Protein 2JLN (pdb70)

Solvent-accessible surface area: 19523 Å² total

Structure (mmCIF, N/CA/C/O backbone):
data_2JLN
#
_entry.id   2JLN
#
_cell.length_a   79.700
_cell.length_b   109.140
_cell.length_c   113.820
_cell.angle_alpha   90.00
_cell.angle_beta   90.00
_cell.angle_gamma   90.00
#
_symmetry.space_group_name_H-M   'P 21 21 21'
#
loop_
_entity.id
_entity.type
_entity.pdbx_description
1 polymer MHP1
2 non-polymer 'SODIUM ION'
3 non-polymer 'MERCURY (II) ION'
#
loop_
_atom_site.group_PDB
_atom_site.id
_atom_site.type_symbol
_atom_site.label_atom_id
_atom_site.label_alt_id
_atom_site.label_comp_id
_atom_site.label_asym_id
_atom_site.label_entity_id
_atom_site.label_seq_id
_atom_site.pdbx_PDB_ins_code
_atom_site.Cartn_x
_atom_site.Cartn_y
_atom_site.Cartn_z
_atom_site.occupancy
_atom_site.B_iso_or_equiv
_atom_site.auth_seq_id
_atom_site.auth_comp_id
_atom_site.auth_asym_id
_atom_site.auth_atom_id
_atom_site.pdbx_PDB_model_num
ATOM 1 N N . GLU A 1 8 ? 25.092 42.977 -13.797 1.00 87.61 8 GLU A N 1
ATOM 2 C CA . GLU A 1 8 ? 24.847 41.784 -12.980 1.00 92.33 8 GLU A CA 1
ATOM 3 C C . GLU A 1 8 ? 24.247 40.574 -13.759 1.00 93.88 8 GLU A C 1
ATOM 4 O O . GLU A 1 8 ? 24.965 39.743 -14.331 1.00 88.94 8 GLU A O 1
ATOM 10 N N . ALA A 1 9 ? 22.924 40.484 -13.786 1.00 92.94 9 ALA A N 1
ATOM 11 C CA . ALA A 1 9 ? 22.270 39.281 -14.276 1.00 82.75 9 ALA A CA 1
ATOM 12 C C . ALA A 1 9 ? 21.545 39.450 -15.612 1.00 79.46 9 ALA A C 1
ATOM 13 O O . ALA A 1 9 ? 20.708 40.348 -15.776 1.00 77.65 9 ALA A O 1
ATOM 15 N N . ARG A 1 10 ? 21.867 38.555 -16.544 1.00 72.86 10 ARG A N 1
ATOM 16 C CA . ARG A 1 10 ? 21.182 38.429 -17.827 1.00 70.33 10 ARG A CA 1
ATOM 17 C C . ARG A 1 10 ? 19.687 38.098 -17.654 1.00 69.03 10 ARG A C 1
ATOM 18 O O . ARG A 1 10 ? 19.330 37.323 -16.764 1.00 67.91 10 ARG A O 1
ATOM 26 N N . SER A 1 11 ? 18.815 38.671 -18.491 1.00 62.54 11 SER A N 1
ATOM 27 C CA . SER A 1 11 ? 17.384 38.341 -18.426 1.00 59.80 11 SER A CA 1
ATOM 28 C C . SER A 1 11 ? 17.020 37.188 -19.365 1.00 61.68 11 SER A C 1
ATOM 29 O O . SER A 1 11 ? 17.466 37.169 -20.524 1.00 62.21 11 SER A O 1
ATOM 32 N N . LEU A 1 12 ? 16.205 36.245 -18.868 1.00 56.09 12 LEU A N 1
ATOM 33 C CA . LEU A 1 12 ? 15.811 35.057 -19.641 1.00 52.13 12 LEU A CA 1
ATOM 34 C C . LEU A 1 12 ? 14.354 35.098 -20.120 1.00 50.93 12 LEU A C 1
ATOM 35 O O . LEU A 1 12 ? 13.869 34.130 -20.717 1.00 46.98 12 LEU A O 1
ATOM 40 N N . LEU A 1 13 ? 13.667 36.214 -19.856 1.00 52.31 13 LEU A N 1
ATOM 41 C CA . LEU A 1 13 ? 12.251 36.374 -20.215 1.00 46.41 13 LEU A CA 1
ATOM 42 C C . LEU A 1 13 ? 12.107 36.831 -21.653 1.00 46.02 13 LEU A C 1
ATOM 43 O O . LEU A 1 13 ? 12.903 37.640 -22.126 1.00 51.23 13 LEU A O 1
ATOM 48 N N . ASN A 1 14 ? 11.118 36.272 -22.342 1.00 41.73 14 ASN A N 1
ATOM 49 C CA . ASN A 1 14 ? 10.672 36.737 -23.648 1.00 41.85 14 ASN A CA 1
ATOM 50 C C . ASN A 1 14 ? 9.170 36.432 -23.752 1.00 43.20 14 ASN A C 1
ATOM 51 O O . ASN A 1 14 ? 8.654 35.665 -22.939 1.00 42.59 14 ASN A O 1
ATOM 56 N N . PRO A 1 15 ? 8.451 37.056 -24.710 1.00 44.31 15 PRO A N 1
ATOM 57 C CA . PRO A 1 15 ? 6.981 36.993 -24.655 1.00 43.10 15 PRO A CA 1
ATOM 58 C C . PRO A 1 15 ? 6.396 35.574 -24.691 1.00 44.35 15 PRO A C 1
ATOM 59 O O . PRO A 1 15 ? 5.351 35.359 -24.086 1.00 45.49 15 PRO A O 1
ATOM 63 N N . SER A 1 16 ? 7.055 34.626 -25.349 1.00 43.49 16 SER A N 1
ATOM 64 C CA . SER A 1 16 ? 6.554 33.247 -25.395 1.00 43.98 16 SER A CA 1
ATOM 65 C C . SER A 1 16 ? 6.715 32.478 -24.087 1.00 45.69 16 SER A C 1
ATOM 66 O O . SER A 1 16 ? 5.824 31.729 -23.705 1.00 48.89 16 SER A O 1
ATOM 69 N N . ASN A 1 17 ? 7.853 32.653 -23.416 1.00 45.75 17 ASN A N 1
ATOM 70 C CA . ASN A 1 17 ? 8.165 31.948 -22.166 1.00 43.58 17 ASN A CA 1
ATOM 71 C C . ASN A 1 17 ? 7.778 32.695 -20.867 1.00 44.56 17 ASN A C 1
ATOM 72 O O . ASN A 1 17 ? 8.236 32.354 -19.776 1.00 44.82 17 ASN A O 1
ATOM 77 N N . ALA A 1 18 ? 6.938 33.714 -20.989 1.00 44.80 18 ALA A N 1
ATOM 78 C CA . ALA A 1 18 ? 6.504 34.499 -19.835 1.00 46.21 18 ALA A CA 1
ATOM 79 C C . ALA A 1 18 ? 5.331 33.827 -19.160 1.00 42.41 18 ALA A C 1
ATOM 80 O O . ALA A 1 18 ? 4.550 33.186 -19.830 1.00 44.42 18 ALA A O 1
ATOM 82 N N . PRO A 1 19 ? 5.189 33.993 -17.834 1.00 42.79 19 PRO A N 1
ATOM 83 C CA . PRO A 1 19 ? 4.005 33.464 -17.148 1.00 43.37 19 PRO A CA 1
ATOM 84 C C . PRO A 1 19 ? 2.725 33.896 -17.872 1.00 47.81 19 PRO A C 1
ATOM 85 O O . PRO A 1 19 ? 2.710 34.902 -18.576 1.00 53.23 19 PRO A O 1
ATOM 89 N N . THR A 1 20 ? 1.658 33.135 -17.709 1.00 46.18 20 THR A N 1
ATOM 90 C CA . THR A 1 20 ? 0.468 33.334 -18.501 1.00 48.20 20 THR A CA 1
ATOM 91 C C . THR A 1 20 ? -0.542 34.007 -17.620 1.00 52.14 20 THR A C 1
ATOM 92 O O . THR A 1 20 ? -0.970 33.427 -16.610 1.00 51.12 20 THR A O 1
ATOM 96 N N . ARG A 1 21 ? -0.918 35.227 -18.018 1.00 54.70 21 ARG A N 1
ATOM 97 C CA . ARG A 1 21 ? -1.781 36.110 -17.232 1.00 51.03 21 ARG A CA 1
ATOM 98 C C . ARG A 1 21 ? -3.192 35.605 -17.019 1.00 51.47 21 ARG A C 1
ATOM 99 O O . ARG A 1 21 ? -3.757 34.967 -17.921 1.00 46.90 21 ARG A O 1
ATOM 107 N N . TYR A 1 22 ? -3.734 35.917 -15.820 1.00 52.95 22 TYR A N 1
ATOM 108 C CA . TYR A 1 22 ? -5.107 35.567 -15.391 1.00 49.80 22 TYR A CA 1
ATOM 109 C C . TYR A 1 22 ? -6.113 35.894 -16.490 1.00 48.84 22 TYR A C 1
ATOM 110 O O . TYR A 1 22 ? -6.959 35.083 -16.872 1.00 49.10 22 TYR A O 1
ATOM 119 N N . ALA A 1 23 ? -6.002 37.101 -17.009 1.00 48.67 23 ALA A N 1
ATOM 120 C CA . ALA A 1 23 ? -6.873 37.507 -18.078 1.00 48.03 23 ALA A CA 1
ATOM 121 C C . ALA A 1 23 ? -6.603 36.720 -19.348 1.00 49.85 23 ALA A C 1
ATOM 122 O O . ALA A 1 23 ? -7.494 36.619 -20.173 1.00 59.25 23 ALA A O 1
ATOM 124 N N . GLU A 1 24 ? -5.406 36.167 -19.528 1.00 47.90 24 GLU A N 1
ATOM 125 C CA . GLU A 1 24 ? -5.132 35.393 -20.746 1.00 52.21 24 GLU A CA 1
ATOM 126 C C . GLU A 1 24 ? -5.613 33.897 -20.699 1.00 52.49 24 GLU A C 1
ATOM 127 O O . GLU A 1 24 ? -5.464 33.145 -21.670 1.00 50.84 24 GLU A O 1
ATOM 133 N N . ARG A 1 25 ? -6.192 33.453 -19.588 1.00 48.42 25 ARG A N 1
ATOM 134 C CA . ARG A 1 25 ? -6.477 32.019 -19.450 1.00 50.82 25 ARG A CA 1
ATOM 135 C C . ARG A 1 25 ? -7.769 31.575 -20.166 1.00 53.06 25 ARG A C 1
ATOM 136 O O . ARG A 1 25 ? -8.736 32.308 -20.185 1.00 55.39 25 ARG A O 1
ATOM 144 N N . SER A 1 26 ? -7.806 30.373 -20.734 1.00 55.66 26 SER A N 1
ATOM 145 C CA . SER A 1 26 ? -8.925 30.016 -21.621 1.00 56.27 26 SER A CA 1
ATOM 146 C C . SER A 1 26 ? -9.516 28.599 -21.507 1.00 58.16 26 SER A C 1
ATOM 147 O O . SER A 1 26 ? -10.449 28.258 -22.233 1.00 63.24 26 SER A O 1
ATOM 150 N N . VAL A 1 27 ? -8.960 27.770 -20.636 1.00 55.28 27 VAL A N 1
ATOM 151 C CA . VAL A 1 27 ? -9.408 26.388 -20.491 1.00 51.10 27 VAL A CA 1
ATOM 152 C C . VAL A 1 27 ? -9.999 26.157 -19.107 1.00 50.98 27 VAL A C 1
ATOM 153 O O . VAL A 1 27 ? -9.290 26.196 -18.104 1.00 50.79 27 VAL A O 1
ATOM 157 N N . GLY A 1 28 ? -11.307 25.942 -19.050 1.00 55.49 28 GLY A N 1
ATOM 158 C CA . GLY A 1 28 ? -11.977 25.656 -17.788 1.00 54.45 28 GLY A CA 1
ATOM 159 C C . GLY A 1 28 ? -12.085 24.165 -17.573 1.00 52.82 28 GLY A C 1
ATOM 160 O O . GLY A 1 28 ? -11.456 23.388 -18.296 1.00 54.79 28 GLY A O 1
ATOM 161 N N . PRO A 1 29 ? -12.857 23.747 -16.570 1.00 55.36 29 PRO A N 1
ATOM 162 C CA . PRO A 1 29 ? -12.970 22.289 -16.277 1.00 59.90 29 PRO A CA 1
ATOM 163 C C . PRO A 1 29 ? -13.676 21.346 -17.295 1.00 53.37 29 PRO A C 1
ATOM 164 O O . PRO A 1 29 ? -13.229 20.223 -17.452 1.00 53.72 29 PRO A O 1
ATOM 168 N N . PHE A 1 30 ? -14.729 21.775 -17.976 1.00 58.19 30 PHE A N 1
ATOM 169 C CA . PHE A 1 30 ? -15.380 20.890 -18.943 1.00 59.92 30 PHE A CA 1
ATOM 170 C C . PHE A 1 30 ? -14.488 20.666 -20.156 1.00 57.56 30 PHE A C 1
ATOM 171 O O . PHE A 1 30 ? -14.507 19.605 -20.774 1.00 56.15 30 PHE A O 1
ATOM 179 N N . SER A 1 31 ? -13.719 21.683 -20.502 1.00 55.63 31 SER A N 1
ATOM 180 C CA . SER A 1 31 ? -12.964 21.666 -21.737 1.00 56.16 31 SER A CA 1
ATOM 181 C C . SER A 1 31 ? -11.761 20.765 -21.551 1.00 55.55 31 SER A C 1
ATOM 182 O O . SER A 1 31 ? -11.352 20.055 -22.470 1.00 53.90 31 SER A O 1
ATOM 185 N N . LEU A 1 32 ? -11.208 20.795 -20.341 1.00 57.91 32 LEU A N 1
ATOM 186 C CA . LEU A 1 32 ? -10.045 19.981 -19.995 1.00 53.86 32 LEU A CA 1
ATOM 187 C C . LEU A 1 32 ? -10.407 18.494 -20.019 1.00 53.70 32 LEU A C 1
ATOM 188 O O . LEU A 1 32 ? -9.627 17.685 -20.490 1.00 53.91 32 LEU A O 1
ATOM 193 N N . ALA A 1 33 ? -11.588 18.129 -19.530 1.00 52.91 33 ALA A N 1
ATOM 194 C CA . ALA A 1 33 ? -12.068 16.761 -19.710 1.00 51.65 33 ALA A CA 1
ATOM 195 C C . ALA A 1 33 ? -12.182 16.393 -21.197 1.00 52.58 33 ALA A C 1
ATOM 196 O O . ALA A 1 33 ? -11.901 15.270 -21.591 1.00 52.59 33 ALA A O 1
ATOM 198 N N . ALA A 1 34 ? -12.577 17.350 -22.028 1.00 56.08 34 ALA A N 1
ATOM 199 C CA . ALA A 1 34 ? -12.842 17.072 -23.437 1.00 53.96 34 ALA A CA 1
ATOM 200 C C . ALA A 1 34 ? -11.541 16.948 -24.203 1.00 54.17 34 ALA A C 1
ATOM 201 O O . ALA A 1 34 ? -11.499 16.408 -25.292 1.00 55.08 34 ALA A O 1
ATOM 203 N N . ILE A 1 35 ? -10.477 17.489 -23.637 1.00 55.25 35 ILE A N 1
ATOM 204 C CA . ILE A 1 35 ? -9.160 17.356 -24.232 1.00 56.87 35 ILE A CA 1
ATOM 205 C C . ILE A 1 35 ? -8.586 15.991 -23.820 1.00 57.55 35 ILE A C 1
ATOM 206 O O . ILE A 1 35 ? -7.994 15.291 -24.649 1.00 56.99 35 ILE A O 1
ATOM 211 N N . TRP A 1 36 ? -8.775 15.608 -22.554 1.00 53.31 36 TRP A N 1
ATOM 212 C CA . TRP A 1 36 ? -8.314 14.310 -22.072 1.00 52.35 36 TRP A CA 1
ATOM 213 C C . TRP A 1 36 ? -9.062 13.128 -22.682 1.00 53.22 36 TRP A C 1
ATOM 214 O O . TRP A 1 36 ? -8.494 12.054 -22.847 1.00 48.45 36 TRP A O 1
ATOM 225 N N . PHE A 1 37 ? -10.327 13.331 -23.037 1.00 54.11 37 PHE A N 1
ATOM 226 C CA . PHE A 1 37 ? -11.066 12.282 -23.716 1.00 52.91 37 PHE A CA 1
ATOM 227 C C . PHE A 1 37 ? -10.452 12.040 -25.084 1.00 54.26 37 PHE A C 1
ATOM 228 O O . PHE A 1 37 ? -10.193 10.905 -25.447 1.00 59.74 37 PHE A O 1
ATOM 236 N N . ALA A 1 38 ? -10.200 13.081 -25.856 1.00 52.42 38 ALA A N 1
ATOM 237 C CA . ALA A 1 38 ? -9.633 12.851 -27.182 1.00 54.67 38 ALA A CA 1
ATOM 238 C C . ALA A 1 38 ? -8.132 12.498 -27.149 1.00 56.55 38 ALA A C 1
ATOM 239 O O . ALA A 1 38 ? -7.653 11.778 -28.025 1.00 56.85 38 ALA A O 1
ATOM 241 N N . MET A 1 39 ? -7.406 12.985 -26.137 1.00 56.51 39 MET A N 1
ATOM 242 C CA . MET A 1 39 ? -5.971 12.681 -25.952 1.00 53.48 39 MET A CA 1
ATOM 243 C C . MET A 1 39 ? -5.682 11.226 -25.526 1.00 50.27 39 MET A C 1
ATOM 244 O O . MET A 1 39 ? -4.620 10.716 -25.806 1.00 48.25 39 MET A O 1
ATOM 249 N N . ALA A 1 40 ? -6.630 10.554 -24.878 1.00 50.23 40 ALA A N 1
ATOM 250 C CA . ALA A 1 40 ? -6.437 9.158 -24.465 1.00 49.10 40 ALA A CA 1
ATOM 251 C C . ALA A 1 40 ? -6.724 8.096 -25.534 1.00 50.21 40 ALA A C 1
ATOM 252 O O . ALA A 1 40 ? -6.205 6.983 -25.450 1.00 49.89 40 ALA A O 1
ATOM 254 N N . ILE A 1 41 ? -7.572 8.419 -26.509 1.00 51.47 41 ILE A N 1
ATOM 255 C CA . ILE A 1 41 ? -7.847 7.522 -27.637 1.00 51.25 41 ILE A CA 1
ATOM 256 C C . ILE A 1 41 ? -6.697 7.512 -28.656 1.00 52.62 41 ILE A C 1
ATOM 257 O O . ILE A 1 41 ? -6.547 8.417 -29.466 1.00 50.85 41 ILE A O 1
ATOM 262 N N . GLN A 1 42 ? -5.875 6.480 -28.616 1.00 55.40 42 GLN A N 1
ATOM 263 C CA . GLN A 1 42 ? -4.728 6.441 -29.494 1.00 51.02 42 GLN A CA 1
ATOM 264 C C . GLN A 1 42 ? -4.040 5.092 -29.376 1.00 53.29 42 GLN A C 1
ATOM 265 O O . GLN A 1 42 ? -3.797 4.598 -28.272 1.00 55.38 42 GLN A O 1
ATOM 271 N N . VAL A 1 43 ? -3.745 4.516 -30.535 1.00 52.54 43 VAL A N 1
ATOM 272 C CA . VAL A 1 43 ? -2.988 3.273 -30.695 1.00 52.19 43 VAL A CA 1
ATOM 273 C C . VAL A 1 43 ? -2.425 2.569 -29.465 1.00 51.94 43 VAL A C 1
ATOM 274 O O . VAL A 1 43 ? -2.852 1.463 -29.162 1.00 55.44 43 VAL A O 1
ATOM 278 N N . ALA A 1 44 ? -1.476 3.171 -28.763 1.00 50.11 44 ALA A N 1
ATOM 279 C CA . ALA A 1 44 ? -0.869 2.491 -27.616 1.00 53.31 44 ALA A CA 1
ATOM 280 C C . ALA A 1 44 ? -1.842 1.586 -26.814 1.00 55.15 44 ALA A C 1
ATOM 281 O O . ALA A 1 44 ? -1.492 0.470 -26.435 1.00 53.55 44 ALA A O 1
ATOM 283 N N . ILE A 1 45 ? -3.059 2.059 -26.558 1.00 54.00 45 ILE A N 1
ATOM 284 C CA . ILE A 1 45 ? -3.973 1.332 -25.680 1.00 55.15 45 ILE A CA 1
ATOM 285 C C . ILE A 1 45 ? -4.687 0.134 -26.354 1.00 54.62 45 ILE A C 1
ATOM 286 O O . ILE A 1 45 ? -5.190 -0.763 -25.669 1.00 53.33 45 ILE A O 1
ATOM 291 N N . PHE A 1 46 ? -4.745 0.107 -27.677 1.00 47.71 46 PHE A N 1
ATOM 292 C CA . PHE A 1 46 ? -5.120 -1.127 -28.317 1.00 48.48 46 PHE A CA 1
ATOM 293 C C . PHE A 1 46 ? -4.036 -2.175 -28.037 1.00 52.03 46 PHE A C 1
ATOM 294 O O . PHE A 1 46 ? -4.318 -3.284 -27.601 1.00 53.04 46 PHE A O 1
ATOM 302 N N . ILE A 1 47 ? -2.782 -1.825 -28.269 1.00 53.16 47 ILE A N 1
ATOM 303 C CA . ILE A 1 47 ? -1.701 -2.777 -28.056 1.00 54.18 47 ILE A CA 1
ATOM 304 C C . ILE A 1 47 ? -1.600 -3.241 -26.596 1.00 51.69 47 ILE A C 1
ATOM 305 O O . ILE A 1 47 ? -1.549 -4.427 -26.295 1.00 54.83 47 ILE A O 1
ATOM 310 N N . ALA A 1 48 ? -1.583 -2.300 -25.680 1.00 49.53 48 ALA A N 1
ATOM 311 C CA . ALA A 1 48 ? -1.432 -2.650 -24.288 1.00 48.95 48 ALA A CA 1
ATOM 312 C C . ALA A 1 48 ? -2.539 -3.573 -23.795 1.00 50.23 48 ALA A C 1
ATOM 313 O O . ALA A 1 48 ? -2.263 -4.591 -23.206 1.00 52.73 48 ALA A O 1
ATOM 315 N N . ALA A 1 49 ? -3.791 -3.197 -24.022 1.00 53.53 49 ALA A N 1
ATOM 316 C CA . ALA A 1 49 ? -4.931 -3.896 -23.447 1.00 49.40 49 ALA A CA 1
ATOM 317 C C . ALA A 1 49 ? -5.136 -5.208 -24.161 1.00 51.87 49 ALA A C 1
ATOM 318 O O . ALA A 1 49 ? -5.651 -6.151 -23.571 1.00 54.36 49 ALA A O 1
ATOM 320 N N . GLY A 1 50 ? -4.728 -5.270 -25.428 1.00 51.06 50 GLY A N 1
ATOM 321 C CA . GLY A 1 50 ? -4.711 -6.515 -26.189 1.00 51.20 50 GLY A CA 1
ATOM 322 C C . GLY A 1 50 ? -3.782 -7.595 -25.640 1.00 53.54 50 GLY A C 1
ATOM 323 O O . GLY A 1 50 ? -4.221 -8.697 -25.290 1.00 52.72 50 GLY A O 1
ATOM 324 N N . GLN A 1 51 ? -2.493 -7.285 -25.558 1.00 53.48 51 GLN A N 1
ATOM 325 C CA . GLN A 1 51 ? -1.533 -8.183 -24.926 1.00 53.66 51 GLN A CA 1
ATOM 326 C C . GLN A 1 51 ? -1.807 -8.593 -23.458 1.00 53.90 51 GLN A C 1
ATOM 327 O O . GLN A 1 51 ? -1.394 -9.657 -23.027 1.00 58.26 51 GLN A O 1
ATOM 333 N N . MET A 1 52 ? -2.510 -7.773 -22.692 1.00 55.25 52 MET A N 1
ATOM 334 C CA . MET A 1 52 ? -2.860 -8.137 -21.323 1.00 52.70 52 MET A CA 1
ATOM 335 C C . MET A 1 52 ? -3.828 -9.316 -21.217 1.00 57.08 52 MET A C 1
ATOM 336 O O . MET A 1 52 ? -3.845 -9.976 -20.189 1.00 58.01 52 MET A O 1
ATOM 341 N N . THR A 1 53 ? -4.644 -9.567 -22.250 1.00 56.85 53 THR A N 1
ATOM 342 C CA . THR A 1 53 ? -5.638 -10.651 -22.207 1.00 54.10 53 THR A CA 1
ATOM 343 C C . THR A 1 53 ? -4.958 -11.999 -22.098 1.00 56.99 53 THR A C 1
ATOM 344 O O . THR A 1 53 ? -5.556 -12.968 -21.650 1.00 59.31 53 THR A O 1
ATOM 348 N N . SER A 1 54 ? -3.708 -12.063 -22.535 1.00 58.06 54 SER A N 1
ATOM 349 C CA . SER A 1 54 ? -2.851 -13.213 -22.258 1.00 56.56 54 SER A CA 1
ATOM 350 C C . SER A 1 54 ? -2.726 -13.560 -20.771 1.00 57.49 54 SER A C 1
ATOM 351 O O . SER A 1 54 ? -2.634 -14.712 -20.435 1.00 63.69 54 SER A O 1
ATOM 354 N N . SER A 1 55 ? -2.706 -12.576 -19.878 1.00 60.21 55 SER A N 1
ATOM 355 C CA . SER A 1 55 ? -2.438 -12.845 -18.461 1.00 57.14 55 SER A CA 1
ATOM 356 C C . SER A 1 55 ? -3.674 -12.745 -17.555 1.00 57.79 55 SER A C 1
ATOM 357 O O . SER A 1 55 ? -3.709 -13.320 -16.463 1.00 60.93 55 SER A O 1
ATOM 360 N N . PHE A 1 56 ? -4.683 -12.002 -17.994 1.00 56.02 56 PHE A N 1
ATOM 361 C CA . PHE A 1 56 ? -5.901 -11.834 -17.209 1.00 55.50 56 PHE A CA 1
ATOM 362 C C . PHE A 1 56 ? -7.062 -11.872 -18.184 1.00 56.31 56 PHE A C 1
ATOM 363 O O . PHE A 1 56 ? -6.860 -11.785 -19.400 1.00 55.87 56 PHE A O 1
ATOM 371 N N . GLN A 1 57 ? -8.280 -12.004 -17.678 1.00 51.11 57 GLN A N 1
ATOM 372 C CA . GLN A 1 57 ? -9.409 -11.953 -18.582 1.00 54.84 57 GLN A CA 1
ATOM 373 C C . GLN A 1 57 ? -9.938 -10.516 -18.839 1.00 56.59 57 GLN A C 1
ATOM 374 O O . GLN A 1 57 ? -9.763 -9.618 -18.018 1.00 55.84 57 GLN A O 1
ATOM 380 N N . VAL A 1 58 ? -10.569 -10.3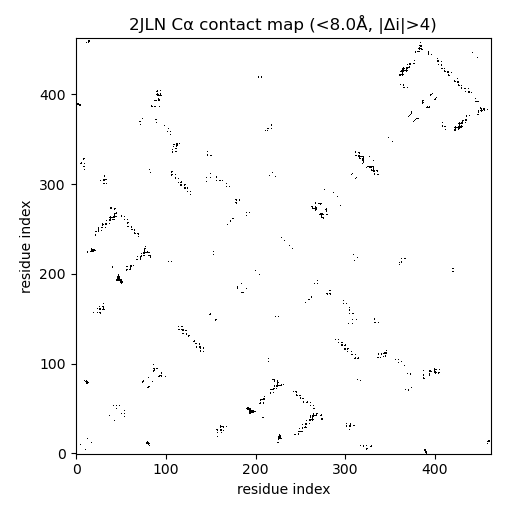14 -19.995 1.00 53.68 58 VAL A N 1
ATOM 381 C CA . VAL A 1 58 ? -11.029 -9.002 -20.418 1.00 51.42 58 VAL A CA 1
ATOM 382 C C . VAL A 1 58 ? -11.602 -8.115 -19.310 1.00 53.72 58 VAL A C 1
ATOM 383 O O . VAL A 1 58 ? -11.187 -6.970 -19.190 1.00 55.04 58 VAL A O 1
ATOM 387 N N . TRP A 1 59 ? -12.533 -8.607 -18.499 1.00 53.75 59 TRP A N 1
ATOM 388 C CA . TRP A 1 59 ? -13.067 -7.761 -17.420 1.00 53.89 59 TRP A CA 1
ATOM 389 C C . TRP A 1 59 ? -11.954 -7.249 -16.483 1.00 57.19 59 TRP A C 1
ATOM 390 O O . TRP A 1 59 ? -11.945 -6.076 -16.092 1.00 55.82 59 TRP A O 1
ATOM 401 N N . GLN A 1 60 ? -11.007 -8.112 -16.132 1.00 55.97 60 GLN A N 1
ATOM 402 C CA . GLN A 1 60 ? -9.871 -7.663 -15.337 1.00 55.97 60 GLN A CA 1
ATOM 403 C C . GLN A 1 60 ? -9.033 -6.583 -16.057 1.00 56.26 60 GLN A C 1
ATOM 404 O O . GLN A 1 60 ? -8.499 -5.667 -15.423 1.00 57.62 60 GLN A O 1
ATOM 410 N N . VAL A 1 61 ? -8.919 -6.682 -17.377 1.00 54.05 61 VAL A N 1
ATOM 411 C CA . VAL A 1 61 ? -8.129 -5.712 -18.125 1.00 51.37 61 VAL A CA 1
ATOM 412 C C . VAL A 1 61 ? -8.795 -4.358 -17.987 1.00 55.29 61 VAL A C 1
ATOM 413 O O . VAL A 1 61 ? -8.123 -3.360 -17.725 1.00 56.50 61 VAL A O 1
ATOM 417 N N . ILE A 1 62 ? -10.124 -4.336 -18.119 1.00 56.07 62 ILE A N 1
ATOM 418 C CA . ILE A 1 62 ? -10.930 -3.132 -17.864 1.00 53.17 62 ILE A CA 1
ATOM 419 C C . ILE A 1 62 ? -10.693 -2.559 -16.452 1.00 57.21 62 ILE A C 1
ATOM 420 O O . ILE A 1 62 ? -10.653 -1.344 -16.268 1.00 57.79 62 ILE A O 1
ATOM 425 N N . VAL A 1 63 ? -10.518 -3.433 -15.462 1.00 58.54 63 VAL A N 1
ATOM 426 C CA . VAL A 1 63 ? -10.279 -2.983 -14.096 1.00 56.81 63 VAL A CA 1
ATOM 427 C C . VAL A 1 63 ? -8.875 -2.454 -13.916 1.00 56.86 63 VAL A C 1
ATOM 428 O O . VAL A 1 63 ? -8.702 -1.451 -13.245 1.00 60.25 63 VAL A O 1
ATOM 432 N N . ALA A 1 64 ? -7.876 -3.122 -14.496 1.00 57.89 64 ALA A N 1
ATOM 433 C CA . ALA A 1 64 ? -6.485 -2.623 -14.457 1.00 59.71 64 ALA A CA 1
ATOM 434 C C . ALA A 1 64 ? -6.333 -1.248 -15.154 1.00 60.15 64 ALA A C 1
ATOM 435 O O . ALA A 1 64 ? -5.476 -0.435 -14.796 1.00 56.20 64 ALA A O 1
ATOM 437 N N . ILE A 1 65 ? -7.183 -1.010 -16.147 1.00 59.50 65 ILE A N 1
ATOM 438 C CA . ILE A 1 65 ? -7.233 0.244 -16.869 1.00 58.81 65 ILE A CA 1
ATOM 439 C C . ILE A 1 65 ? -7.850 1.378 -16.025 1.00 61.23 65 ILE A C 1
ATOM 440 O O . ILE A 1 65 ? -7.232 2.444 -15.868 1.00 60.62 65 ILE A O 1
ATOM 445 N N . ALA A 1 66 ? -9.056 1.156 -15.491 1.00 58.00 66 ALA A N 1
ATOM 446 C CA . ALA A 1 66 ? -9.678 2.113 -14.566 1.00 54.94 66 ALA A CA 1
ATOM 447 C C . ALA A 1 66 ? -8.785 2.416 -13.359 1.00 55.66 66 ALA A C 1
ATOM 448 O O . ALA A 1 66 ? -8.714 3.550 -12.909 1.00 57.44 66 ALA A O 1
ATOM 450 N N . ALA A 1 67 ? -8.105 1.398 -12.839 1.00 56.77 67 ALA A N 1
ATOM 451 C CA . ALA A 1 67 ? -7.173 1.563 -11.721 1.00 54.68 67 ALA A CA 1
ATOM 452 C C . ALA A 1 67 ? -5.939 2.364 -12.136 1.00 57.27 67 ALA A C 1
ATOM 453 O O . ALA A 1 67 ? -5.533 3.301 -11.452 1.00 56.72 67 ALA A O 1
ATOM 455 N N . GLY A 1 68 ? -5.338 1.976 -13.254 1.00 57.89 68 GLY A N 1
ATOM 456 C CA . GLY A 1 68 ? -4.184 2.671 -13.785 1.00 57.25 68 GLY A CA 1
ATOM 457 C C . GLY A 1 68 ? -4.521 4.095 -14.165 1.00 59.82 68 GLY A C 1
ATOM 458 O O . GLY A 1 68 ? -3.694 4.970 -14.038 1.00 63.18 68 GLY A O 1
ATOM 459 N N . CYS A 1 69 ? -5.739 4.335 -14.633 1.00 64.20 69 CYS A N 1
ATOM 460 C CA . CYS A 1 69 ? -6.218 5.703 -14.885 1.00 63.99 69 CYS A CA 1
ATOM 461 C C . CYS A 1 69 ? -6.284 6.567 -13.625 1.00 62.24 69 CYS A C 1
ATOM 462 O O . CYS A 1 69 ? -5.951 7.755 -13.643 1.00 62.35 69 CYS A O 1
ATOM 465 N N . THR A 1 70 ? -6.719 5.948 -12.536 1.00 63.09 70 THR A N 1
ATOM 466 C CA . THR A 1 70 ? -6.916 6.620 -11.265 1.00 61.65 70 THR A CA 1
ATOM 467 C C . THR A 1 70 ? -5.608 6.990 -10.560 1.00 59.17 70 THR A C 1
ATOM 468 O O . THR A 1 70 ? -5.510 8.054 -9.978 1.00 62.44 70 THR A O 1
ATOM 472 N N . ILE A 1 71 ? -4.606 6.126 -10.602 1.00 60.21 71 ILE A N 1
ATOM 473 C CA . ILE A 1 71 ? -3.310 6.462 -10.012 1.00 60.75 71 ILE A CA 1
ATOM 474 C C . ILE A 1 71 ? -2.683 7.644 -10.766 1.00 62.26 71 ILE A C 1
ATOM 475 O O . ILE A 1 71 ? -2.017 8.494 -10.156 1.00 60.63 71 ILE A O 1
ATOM 480 N N . ALA A 1 72 ? -2.919 7.704 -12.084 1.00 60.13 72 ALA A N 1
ATOM 481 C CA . ALA A 1 72 ? -2.404 8.788 -12.922 1.00 54.51 72 ALA A CA 1
ATOM 482 C C . ALA A 1 72 ? -2.939 10.137 -12.467 1.00 56.02 72 ALA A C 1
ATOM 483 O O . ALA A 1 72 ? -2.167 11.069 -12.348 1.00 59.12 72 ALA A O 1
ATOM 485 N N . VAL A 1 73 ? -4.245 10.236 -12.208 1.00 55.75 73 VAL A N 1
ATOM 486 C CA . VAL A 1 73 ? -4.874 11.444 -11.635 1.00 53.81 73 VAL A CA 1
ATOM 487 C C . VAL A 1 73 ? -4.409 11.925 -10.223 1.00 55.76 73 VAL A C 1
ATOM 488 O O . VAL A 1 73 ? -4.127 13.105 -10.042 1.00 53.77 73 VAL A O 1
ATOM 492 N N . ILE A 1 74 ? -4.339 11.034 -9.234 1.00 54.03 74 ILE A N 1
ATOM 493 C CA . ILE A 1 74 ? -3.658 11.342 -7.969 1.00 53.00 74 ILE A CA 1
ATOM 494 C C . ILE A 1 74 ? -2.266 11.954 -8.152 1.00 54.19 74 ILE A C 1
ATOM 495 O O . ILE A 1 74 ? -1.862 12.778 -7.352 1.00 57.50 74 ILE A O 1
ATOM 500 N N . LEU A 1 75 ? -1.517 11.536 -9.168 1.00 53.31 75 LEU A N 1
ATOM 501 C CA . LEU A 1 75 ? -0.215 12.146 -9.458 1.00 53.15 75 LEU A CA 1
ATOM 502 C C . LEU A 1 75 ? -0.369 13.533 -10.077 1.00 57.84 75 LEU A C 1
ATOM 503 O O . LEU A 1 75 ? 0.430 14.436 -9.788 1.00 56.86 75 LEU A O 1
ATOM 508 N N . LEU A 1 76 ? -1.392 13.689 -10.931 1.00 58.02 76 LEU A N 1
ATOM 509 C CA . LEU A 1 76 ? -1.710 14.952 -11.609 1.00 53.89 76 LEU A CA 1
ATOM 510 C C . LEU A 1 76 ? -2.116 16.030 -10.612 1.00 55.48 76 LEU A C 1
ATOM 511 O O . LEU A 1 76 ? -1.618 17.153 -10.679 1.00 57.61 76 LEU A O 1
ATOM 516 N N . PHE A 1 77 ? -3.000 15.678 -9.681 1.00 53.94 77 PHE A N 1
ATOM 517 C CA . PHE A 1 77 ? -3.369 16.557 -8.577 1.00 53.06 77 PHE A CA 1
ATOM 518 C C . PHE A 1 77 ? -2.144 17.269 -7.988 1.00 55.95 77 PHE A C 1
ATOM 519 O O . PHE A 1 77 ? -2.241 18.436 -7.621 1.00 57.50 77 PHE A O 1
ATOM 527 N N . PHE A 1 78 ? -1.000 16.588 -7.916 1.00 50.65 78 PHE A N 1
ATOM 528 C CA . PHE A 1 78 ? 0.205 17.185 -7.333 1.00 52.31 78 PHE A CA 1
ATOM 529 C C . PHE A 1 78 ? 1.158 17.865 -8.345 1.00 55.87 78 PHE A C 1
ATOM 530 O O . PHE A 1 78 ? 1.670 18.957 -8.089 1.00 58.19 78 PHE A O 1
ATOM 538 N N . THR A 1 79 ? 1.415 17.237 -9.486 1.00 55.70 79 THR A N 1
ATOM 539 C CA . THR A 1 79 ? 2.382 17.802 -10.427 1.00 50.48 79 THR A CA 1
ATOM 540 C C . THR A 1 79 ? 1.834 18.995 -11.215 1.00 53.39 79 THR A C 1
ATOM 541 O O . THR A 1 79 ? 2.591 19.680 -11.894 1.00 52.39 79 THR A O 1
ATOM 545 N N . GLN A 1 80 ? 0.528 19.248 -11.136 1.00 53.26 80 GLN A N 1
ATOM 546 C CA . GLN A 1 80 ? -0.086 20.285 -11.967 1.00 52.07 80 GLN A CA 1
ATOM 547 C C . GLN A 1 80 ? -0.360 21.561 -11.179 1.00 54.82 80 GLN A C 1
ATOM 548 O O . GLN A 1 80 ? -0.744 22.594 -11.760 1.00 52.06 80 GLN A O 1
ATOM 554 N N . SER A 1 81 ? -0.197 21.497 -9.859 1.00 55.09 81 SER A N 1
ATOM 555 C CA . SER A 1 81 ? -0.781 22.533 -9.007 1.00 53.05 81 SER A CA 1
ATOM 556 C C . SER A 1 81 ? -0.089 23.895 -9.115 1.00 52.70 81 SER A C 1
ATOM 557 O O . SER A 1 81 ? -0.754 24.928 -9.025 1.00 52.54 81 SER A O 1
ATOM 560 N N . ALA A 1 82 ? 1.234 23.882 -9.307 1.00 52.10 82 ALA A N 1
ATOM 561 C CA . ALA A 1 82 ? 2.040 25.097 -9.438 1.00 46.79 82 ALA A CA 1
ATOM 562 C C . ALA A 1 82 ? 1.838 25.782 -10.770 1.00 46.08 82 ALA A C 1
ATOM 563 O O . ALA A 1 82 ? 1.948 26.990 -10.845 1.00 48.36 82 ALA A O 1
ATOM 565 N N . ALA A 1 83 ? 1.564 25.012 -11.818 1.00 45.09 83 ALA A N 1
ATOM 566 C CA . ALA A 1 83 ? 1.410 25.557 -13.157 1.00 40.63 83 ALA A CA 1
ATOM 567 C C . ALA A 1 83 ? 0.089 26.297 -13.291 1.00 45.77 83 ALA A C 1
ATOM 568 O O . ALA A 1 83 ? 0.008 27.327 -13.959 1.00 46.33 83 ALA A O 1
ATOM 570 N N . ILE A 1 84 ? -0.955 25.766 -12.664 1.00 47.77 84 ILE A N 1
ATOM 571 C CA . ILE A 1 84 ? -2.267 26.411 -12.652 1.00 43.20 84 ILE A CA 1
ATOM 572 C C . ILE A 1 84 ? -2.208 27.767 -11.913 1.00 47.41 84 ILE A C 1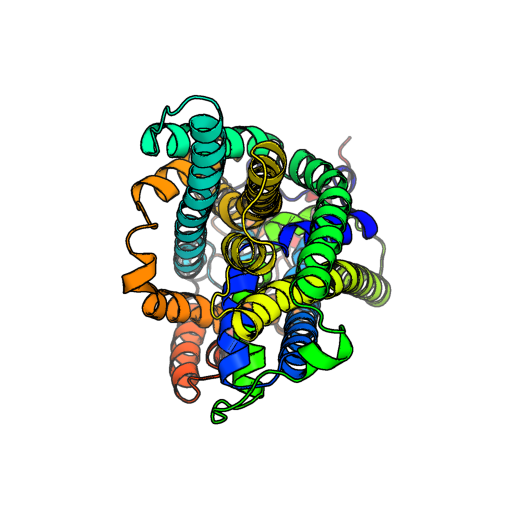
ATOM 573 O O . ILE A 1 84 ? -2.676 28.798 -12.421 1.00 49.54 84 ILE A O 1
ATOM 578 N N . ARG A 1 85 ? -1.606 27.777 -10.727 1.00 45.81 85 ARG A N 1
ATOM 579 C CA . ARG A 1 85 ? -1.574 28.977 -9.906 1.00 46.06 85 ARG A CA 1
ATOM 580 C C . ARG A 1 85 ? -0.696 30.083 -10.514 1.00 48.02 85 ARG A C 1
ATOM 581 O O . ARG A 1 85 ? -1.108 31.245 -10.526 1.00 46.93 85 ARG A O 1
ATOM 589 N N . TRP A 1 86 ? 0.488 29.726 -11.027 1.00 44.68 86 TRP A N 1
ATOM 590 C CA . TRP A 1 86 ? 1.488 30.723 -11.430 1.00 44.78 86 TRP A CA 1
ATOM 591 C C . TRP A 1 86 ? 1.706 30.856 -12.924 1.00 42.59 86 TRP A C 1
ATOM 592 O O . TRP A 1 86 ? 2.587 31.600 -13.356 1.00 42.55 86 TRP A O 1
ATOM 603 N N . GLY A 1 87 ? 0.927 30.125 -13.706 1.00 40.17 87 GLY A N 1
ATOM 604 C CA . GLY A 1 87 ? 1.024 30.178 -15.152 1.00 41.12 87 GLY A CA 1
ATOM 605 C C . GLY A 1 87 ? 2.340 29.798 -15.826 1.00 43.45 87 GLY A C 1
ATOM 606 O O . GLY A 1 87 ? 2.544 30.193 -16.958 1.00 47.62 87 GLY A O 1
ATOM 607 N N . ILE A 1 88 ? 3.213 29.014 -15.185 1.00 43.51 88 ILE A N 1
ATOM 608 C CA . ILE A 1 88 ? 4.549 28.728 -15.740 1.00 40.46 88 ILE A CA 1
ATOM 609 C C . ILE A 1 88 ? 4.746 27.419 -16.527 1.00 42.63 88 ILE A C 1
ATOM 610 O O . ILE A 1 88 ? 3.995 26.471 -16.362 1.00 45.21 88 ILE A O 1
ATOM 615 N N . ASN A 1 89 ? 5.772 27.418 -17.385 1.00 47.64 89 ASN A N 1
ATOM 616 C CA . ASN A 1 89 ? 6.371 26.250 -18.095 1.00 47.69 89 ASN A CA 1
ATOM 617 C C . ASN A 1 89 ? 6.765 25.095 -17.243 1.00 47.67 89 ASN A C 1
ATOM 618 O O . ASN A 1 89 ? 7.055 25.279 -16.061 1.00 50.75 89 ASN A O 1
ATOM 623 N N . PHE A 1 90 ? 6.931 23.939 -17.882 1.00 48.43 90 PHE A N 1
ATOM 624 C CA . PHE A 1 90 ? 7.708 22.831 -17.312 1.00 46.60 90 PHE A CA 1
ATOM 625 C C . PHE A 1 90 ? 9.216 23.176 -17.248 1.00 47.85 90 PHE A C 1
ATOM 626 O O . PHE A 1 90 ? 9.843 23.149 -16.178 1.00 44.86 90 PHE A O 1
ATOM 634 N N . THR A 1 91 ? 9.791 23.527 -18.397 1.00 47.82 91 THR A N 1
ATOM 635 C CA . THR A 1 91 ? 11.220 23.780 -18.475 1.00 45.60 91 THR A CA 1
ATOM 636 C C . THR A 1 91 ? 11.670 24.858 -17.496 1.00 49.29 91 THR A C 1
ATOM 637 O O . THR A 1 91 ? 12.713 24.720 -16.848 1.00 49.16 91 THR A O 1
ATOM 641 N N . VAL A 1 92 ? 10.884 25.933 -17.397 1.00 52.39 92 VAL A N 1
ATOM 642 C CA . VAL A 1 92 ? 11.135 27.013 -16.423 1.00 48.92 92 VAL A CA 1
ATOM 643 C C . VAL A 1 92 ? 11.005 26.592 -14.944 1.00 47.57 92 VAL A C 1
ATOM 644 O O . VAL A 1 92 ? 11.849 26.957 -14.116 1.00 44.34 92 VAL A O 1
ATOM 648 N N . ALA A 1 93 ? 9.947 25.837 -14.624 1.00 47.95 93 ALA A N 1
ATOM 649 C CA . ALA A 1 93 ? 9.691 25.377 -13.251 1.00 43.60 93 ALA A CA 1
ATOM 650 C C . ALA A 1 93 ? 10.777 24.444 -12.689 1.00 46.57 93 ALA A C 1
ATOM 651 O O . ALA A 1 93 ? 10.961 24.377 -11.472 1.00 44.49 93 ALA A O 1
ATOM 653 N N . ALA A 1 94 ? 11.495 23.728 -13.562 1.00 46.18 94 ALA A N 1
ATOM 654 C CA . ALA A 1 94 ? 12.543 22.812 -13.105 1.00 44.55 94 ALA A CA 1
ATOM 655 C C . ALA A 1 94 ? 13.748 23.568 -12.534 1.00 48.40 94 ALA A C 1
ATOM 656 O O . ALA A 1 94 ? 14.530 23.024 -11.752 1.00 49.42 94 ALA A O 1
ATOM 658 N N . ARG A 1 95 ? 13.868 24.838 -12.905 1.00 47.57 95 ARG A N 1
ATOM 659 C CA . ARG A 1 95 ? 14.964 25.672 -12.456 1.00 44.79 95 ARG A CA 1
ATOM 660 C C . ARG A 1 95 ? 15.007 25.722 -10.956 1.00 46.82 95 ARG A C 1
ATOM 661 O O . ARG A 1 95 ? 16.042 25.953 -10.366 1.00 48.97 95 ARG A O 1
ATOM 669 N N . MET A 1 96 ? 13.870 25.470 -10.342 1.00 48.68 96 MET A N 1
ATOM 670 C CA . MET A 1 96 ? 13.733 25.582 -8.906 1.00 49.44 96 MET A CA 1
ATOM 671 C C . MET A 1 96 ? 14.617 24.578 -8.129 1.00 51.42 96 MET A C 1
ATOM 672 O O . MET A 1 96 ? 15.571 24.982 -7.479 1.00 51.02 96 MET A O 1
ATOM 677 N N . PRO A 1 97 ? 14.310 23.268 -8.182 1.00 52.04 97 PRO A N 1
ATOM 678 C CA . PRO A 1 97 ? 15.132 22.348 -7.383 1.00 49.86 97 PRO A CA 1
ATOM 679 C C . PRO A 1 97 ? 16.509 22.080 -8.002 1.00 49.45 97 PRO A C 1
ATOM 680 O O . PRO A 1 97 ? 17.515 22.161 -7.303 1.00 50.88 97 PRO A O 1
ATOM 684 N N . PHE A 1 98 ? 16.564 21.743 -9.285 1.00 49.40 98 PHE A N 1
ATOM 685 C CA . PHE A 1 98 ? 17.852 21.632 -9.972 1.00 50.51 98 PHE A CA 1
ATOM 686 C C . PHE A 1 98 ? 18.274 23.067 -10.253 1.00 53.27 98 PHE A C 1
ATOM 687 O O . PHE A 1 98 ? 17.528 23.985 -9.910 1.00 56.52 98 PHE A O 1
ATOM 695 N N . GLY A 1 99 ? 19.431 23.326 -10.843 1.00 49.31 99 GLY A N 1
ATOM 696 C CA . GLY A 1 99 ? 19.733 24.741 -11.068 1.00 52.85 99 GLY A CA 1
ATOM 697 C C . GLY A 1 99 ? 18.937 25.505 -12.142 1.00 51.48 99 GLY A C 1
ATOM 698 O O . GLY A 1 99 ? 18.009 25.011 -12.753 1.00 54.61 99 GLY A O 1
ATOM 699 N N . ILE A 1 100 ? 19.304 26.744 -12.388 1.00 52.04 100 ILE A N 1
ATOM 700 C CA . ILE A 1 100 ? 18.822 27.430 -13.571 1.00 47.91 100 ILE A CA 1
ATOM 701 C C . ILE A 1 100 ? 19.439 26.765 -14.802 1.00 53.24 100 ILE A C 1
ATOM 702 O O . ILE A 1 100 ? 18.861 26.810 -15.880 1.00 59.29 100 ILE A O 1
ATOM 707 N N . ARG A 1 101 ? 20.616 26.152 -14.644 1.00 54.64 101 ARG A N 1
ATOM 708 C CA . ARG A 1 101 ? 21.300 25.454 -15.742 1.00 52.24 101 ARG A CA 1
ATOM 709 C C . ARG A 1 101 ? 21.321 23.953 -15.523 1.00 55.13 101 ARG A C 1
ATOM 710 O O . ARG A 1 101 ? 21.094 23.196 -16.465 1.00 56.45 101 ARG A O 1
ATOM 718 N N . GLY A 1 102 ? 21.576 23.535 -14.279 1.00 55.23 102 GLY A N 1
ATOM 719 C CA . GLY A 1 102 ? 21.483 22.139 -13.856 1.00 52.55 102 GLY A CA 1
ATOM 720 C C . GLY A 1 102 ? 20.199 21.408 -14.233 1.00 51.49 102 GLY A C 1
ATOM 721 O O . GLY A 1 102 ? 20.201 20.200 -14.456 1.00 49.06 102 GLY A O 1
ATOM 722 N N . SER A 1 103 ? 19.097 22.141 -14.310 1.00 51.26 103 SER A N 1
ATOM 723 C CA . SER A 1 103 ? 17.842 21.587 -14.785 1.00 49.45 103 SER A CA 1
ATOM 724 C C . SER A 1 103 ? 17.954 21.066 -16.216 1.00 49.52 103 SER A C 1
ATOM 725 O O . SER A 1 103 ? 17.199 20.188 -16.619 1.00 47.58 103 SER A O 1
ATOM 728 N N . LEU A 1 104 ? 18.878 21.619 -16.994 1.00 48.08 104 LEU A N 1
ATOM 729 C CA . LEU A 1 104 ? 19.041 21.180 -18.380 1.00 49.94 104 LEU A CA 1
ATOM 730 C C . LEU A 1 104 ? 19.344 19.664 -18.565 1.00 54.73 104 LEU A C 1
ATOM 731 O O . LEU A 1 104 ? 19.031 19.081 -19.619 1.00 53.97 104 LEU A O 1
ATOM 736 N N . ILE A 1 105 ? 19.928 19.029 -17.542 1.00 54.83 105 ILE A N 1
ATOM 737 C CA . ILE A 1 105 ? 20.245 17.592 -17.574 1.00 48.98 105 ILE A CA 1
ATOM 738 C C . ILE A 1 105 ? 19.007 16.677 -17.627 1.00 51.19 105 ILE A C 1
ATOM 739 O O . ILE A 1 105 ? 18.760 16.091 -18.671 1.00 54.35 105 ILE A O 1
ATOM 744 N N . PRO A 1 106 ? 18.210 16.574 -16.532 1.00 51.44 106 PRO A N 1
ATOM 745 C CA . PRO A 1 106 ? 16.964 15.805 -16.644 1.00 49.01 106 PRO A CA 1
ATOM 746 C C . PRO A 1 106 ? 16.030 16.297 -17.755 1.00 53.16 106 PRO A C 1
ATOM 747 O O . PRO A 1 106 ? 15.405 15.476 -18.406 1.00 57.56 106 PRO A O 1
ATOM 751 N N . ILE A 1 107 ? 15.909 17.600 -17.969 1.00 50.00 107 ILE A N 1
ATOM 752 C CA . ILE A 1 107 ? 15.008 18.087 -19.008 1.00 48.42 107 ILE A CA 1
ATOM 753 C C . ILE A 1 107 ? 15.414 17.607 -20.393 1.00 50.83 107 ILE A C 1
ATOM 754 O O . ILE A 1 107 ? 14.564 17.410 -21.249 1.00 52.47 107 ILE A O 1
ATOM 759 N N . THR A 1 108 ? 16.711 17.422 -20.615 1.00 52.79 108 THR A N 1
ATOM 760 C CA . THR A 1 108 ? 17.191 16.886 -21.889 1.00 55.36 108 THR A CA 1
ATOM 761 C C . THR A 1 108 ? 16.810 15.415 -22.039 1.00 56.98 108 THR A C 1
ATOM 762 O O . THR A 1 108 ? 16.446 14.945 -23.128 1.00 56.13 108 THR A O 1
ATOM 766 N N . LEU A 1 109 ? 16.887 14.697 -20.928 1.00 55.13 109 LEU A N 1
ATOM 767 C CA . LEU A 1 109 ? 16.344 13.354 -20.858 1.00 57.75 109 LEU A CA 1
ATOM 768 C C . LEU A 1 109 ? 14.896 13.360 -21.363 1.00 56.76 109 LEU A C 1
ATOM 769 O O . LEU A 1 109 ? 14.532 12.587 -22.231 1.00 60.44 109 LEU A O 1
ATOM 774 N N . LYS A 1 110 ? 14.076 14.262 -20.847 1.00 55.27 110 LYS A N 1
ATOM 775 C CA . LYS A 1 110 ? 12.654 14.235 -21.148 1.00 53.75 110 LYS A CA 1
ATOM 776 C C . LYS A 1 110 ? 12.335 14.737 -22.560 1.00 56.88 110 LYS A C 1
ATOM 777 O O . LYS A 1 110 ? 11.460 14.204 -23.235 1.00 57.31 110 LYS A O 1
ATOM 783 N N . ALA A 1 111 ? 13.029 15.771 -23.011 1.00 59.42 111 ALA A N 1
ATOM 784 C CA . ALA A 1 111 ? 12.788 16.279 -24.354 1.00 54.46 111 ALA A CA 1
ATOM 785 C C . ALA A 1 111 ? 13.108 15.219 -25.399 1.00 56.25 111 ALA A C 1
ATOM 786 O O . ALA A 1 111 ? 12.518 15.242 -26.470 1.00 60.28 111 ALA A O 1
ATOM 788 N N . LEU A 1 112 ? 14.029 14.296 -25.087 1.00 56.70 112 LEU A N 1
ATOM 789 C CA . LEU A 1 112 ? 14.388 13.178 -25.994 1.00 59.32 112 LEU A CA 1
ATOM 790 C C . LEU A 1 112 ? 13.277 12.123 -26.215 1.00 58.65 112 LEU A C 1
ATOM 791 O O . LEU A 1 112 ? 12.976 11.762 -27.355 1.00 57.83 112 LEU A O 1
ATOM 796 N N . LEU A 1 113 ? 12.692 11.615 -25.135 1.00 54.77 113 LEU A N 1
ATOM 797 C CA . LEU A 1 113 ? 11.506 10.786 -25.268 1.00 57.46 113 LEU A CA 1
ATOM 798 C C . LEU A 1 113 ? 10.435 11.468 -26.120 1.00 58.12 113 LEU A C 1
ATOM 799 O O . LEU A 1 113 ? 9.929 10.887 -27.077 1.00 62.01 113 LEU A O 1
ATOM 804 N N . SER A 1 114 ? 10.074 12.690 -25.749 1.00 54.50 114 SER A N 1
ATOM 805 C CA . SER A 1 114 ? 8.978 13.391 -26.386 1.00 53.21 114 SER A CA 1
ATOM 806 C C . SER A 1 114 ? 9.190 13.486 -27.884 1.00 55.19 114 SER A C 1
ATOM 807 O O . SER A 1 114 ? 8.284 13.177 -28.664 1.00 54.86 114 SER A O 1
ATOM 810 N N . LEU A 1 115 ? 10.390 13.916 -28.275 1.00 55.28 115 LEU A N 1
ATOM 811 C CA . LEU A 1 115 ? 10.780 14.060 -29.675 1.00 52.47 115 LEU A CA 1
ATOM 812 C C . LEU A 1 115 ? 10.740 12.735 -30.436 1.00 58.55 115 LEU A C 1
ATOM 813 O O . LEU A 1 115 ? 10.319 12.691 -31.589 1.00 61.63 115 LEU A O 1
ATOM 818 N N . PHE A 1 116 ? 11.210 11.661 -29.803 1.00 59.32 116 PHE A N 1
ATOM 819 C CA . PHE A 1 116 ? 11.097 10.329 -30.375 1.00 59.91 116 PHE A CA 1
ATOM 820 C C . PHE A 1 116 ? 9.633 9.994 -30.697 1.00 61.84 116 PHE A C 1
ATOM 821 O O . PHE A 1 116 ? 9.271 9.796 -31.863 1.00 62.02 116 PHE A O 1
ATOM 829 N N . TRP A 1 117 ? 8.791 9.935 -29.671 1.00 57.62 117 TRP A N 1
ATOM 830 C CA . TRP A 1 117 ? 7.410 9.567 -29.892 1.00 56.13 117 TRP A CA 1
ATOM 831 C C . TRP A 1 117 ? 6.667 10.480 -30.860 1.00 55.71 117 TRP A C 1
ATOM 832 O O . TRP A 1 117 ? 5.774 10.017 -31.560 1.00 56.90 117 TRP A O 1
ATOM 843 N N . PHE A 1 118 ? 7.024 11.759 -30.923 1.00 53.62 118 PHE A N 1
ATOM 844 C CA . PHE A 1 118 ? 6.441 12.620 -31.951 1.00 51.70 118 PHE A CA 1
ATOM 845 C C . PHE A 1 118 ? 6.607 12.071 -33.393 1.00 54.77 118 PHE A C 1
ATOM 846 O O . PHE A 1 118 ? 5.672 12.122 -34.191 1.00 53.35 118 PHE A O 1
ATOM 854 N N . GLY A 1 119 ? 7.795 11.567 -33.732 1.00 57.81 119 GLY A N 1
ATOM 855 C CA . GLY A 1 119 ? 8.037 10.969 -35.045 1.00 60.85 119 GLY A CA 1
ATOM 856 C C . GLY A 1 119 ? 7.384 9.598 -35.264 1.00 62.71 119 GLY A C 1
ATOM 857 O O . GLY A 1 119 ? 6.998 9.234 -36.380 1.00 60.92 119 GLY A O 1
ATOM 858 N N . PHE A 1 120 ? 7.247 8.824 -34.195 1.00 59.56 120 PHE A N 1
ATOM 859 C CA . PHE A 1 120 ? 6.543 7.572 -34.307 1.00 58.76 120 PHE A CA 1
ATOM 860 C C . PHE A 1 120 ? 5.088 7.816 -34.690 1.00 61.69 120 PHE A C 1
ATOM 861 O O . PHE A 1 120 ? 4.589 7.224 -35.636 1.00 64.89 120 PHE A O 1
ATOM 869 N N . GLN A 1 121 ? 4.398 8.687 -33.964 1.00 59.24 121 GLN A N 1
ATOM 870 C CA . GLN A 1 121 ? 2.993 8.938 -34.262 1.00 56.40 121 GLN A CA 1
ATOM 871 C C . GLN A 1 121 ? 2.796 9.703 -35.570 1.00 57.57 121 GLN A C 1
ATOM 872 O O . GLN A 1 121 ? 1.748 9.579 -36.215 1.00 57.05 121 GLN A O 1
ATOM 878 N N . THR A 1 122 ? 3.793 10.492 -35.966 1.00 56.37 122 THR A N 1
ATOM 879 C CA . THR A 1 122 ? 3.695 11.198 -37.232 1.00 57.55 122 THR A CA 1
ATOM 880 C C . THR A 1 122 ? 3.612 10.141 -38.304 1.00 58.93 122 THR A C 1
ATOM 881 O O . THR A 1 122 ? 2.874 10.283 -39.273 1.00 61.61 122 THR A O 1
ATOM 885 N N . TRP A 1 123 ? 4.350 9.060 -38.091 1.00 58.07 123 TRP A N 1
ATOM 886 C CA . TRP A 1 123 ? 4.336 7.898 -38.979 1.00 61.56 123 TRP A CA 1
ATOM 887 C C . TRP A 1 123 ? 2.957 7.215 -39.123 1.00 61.82 123 TRP A C 1
ATOM 888 O O . TRP A 1 123 ? 2.484 7.015 -40.242 1.00 61.12 123 TRP A O 1
ATOM 899 N N . LEU A 1 124 ? 2.314 6.862 -38.009 1.00 60.51 124 LEU A N 1
ATOM 900 C CA . LEU A 1 124 ? 0.993 6.230 -38.067 1.00 60.02 124 LEU A CA 1
ATOM 901 C C . LEU A 1 124 ? 0.016 7.115 -38.821 1.00 59.66 124 LEU A C 1
ATOM 902 O O . LEU A 1 124 ? -0.812 6.637 -39.590 1.00 58.95 124 LEU A O 1
ATOM 907 N N . GLY A 1 125 ? 0.100 8.413 -38.581 1.00 57.65 125 GLY A N 1
ATOM 908 C CA . GLY A 1 125 ? -0.742 9.342 -39.297 1.00 57.48 125 GLY A CA 1
ATOM 909 C C . GLY A 1 125 ? -0.522 9.243 -40.788 1.00 60.50 125 GLY A C 1
ATOM 910 O O . GLY A 1 125 ? -1.487 9.192 -41.541 1.00 64.55 125 GLY A O 1
ATOM 911 N N . ALA A 1 126 ? 0.743 9.207 -41.209 1.00 60.93 126 ALA A N 1
ATOM 912 C CA . ALA A 1 126 ? 1.103 9.065 -42.626 1.00 61.38 126 ALA A CA 1
ATOM 913 C C . ALA A 1 126 ? 0.588 7.761 -43.257 1.00 64.53 126 ALA A C 1
ATOM 914 O O . ALA A 1 126 ? 0.065 7.768 -44.381 1.00 65.09 126 ALA A O 1
ATOM 916 N N . LEU A 1 127 ? 0.753 6.644 -42.547 1.00 64.17 127 LEU A N 1
ATOM 917 C CA . LEU A 1 127 ? 0.234 5.365 -43.028 1.00 64.17 127 LEU A CA 1
ATOM 918 C C . LEU A 1 127 ? -1.235 5.542 -43.331 1.00 66.67 127 LEU A C 1
ATOM 919 O 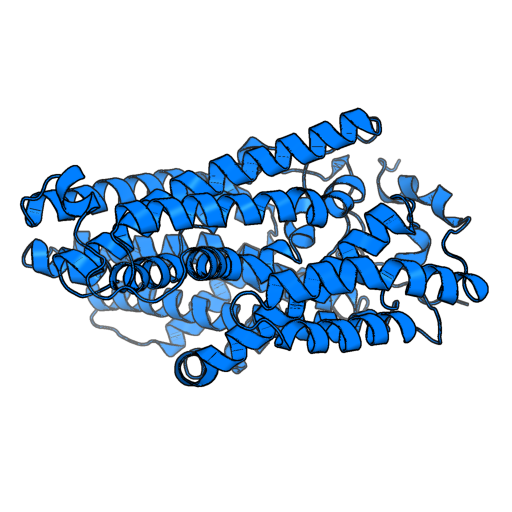O . LEU A 1 127 ? -1.712 5.074 -44.358 1.00 72.60 127 LEU A O 1
ATOM 924 N N . ALA A 1 128 ? -1.947 6.244 -42.454 1.00 63.36 128 ALA A N 1
ATOM 925 C CA . ALA A 1 128 ? -3.383 6.391 -42.617 1.00 64.67 128 ALA A CA 1
ATOM 926 C C . ALA A 1 128 ? -3.719 7.212 -43.861 1.00 66.01 128 ALA A C 1
ATOM 927 O O . ALA A 1 128 ? -4.500 6.783 -44.698 1.00 69.21 128 ALA A O 1
ATOM 929 N N . LEU A 1 129 ? -3.131 8.389 -43.996 1.00 64.68 129 LEU A N 1
ATOM 930 C CA . LEU A 1 129 ? -3.488 9.240 -45.125 1.00 67.28 129 LEU A CA 1
ATOM 931 C C . LEU A 1 129 ? -3.097 8.516 -46.391 1.00 69.59 129 LEU A C 1
ATOM 932 O O . LEU A 1 129 ? -3.797 8.607 -47.403 1.00 71.29 129 LEU A O 1
ATOM 937 N N . ASP A 1 130 ? -1.987 7.781 -46.322 1.00 69.53 130 ASP A N 1
ATOM 938 C CA . ASP A 1 130 ? -1.487 7.043 -47.476 1.00 73.06 130 ASP A CA 1
ATOM 939 C C . ASP A 1 130 ? -2.409 5.869 -47.873 1.00 77.36 130 ASP A C 1
ATOM 940 O O . ASP A 1 130 ? -2.628 5.596 -49.063 1.00 77.05 130 ASP A O 1
ATOM 945 N N . GLU A 1 131 ? -2.948 5.176 -46.875 1.00 77.30 131 GLU A N 1
ATOM 946 C CA . GLU A 1 131 ? -3.960 4.164 -47.137 1.00 77.45 131 GLU A CA 1
ATOM 947 C C . GLU A 1 131 ? -5.209 4.798 -47.739 1.00 75.85 131 GLU A C 1
ATOM 948 O O . GLU A 1 131 ? -5.792 4.246 -48.661 1.00 80.66 131 GLU A O 1
ATOM 954 N N . ILE A 1 132 ? -5.623 5.951 -47.224 1.00 71.45 132 ILE A N 1
ATOM 955 C CA . ILE A 1 132 ? -6.775 6.637 -47.788 1.00 71.96 132 ILE A CA 1
ATOM 956 C C . ILE A 1 132 ? -6.566 7.028 -49.252 1.00 76.69 132 ILE A C 1
ATOM 957 O O . ILE A 1 132 ? -7.472 6.849 -50.068 1.00 76.60 132 ILE A O 1
ATOM 962 N N . THR A 1 133 ? -5.392 7.550 -49.608 1.00 75.15 133 THR A N 1
ATOM 963 C CA . THR A 1 133 ? -5.211 7.964 -51.000 1.00 76.22 133 THR A CA 1
ATOM 964 C C . THR A 1 133 ? -5.135 6.783 -51.956 1.00 78.91 133 THR A C 1
ATOM 965 O O . THR A 1 133 ? -5.769 6.807 -53.007 1.00 82.26 133 THR A O 1
ATOM 969 N N . ARG A 1 134 ? -4.382 5.744 -51.617 1.00 79.85 134 ARG A N 1
ATOM 970 C CA . ARG A 1 134 ? -4.277 4.637 -52.571 1.00 83.79 134 ARG A CA 1
ATOM 971 C C . ARG A 1 134 ? -5.576 3.800 -52.685 1.00 80.27 134 ARG A C 1
ATOM 972 O O . ARG A 1 134 ? -5.777 3.090 -53.664 1.00 78.91 134 ARG A O 1
ATOM 980 N N . LEU A 1 135 ? -6.473 3.929 -51.714 1.00 77.73 135 LEU A N 1
ATOM 981 C CA . LEU A 1 135 ? -7.799 3.333 -51.839 1.00 78.60 135 LEU A CA 1
ATOM 982 C C . LEU A 1 135 ? -8.724 4.252 -52.628 1.00 80.42 135 LEU A C 1
ATOM 983 O O . LEU A 1 135 ? -9.951 4.082 -52.587 1.00 77.94 135 LEU A O 1
ATOM 988 N N . LEU A 1 136 ? -8.141 5.235 -53.315 1.00 80.12 136 LEU A N 1
ATOM 989 C CA . LEU A 1 136 ? -8.892 6.147 -54.181 1.00 77.36 136 LEU A CA 1
ATOM 990 C C . LEU A 1 136 ? -8.141 6.378 -55.481 1.00 78.80 136 LEU A C 1
ATOM 991 O O . LEU A 1 136 ? -8.641 7.049 -56.367 1.00 81.63 136 LEU A O 1
ATOM 996 N N . THR A 1 137 ? -6.945 5.819 -55.604 1.00 78.43 137 THR A N 1
ATOM 997 C CA . THR A 1 137 ? -6.049 6.272 -56.655 1.00 81.79 137 THR A CA 1
ATOM 998 C C . THR A 1 137 ? -4.866 5.338 -56.924 1.00 86.73 137 THR A C 1
ATOM 999 O O . THR A 1 137 ? -4.041 5.607 -57.799 1.00 90.37 137 THR A O 1
ATOM 1003 N N . GLY A 1 138 ? -4.769 4.249 -56.170 1.00 83.24 138 GLY A N 1
ATOM 1004 C CA . GLY A 1 138 ? -3.642 3.338 -56.309 1.00 83.66 138 GLY A CA 1
ATOM 1005 C C . GLY A 1 138 ? -2.269 3.941 -56.028 1.00 86.02 138 GLY A C 1
ATOM 1006 O O . GLY A 1 138 ? -1.292 3.196 -55.870 1.00 80.87 138 GLY A O 1
ATOM 1007 N N . PHE A 1 139 ? -2.204 5.278 -55.971 1.00 87.30 139 PHE A N 1
ATOM 1008 C CA . PHE A 1 139 ? -0.974 6.027 -55.668 1.00 92.34 139 PHE A CA 1
ATOM 1009 C C . PHE A 1 139 ? -0.519 5.762 -54.220 1.00 91.68 139 PHE A C 1
ATOM 1010 O O . PHE A 1 139 ? -1.317 5.899 -53.274 1.00 86.77 139 PHE A O 1
ATOM 1018 N N . THR A 1 140 ? 0.755 5.391 -54.051 1.00 87.52 140 THR A N 1
ATOM 1019 C CA . THR A 1 140 ? 1.240 4.926 -52.752 1.00 85.41 140 THR A CA 1
ATOM 1020 C C . THR A 1 140 ? 2.622 5.436 -52.347 1.00 84.60 140 THR A C 1
ATOM 1021 O O . THR A 1 140 ? 3.547 4.653 -52.138 1.00 88.54 140 THR A O 1
ATOM 1025 N N . ASN A 1 141 ? 2.775 6.744 -52.211 1.00 82.52 141 ASN A N 1
ATOM 1026 C CA . ASN A 1 141 ? 4.039 7.253 -51.691 1.00 84.38 141 ASN A CA 1
ATOM 1027 C C . ASN A 1 141 ? 3.930 7.571 -50.200 1.00 79.49 141 ASN A C 1
ATOM 1028 O O . ASN A 1 141 ? 3.118 8.405 -49.791 1.00 77.39 141 ASN A O 1
ATOM 1033 N N . LEU A 1 142 ? 4.748 6.908 -49.392 1.00 75.58 142 LEU A N 1
ATOM 1034 C CA . LEU A 1 142 ? 4.719 7.144 -47.956 1.00 72.05 142 LEU A CA 1
ATOM 1035 C C . LEU A 1 142 ? 5.630 8.295 -47.482 1.00 72.57 142 LEU A C 1
ATOM 1036 O O . LEU A 1 142 ? 5.162 9.193 -46.778 1.00 72.60 142 LEU A O 1
ATOM 1041 N N . PRO A 1 143 ? 6.927 8.282 -47.850 1.00 70.58 143 PRO A N 1
ATOM 1042 C CA . PRO A 1 143 ? 7.800 9.371 -47.380 1.00 68.93 143 PRO A CA 1
ATOM 1043 C C . PRO A 1 143 ? 7.246 10.773 -47.663 1.00 73.13 143 PRO A C 1
ATOM 1044 O O . PRO A 1 143 ? 7.374 11.652 -46.810 1.00 70.91 143 PRO A O 1
ATOM 1048 N N . LEU A 1 144 ? 6.628 10.984 -48.822 1.00 73.45 144 LEU A N 1
ATOM 1049 C CA . LEU A 1 144 ? 6.006 12.273 -49.092 1.00 71.04 144 LEU A CA 1
ATOM 1050 C C . LEU A 1 144 ? 4.894 12.552 -48.082 1.00 71.14 144 LEU A C 1
ATOM 1051 O O . LEU A 1 144 ? 4.778 13.684 -47.597 1.00 71.84 144 LEU A O 1
ATOM 1056 N N . TRP A 1 145 ? 4.088 11.527 -47.772 1.00 70.28 145 TRP A N 1
ATOM 1057 C CA . TRP A 1 145 ? 2.953 11.647 -46.837 1.00 67.00 145 TRP A CA 1
ATOM 1058 C C . TRP A 1 145 ? 3.364 11.801 -45.382 1.00 66.20 145 TRP A C 1
ATOM 1059 O O . TRP A 1 145 ? 2.599 12.344 -44.587 1.00 63.91 145 TRP A O 1
ATOM 1070 N N . ILE A 1 146 ? 4.550 11.297 -45.032 1.00 64.55 146 ILE A N 1
ATOM 1071 C CA . ILE A 1 146 ? 5.144 11.567 -43.726 1.00 60.74 146 ILE A CA 1
ATOM 1072 C C . ILE A 1 146 ? 5.313 13.072 -43.556 1.00 62.14 146 ILE A C 1
ATOM 1073 O O . ILE A 1 146 ? 4.606 13.683 -42.768 1.00 63.01 146 ILE A O 1
ATOM 1078 N N . VAL A 1 147 ? 6.238 13.654 -44.319 1.00 65.52 147 VAL A N 1
ATOM 1079 C CA . VAL A 1 147 ? 6.481 15.100 -44.376 1.00 60.86 147 VAL A CA 1
ATOM 1080 C C . VAL A 1 147 ? 5.207 15.955 -44.431 1.00 60.35 147 VAL A C 1
ATOM 1081 O O . VAL A 1 147 ? 4.980 16.768 -43.539 1.00 61.20 147 VAL A O 1
ATOM 1085 N N . ILE A 1 148 ? 4.376 15.797 -45.457 1.00 57.88 148 ILE A N 1
ATOM 1086 C CA . ILE A 1 148 ? 3.093 16.520 -45.462 1.00 62.11 148 ILE A CA 1
ATOM 1087 C C . ILE A 1 148 ? 2.314 16.502 -44.124 1.00 60.27 148 ILE A C 1
ATOM 1088 O O . ILE A 1 148 ? 1.688 17.495 -43.763 1.00 59.95 148 ILE A O 1
ATOM 1093 N N . PHE A 1 149 ? 2.345 15.387 -43.396 1.00 59.97 149 PHE A N 1
ATOM 1094 C CA . PHE A 1 149 ? 1.672 15.303 -42.090 1.00 58.49 149 PHE A CA 1
ATOM 1095 C C . PHE A 1 149 ? 2.434 16.028 -40.951 1.00 61.61 149 PHE A C 1
ATOM 1096 O O . PHE A 1 149 ? 1.855 16.847 -40.213 1.00 61.60 149 PHE A O 1
ATOM 1104 N N . GLY A 1 150 ? 3.722 15.720 -40.797 1.00 59.71 150 GLY A N 1
ATOM 1105 C CA . GLY A 1 150 ? 4.572 16.478 -39.897 1.00 57.96 150 GLY A CA 1
ATOM 1106 C C . GLY A 1 150 ? 4.244 17.948 -40.071 1.00 59.33 150 GLY A C 1
ATOM 1107 O O . GLY A 1 150 ? 4.055 18.679 -39.093 1.00 58.99 150 GLY A O 1
ATOM 1108 N N . ALA A 1 151 ? 4.119 18.358 -41.332 1.00 57.08 151 ALA A N 1
ATOM 1109 C CA . ALA A 1 151 ? 3.862 19.737 -41.677 1.00 52.01 151 ALA A CA 1
ATOM 1110 C C . ALA A 1 151 ? 2.481 20.190 -41.212 1.00 56.89 151 ALA A C 1
ATOM 1111 O O . ALA A 1 151 ? 2.352 21.274 -40.630 1.00 58.93 151 ALA A O 1
ATOM 1113 N N . ILE A 1 152 ? 1.447 19.380 -41.440 1.00 55.99 152 ILE A N 1
ATOM 1114 C CA . ILE A 1 152 ? 0.085 19.789 -41.042 1.00 60.51 152 ILE A CA 1
ATOM 1115 C C . ILE A 1 152 ? -0.040 20.006 -39.528 1.00 59.52 152 ILE A C 1
ATOM 1116 O O . ILE A 1 152 ? -0.693 20.951 -39.067 1.00 56.07 152 ILE A O 1
ATOM 1121 N N . GLN A 1 153 ? 0.611 19.130 -38.769 1.00 58.30 153 GLN A N 1
ATOM 1122 C CA . GLN A 1 153 ? 0.638 19.235 -37.318 1.00 58.29 153 GLN A CA 1
ATOM 1123 C C . GLN A 1 153 ? 1.336 20.508 -36.852 1.00 56.97 153 GLN A C 1
ATOM 1124 O O . GLN A 1 153 ? 0.846 21.202 -35.965 1.00 57.20 153 GLN A O 1
ATOM 1130 N N . VAL A 1 154 ? 2.492 20.798 -37.438 1.00 55.45 154 VAL A N 1
ATOM 1131 C CA . VAL A 1 154 ? 3.224 22.012 -37.116 1.00 54.76 154 VAL A CA 1
ATOM 1132 C C . VAL A 1 154 ? 2.345 23.260 -37.275 1.00 57.40 154 VAL A C 1
ATOM 1133 O O . VAL A 1 154 ? 2.340 24.145 -36.407 1.00 55.07 154 VAL A O 1
ATOM 1137 N N . VAL A 1 155 ? 1.591 23.323 -38.373 1.00 56.87 155 VAL A N 1
ATOM 1138 C CA . VAL A 1 155 ? 0.810 24.519 -38.676 1.00 56.39 155 VAL A CA 1
ATOM 1139 C C . VAL A 1 155 ? -0.423 24.646 -37.757 1.00 56.47 155 VAL A C 1
ATOM 1140 O O . VAL A 1 155 ? -0.783 25.744 -37.326 1.00 59.85 155 VAL A O 1
ATOM 1144 N N . THR A 1 156 ? -1.054 23.534 -37.413 1.00 57.85 156 THR A N 1
ATOM 1145 C CA . THR A 1 156 ? -2.118 23.595 -36.411 1.00 58.89 156 THR A CA 1
ATOM 1146 C C . THR A 1 156 ? -1.624 23.804 -34.986 1.00 58.41 156 THR A C 1
ATOM 1147 O O . THR A 1 156 ? -2.384 24.262 -34.140 1.00 63.70 156 THR A O 1
ATOM 1151 N N . THR A 1 157 ? -0.378 23.446 -34.706 1.00 54.96 157 THR A N 1
ATOM 1152 C CA . THR A 1 157 ? 0.202 23.682 -33.383 1.00 54.69 157 THR A CA 1
ATOM 1153 C C . THR A 1 157 ? 0.636 25.150 -33.153 1.00 58.04 157 THR A C 1
ATOM 1154 O O . THR A 1 157 ? 0.708 25.598 -32.008 1.00 57.77 157 THR A O 1
ATOM 1158 N N . PHE A 1 158 ? 0.913 25.892 -34.230 1.00 57.35 158 PHE A N 1
ATOM 1159 C CA . PHE A 1 158 ? 1.148 27.333 -34.136 1.00 55.26 158 PHE A CA 1
ATOM 1160 C C . PHE A 1 158 ? 0.041 28.031 -33.326 1.00 55.87 158 PHE A C 1
ATOM 1161 O O . PHE A 1 158 ? 0.295 28.990 -32.614 1.00 56.60 158 PHE A O 1
ATOM 1169 N N . TYR A 1 159 ? -1.189 27.553 -33.437 1.00 56.01 159 TYR A N 1
ATOM 1170 C CA . TYR A 1 159 ? -2.298 28.136 -32.686 1.00 56.56 159 TYR A CA 1
ATOM 1171 C C . TYR A 1 159 ? -2.328 27.691 -31.233 1.00 59.11 159 TYR A C 1
ATOM 1172 O O . TYR A 1 159 ? -3.335 27.872 -30.552 1.00 60.68 159 TYR A O 1
ATOM 1181 N N . GLY A 1 160 ? -1.227 27.104 -30.769 1.00 59.05 160 GLY A N 1
ATOM 1182 C CA . GLY A 1 160 ? -1.122 26.588 -29.411 1.00 58.44 160 GLY A CA 1
ATOM 1183 C C . GLY A 1 160 ? -2.407 25.970 -28.878 1.00 61.77 160 GLY A C 1
ATOM 1184 O O . GLY A 1 160 ? -3.125 25.267 -29.596 1.00 61.63 160 GLY A O 1
ATOM 1185 N N . ILE A 1 161 ? -2.724 26.242 -27.619 1.00 56.92 161 ILE A N 1
ATOM 1186 C CA . ILE A 1 161 ? -3.872 25.588 -27.021 1.00 56.64 161 ILE A CA 1
ATOM 1187 C C . ILE A 1 161 ? -5.235 25.935 -27.642 1.00 60.25 161 ILE A C 1
ATOM 1188 O O . ILE A 1 161 ? -6.215 25.232 -27.383 1.00 61.90 161 ILE A O 1
ATOM 1193 N N . THR A 1 162 ? -5.316 26.997 -28.448 1.00 60.65 162 THR A N 1
ATOM 1194 C CA . THR A 1 162 ? -6.599 27.393 -29.068 1.00 61.37 162 THR A CA 1
ATOM 1195 C C . THR A 1 162 ? -7.138 26.329 -30.027 1.00 59.73 162 THR A C 1
ATOM 1196 O O . THR A 1 162 ? -8.315 25.962 -29.987 1.00 56.99 162 THR A O 1
ATOM 1200 N N . PHE A 1 163 ? -6.260 25.845 -30.898 1.00 59.96 163 PHE A N 1
ATOM 1201 C CA . PHE A 1 163 ? -6.589 24.722 -31.771 1.00 62.21 163 PHE A CA 1
ATOM 1202 C C . PHE A 1 163 ? -6.801 23.394 -31.013 1.00 59.15 163 PHE A C 1
ATOM 1203 O O . PHE A 1 163 ? -7.853 22.784 -31.124 1.00 56.91 163 PHE A O 1
ATOM 1211 N N . ILE A 1 164 ? -5.805 22.934 -30.263 1.00 58.43 164 ILE A N 1
ATOM 1212 C CA . ILE A 1 164 ? -5.996 21.714 -29.488 1.00 58.09 164 ILE A CA 1
ATOM 1213 C C . ILE A 1 164 ? -7.398 21.703 -28.896 1.00 56.94 164 ILE A C 1
ATOM 1214 O O . ILE A 1 164 ? -8.117 20.746 -29.047 1.00 60.38 164 ILE A O 1
ATOM 1219 N N . ARG A 1 165 ? -7.809 22.771 -28.236 1.00 57.94 165 ARG A N 1
ATOM 1220 C CA . ARG A 1 165 ? -9.044 22.697 -27.474 1.00 57.44 165 ARG A CA 1
ATOM 1221 C C . ARG A 1 165 ? -10.272 22.645 -28.357 1.00 61.32 165 ARG A C 1
ATOM 1222 O O . ARG A 1 165 ? -11.234 21.964 -28.046 1.00 64.74 165 ARG A O 1
ATOM 1230 N N . TRP A 1 166 ? -10.252 23.351 -29.473 1.00 63.65 166 TRP A N 1
ATOM 1231 C CA . TRP A 1 166 ? -11.425 23.329 -30.331 1.00 63.32 166 TRP A CA 1
ATOM 1232 C C . TRP A 1 166 ? -11.507 22.033 -31.130 1.00 63.00 166 TRP A C 1
ATOM 1233 O O . TRP A 1 166 ? -12.572 21.460 -31.283 1.00 65.53 166 TRP A O 1
ATOM 1244 N N . MET A 1 167 ? -10.359 21.557 -31.582 1.00 61.59 167 MET A N 1
ATOM 1245 C CA . MET A 1 167 ? -10.239 20.311 -32.315 1.00 57.65 167 MET A CA 1
ATOM 1246 C C . MET A 1 167 ? -10.622 19.085 -31.487 1.00 61.45 167 MET A C 1
ATOM 1247 O O . MET A 1 167 ? -11.200 18.156 -32.013 1.00 64.10 167 MET A O 1
ATOM 1252 N N . ASN A 1 168 ? -10.300 19.071 -30.196 1.00 62.56 168 ASN A N 1
ATOM 1253 C CA . ASN A 1 168 ? -10.598 17.914 -29.349 1.00 59.97 168 ASN A CA 1
ATOM 1254 C C . ASN A 1 168 ? -12.059 17.915 -28.916 1.00 64.43 168 ASN A C 1
ATOM 1255 O O . ASN A 1 168 ? -12.632 16.866 -28.632 1.00 67.54 168 ASN A O 1
ATOM 1260 N N . VAL A 1 169 ? -12.671 19.090 -28.838 1.00 66.58 169 VAL A N 1
ATOM 1261 C CA . VAL A 1 169 ? -14.081 19.136 -28.462 1.00 66.65 169 VAL A CA 1
ATOM 1262 C C . VAL A 1 169 ? -14.971 18.647 -29.602 1.00 66.87 169 VAL A C 1
ATOM 1263 O O . VAL A 1 169 ? -15.973 17.981 -29.364 1.00 66.70 169 VAL A O 1
ATOM 1267 N N . PHE A 1 170 ? -14.604 18.961 -30.840 1.00 67.87 170 PHE A N 1
ATOM 1268 C CA . PHE A 1 170 ? -15.362 18.432 -31.968 1.00 68.03 170 PHE A CA 1
ATOM 1269 C C . PHE A 1 170 ? -14.988 16.996 -32.290 1.00 66.10 170 PHE A C 1
ATOM 1270 O O . PHE A 1 170 ? -15.861 16.229 -32.652 1.00 71.27 170 PHE A O 1
ATOM 1278 N N . ALA A 1 171 ? -13.730 16.609 -32.101 1.00 63.32 171 ALA A N 1
ATOM 1279 C CA . ALA A 1 171 ? -13.346 15.196 -32.270 1.00 64.68 171 ALA A CA 1
ATOM 1280 C C . ALA A 1 171 ? -14.008 14.251 -31.248 1.00 63.76 171 ALA A C 1
ATOM 1281 O O . ALA A 1 171 ? -14.448 13.148 -31.589 1.00 63.74 171 ALA A O 1
ATOM 1283 N N . SER A 1 172 ? -14.094 14.681 -30.003 1.00 62.50 172 SER A N 1
ATOM 1284 C CA . SER A 1 172 ? -14.585 13.790 -28.963 1.00 66.15 172 SER A CA 1
ATOM 1285 C C . SER A 1 172 ? -15.823 12.952 -29.298 1.00 65.67 172 SER A C 1
ATOM 1286 O O . SER A 1 172 ? -15.759 11.718 -29.234 1.00 62.72 172 SER A O 1
ATOM 1289 N N . PRO A 1 173 ? -16.948 13.609 -29.641 1.00 65.80 173 PRO A N 1
ATOM 1290 C CA . PRO A 1 173 ? -18.196 12.872 -29.921 1.00 63.33 173 PRO A CA 1
ATOM 1291 C C . PRO A 1 173 ? -18.116 12.014 -31.197 1.00 62.24 173 PRO A C 1
ATOM 1292 O O . PRO A 1 173 ? -18.644 10.898 -31.201 1.00 59.72 173 PRO A O 1
ATOM 1296 N N . VAL A 1 174 ? -17.465 12.517 -32.246 1.00 58.19 174 VAL A N 1
ATOM 1297 C CA . VAL A 1 174 ? -17.275 11.739 -33.461 1.00 58.48 174 VAL A CA 1
ATOM 1298 C C . VAL A 1 174 ? -16.544 10.427 -33.168 1.00 63.83 174 VAL A C 1
ATOM 1299 O O . VAL A 1 174 ? -17.005 9.346 -33.573 1.00 59.64 174 VAL A O 1
ATOM 1303 N N . LEU A 1 175 ? -15.407 10.536 -32.468 1.00 64.93 175 LEU A N 1
ATOM 1304 C CA . LEU A 1 175 ? -14.643 9.381 -31.960 1.00 61.87 175 LEU A CA 1
ATOM 1305 C C . LEU A 1 175 ? -15.438 8.420 -31.055 1.00 60.95 175 LEU A C 1
ATOM 1306 O O . LEU A 1 175 ? -15.327 7.211 -31.189 1.00 61.62 175 LEU A O 1
ATOM 1311 N N . LEU A 1 176 ? -16.222 8.956 -30.124 1.00 61.83 176 LEU A N 1
ATOM 1312 C CA . LEU A 1 176 ? -17.076 8.120 -29.278 1.00 61.93 176 LEU A CA 1
ATOM 1313 C C . LEU A 1 176 ? -18.078 7.288 -30.097 1.00 66.14 176 LEU A C 1
ATOM 1314 O O . LEU A 1 176 ? -18.341 6.124 -29.773 1.00 65.76 176 LEU A O 1
ATOM 1319 N N . ALA A 1 177 ? -18.648 7.889 -31.145 1.00 67.74 177 ALA A N 1
ATOM 1320 C CA . ALA A 1 177 ? -19.630 7.197 -31.982 1.00 64.43 177 ALA A CA 1
ATOM 1321 C C . ALA A 1 177 ? -18.941 6.218 -32.914 1.00 62.63 177 ALA A C 1
ATOM 1322 O O . ALA A 1 177 ? -19.342 5.069 -32.990 1.00 62.64 177 ALA A O 1
ATOM 1324 N N . MET A 1 178 ? -17.903 6.665 -33.618 1.00 63.07 178 MET A N 1
ATOM 1325 C CA . MET A 1 178 ? -17.133 5.743 -34.447 1.00 65.76 178 MET A CA 1
ATOM 1326 C C . MET A 1 178 ? -16.760 4.520 -33.616 1.00 68.34 178 MET A C 1
ATOM 1327 O O . MET A 1 178 ? -16.639 3.422 -34.146 1.00 71.25 178 MET A O 1
ATOM 1332 N N . GLY A 1 179 ? -16.585 4.706 -32.309 1.00 65.14 179 GLY A N 1
ATOM 1333 C CA . GLY A 1 179 ? -16.177 3.618 -31.436 1.00 62.90 179 GLY A CA 1
ATOM 1334 C C . GLY A 1 179 ? -17.298 2.684 -31.003 1.00 64.05 179 GLY A C 1
ATOM 1335 O O . GLY A 1 179 ? -17.122 1.467 -31.035 1.00 63.19 179 GLY A O 1
ATOM 1336 N N . VAL A 1 180 ? -18.434 3.244 -30.579 1.00 62.03 180 VAL A N 1
ATOM 1337 C CA . VAL A 1 180 ? -19.618 2.432 -30.286 1.00 65.61 180 VAL A CA 1
ATOM 1338 C C . VAL A 1 180 ? -20.152 1.623 -31.511 1.00 67.38 180 VAL A C 1
ATOM 1339 O O . VAL A 1 180 ? -20.559 0.464 -31.385 1.00 65.25 180 VAL A O 1
ATOM 1343 N N . TYR A 1 181 ? -20.143 2.219 -32.693 1.00 63.22 181 TYR A N 1
ATOM 1344 C CA . TYR A 1 181 ? -20.406 1.454 -33.897 1.00 64.28 181 TYR A CA 1
ATOM 1345 C C . TYR A 1 181 ? -19.423 0.283 -34.015 1.00 66.75 181 TYR A C 1
ATOM 1346 O O . TYR A 1 181 ? -19.843 -0.829 -34.304 1.00 69.18 181 TYR A O 1
ATOM 1355 N N . MET A 1 182 ? -18.129 0.531 -33.783 1.00 65.67 182 MET A N 1
ATOM 1356 C CA . MET A 1 182 ? -17.080 -0.511 -33.854 1.00 63.49 182 MET A CA 1
ATOM 1357 C C . MET A 1 182 ? -17.329 -1.744 -32.986 1.00 63.75 182 MET A C 1
ATOM 1358 O O . MET A 1 182 ? -17.170 -2.857 -33.461 1.00 65.35 182 MET A O 1
ATOM 1363 N N . VAL A 1 183 ? -17.675 -1.552 -31.713 1.00 62.22 183 VAL A N 1
ATOM 1364 C CA . VAL A 1 183 ? -18.105 -2.664 -30.854 1.00 61.09 183 VAL A CA 1
ATOM 1365 C C . VAL A 1 183 ? -19.313 -3.415 -31.421 1.00 64.05 183 VAL A C 1
ATOM 1366 O O . VAL A 1 183 ? -19.404 -4.630 -31.313 1.00 61.56 183 VAL A O 1
ATOM 1370 N N . TYR A 1 184 ? -20.241 -2.677 -32.026 1.00 70.03 184 TYR A N 1
ATOM 1371 C CA . TYR A 1 184 ? -21.423 -3.271 -32.637 1.00 68.19 184 TYR A CA 1
ATOM 1372 C C . TYR A 1 184 ? -21.083 -4.173 -33.826 1.00 66.87 184 TYR A C 1
ATOM 1373 O O . TYR A 1 184 ? -21.520 -5.313 -33.862 1.00 70.57 184 TYR A O 1
ATOM 1382 N N . LEU A 1 185 ? -20.336 -3.664 -34.803 1.00 62.44 185 LEU A N 1
ATOM 1383 C CA . LEU A 1 185 ? -19.865 -4.498 -35.910 1.00 64.33 185 LEU A CA 1
ATOM 1384 C C . LEU A 1 185 ? -19.223 -5.806 -35.436 1.00 66.36 185 LEU A C 1
ATOM 1385 O O . LEU A 1 185 ? -19.482 -6.848 -36.015 1.00 66.32 185 LEU A O 1
ATOM 1390 N N . MET A 1 186 ? -18.383 -5.751 -34.400 1.00 65.16 186 MET A N 1
ATOM 1391 C CA . MET A 1 186 ? -17.743 -6.953 -33.844 1.00 64.70 186 MET A CA 1
ATOM 1392 C C . MET A 1 186 ? -18.702 -7.937 -33.161 1.00 64.76 186 MET A C 1
ATOM 1393 O O . MET A 1 186 ? -18.897 -9.043 -33.653 1.00 63.52 186 MET A O 1
ATOM 1398 N N . LEU A 1 187 ? -19.257 -7.545 -32.013 1.00 62.07 187 LEU A N 1
ATOM 1399 C CA . LEU A 1 187 ? -20.156 -8.407 -31.258 1.00 61.75 187 LEU A CA 1
ATOM 1400 C C . LEU A 1 187 ? -21.160 -9.108 -32.154 1.00 67.56 187 LEU A C 1
ATOM 1401 O O . LEU A 1 187 ? -21.296 -10.340 -32.121 1.00 67.63 187 LEU A O 1
ATOM 1406 N N . ASP A 1 188 ? -21.870 -8.325 -32.956 1.00 69.59 188 ASP A N 1
ATOM 1407 C CA . ASP A 1 188 ? -22.828 -8.895 -33.891 1.00 73.39 188 ASP A CA 1
ATOM 1408 C C . ASP A 1 188 ? -22.162 -9.966 -34.770 1.00 69.31 188 ASP A C 1
ATOM 1409 O O . ASP A 1 188 ? -22.523 -11.133 -34.715 1.00 71.12 188 ASP A O 1
ATOM 1414 N N . GLY A 1 189 ? -21.175 -9.561 -35.554 1.00 66.52 189 GLY A N 1
ATOM 1415 C CA . GLY A 1 189 ? -20.563 -10.429 -36.540 1.00 64.54 189 GLY A CA 1
ATOM 1416 C C . GLY A 1 189 ? -19.882 -11.669 -36.010 1.00 64.05 189 GLY A C 1
ATOM 1417 O O . GLY A 1 189 ? -19.605 -12.601 -36.776 1.00 62.59 189 GLY A O 1
ATOM 1418 N N . ALA A 1 190 ? -19.599 -11.687 -34.710 1.00 64.93 190 ALA A N 1
ATOM 1419 C CA . ALA A 1 190 ? -19.019 -12.873 -34.083 1.00 66.42 190 ALA A CA 1
ATOM 1420 C C . ALA A 1 190 ? -20.095 -13.660 -33.345 1.00 68.35 190 ALA A C 1
ATOM 1421 O O . ALA A 1 190 ? -19.871 -14.809 -32.943 1.00 66.83 190 ALA A O 1
ATOM 1423 N N . ASP A 1 191 ? -21.259 -13.025 -33.183 1.00 70.45 191 ASP A N 1
ATOM 1424 C CA . ASP A 1 191 ? -22.444 -13.649 -32.584 1.00 70.15 191 ASP A CA 1
ATOM 1425 C C . ASP A 1 191 ? -22.269 -13.899 -31.106 1.00 68.59 191 ASP A C 1
ATOM 1426 O O . ASP A 1 191 ? -22.610 -14.965 -30.609 1.00 68.39 191 ASP A O 1
ATOM 1431 N N . VAL A 1 192 ? -21.738 -12.906 -30.405 1.00 70.21 192 VAL A N 1
ATOM 1432 C CA . VAL A 1 192 ? -21.379 -13.062 -29.005 1.00 68.42 192 VAL A CA 1
ATOM 1433 C C . VAL A 1 192 ? -21.959 -11.899 -28.207 1.00 67.13 192 VAL A C 1
ATOM 1434 O O . VAL A 1 192 ? -21.959 -10.767 -28.679 1.00 66.69 192 VAL A O 1
ATOM 1438 N N . SER A 1 193 ? -22.465 -12.172 -27.009 1.00 67.13 193 SER A N 1
ATOM 1439 C CA . SER A 1 193 ? -22.982 -11.108 -26.156 1.00 68.46 193 SER A CA 1
ATOM 1440 C C . SER A 1 193 ? -21.822 -10.385 -25.503 1.00 71.62 193 SER A C 1
ATOM 1441 O O . SER A 1 193 ? -20.708 -10.922 -25.435 1.00 71.05 193 SER A O 1
ATOM 1444 N N . LEU A 1 194 ? -22.088 -9.184 -24.992 1.00 71.40 194 LEU A N 1
ATOM 1445 C CA . LEU A 1 194 ? -21.071 -8.415 -24.270 1.00 70.22 194 LEU A CA 1
ATOM 1446 C C . LEU A 1 194 ? -20.538 -9.149 -23.028 1.00 69.04 194 LEU A C 1
ATOM 1447 O O . LEU A 1 194 ? -19.332 -9.167 -22.784 1.00 70.08 194 LEU A O 1
ATOM 1452 N N . GLY A 1 195 ? -21.430 -9.766 -22.258 1.00 67.30 195 GLY A N 1
ATOM 1453 C CA . GLY A 1 195 ? -21.033 -10.440 -21.032 1.00 66.18 195 GLY A CA 1
ATOM 1454 C C . GLY A 1 195 ? -20.124 -11.635 -21.249 1.00 64.22 195 GLY A C 1
ATOM 1455 O O . GLY A 1 195 ? -19.291 -11.958 -20.402 1.00 60.00 195 GLY A O 1
ATOM 1456 N N . GLU A 1 196 ? -20.295 -12.291 -22.393 1.00 67.20 196 GLU A N 1
ATOM 1457 C CA . GLU A 1 196 ? -19.503 -13.463 -22.762 1.00 69.10 196 GLU A CA 1
ATOM 1458 C C . GLU A 1 196 ? -18.054 -13.115 -23.040 1.00 68.10 196 GLU A C 1
ATOM 1459 O O . GLU A 1 196 ? -17.141 -13.806 -22.563 1.00 66.61 196 GLU A O 1
ATOM 1465 N N . VAL A 1 197 ? -17.855 -12.066 -23.846 1.00 65.59 197 VAL A N 1
ATOM 1466 C CA . VAL A 1 197 ? -16.520 -11.606 -24.199 1.00 62.80 197 VAL A CA 1
ATOM 1467 C C . VAL A 1 197 ? -15.805 -11.121 -22.950 1.00 60.87 197 VAL A C 1
ATOM 1468 O O . VAL A 1 197 ? -14.583 -11.203 -22.853 1.00 57.96 197 VAL A O 1
ATOM 1472 N N . MET A 1 198 ? -16.587 -10.631 -21.994 1.00 60.32 198 MET A N 1
ATOM 1473 C CA . MET A 1 198 ? -16.051 -10.092 -20.754 1.00 59.37 198 MET A CA 1
ATOM 1474 C C . MET A 1 198 ? -15.239 -11.112 -19.951 1.00 57.80 198 MET A C 1
ATOM 1475 O O . MET A 1 198 ? -14.528 -10.731 -19.026 1.00 56.50 198 MET A O 1
ATOM 1480 N N . SER A 1 199 ? -15.328 -12.400 -20.286 1.00 58.42 199 SER A N 1
ATOM 1481 C CA . SER A 1 199 ? -14.507 -13.395 -19.567 1.00 62.95 199 SER A CA 1
ATOM 1482 C C . SER A 1 199 ? -13.654 -14.353 -20.423 1.00 58.67 199 SER A C 1
ATOM 1483 O O . SER A 1 199 ? -13.210 -15.395 -19.935 1.00 54.67 199 SER A O 1
ATOM 1486 N N . MET A 1 200 ? -13.390 -13.970 -21.668 1.00 56.89 200 MET A N 1
ATOM 1487 C CA . MET A 1 200 ? -12.696 -14.849 -22.602 1.00 60.44 200 MET A CA 1
ATOM 1488 C C . MET A 1 200 ? -11.167 -14.955 -22.429 1.00 63.04 200 MET A C 1
ATOM 1489 O O . MET A 1 200 ? -10.521 -15.781 -23.111 1.00 67.84 200 MET A O 1
ATOM 1494 N N . GLY A 1 201 ? -10.565 -14.158 -21.553 1.00 50.78 201 GLY A N 1
ATOM 1495 C CA . GLY A 1 201 ? -9.107 -14.173 -21.542 1.00 56.33 201 GLY A CA 1
ATOM 1496 C C . GLY A 1 201 ? -8.387 -15.107 -20.572 1.00 59.78 201 GLY A C 1
ATOM 1497 O O . GLY A 1 201 ? -8.921 -16.127 -20.121 1.00 60.80 201 GLY A O 1
ATOM 1498 N N . GLY A 1 202 ? -7.140 -14.750 -20.280 1.00 58.71 202 GLY A N 1
ATOM 1499 C CA . GLY A 1 202 ? -6.439 -15.194 -19.084 1.00 59.31 202 GLY A CA 1
ATOM 1500 C C . GLY A 1 202 ? -6.158 -16.668 -18.893 1.00 66.05 202 GLY A C 1
ATOM 1501 O O . GLY A 1 202 ? -6.477 -17.224 -17.844 1.00 64.08 202 GLY A O 1
ATOM 1502 N N . GLU A 1 203 ? -5.529 -17.283 -19.893 1.00 69.74 203 GLU A N 1
ATOM 1503 C CA . GLU A 1 203 ? -5.238 -18.708 -19.878 1.00 65.16 203 GLU A CA 1
ATOM 1504 C C . GLU A 1 203 ? -3.770 -18.958 -19.737 1.00 68.84 203 GLU A C 1
ATOM 1505 O O . GLU A 1 203 ? -3.280 -19.976 -20.206 1.00 76.89 203 GLU A O 1
ATOM 1511 N N . ASN A 1 204 ? -3.058 -18.038 -19.112 1.00 66.90 204 ASN A N 1
ATOM 1512 C CA . ASN A 1 204 ? -1.616 -18.171 -18.991 1.00 67.86 204 ASN A CA 1
ATOM 1513 C C . ASN A 1 204 ? -1.103 -17.252 -17.882 1.00 70.10 204 ASN A C 1
ATOM 1514 O O . ASN A 1 204 ? -0.200 -16.435 -18.105 1.00 67.61 204 ASN A O 1
ATOM 1519 N N . PRO A 1 205 ? -1.715 -17.357 -16.687 1.00 70.43 205 PRO A N 1
ATOM 1520 C CA . PRO A 1 205 ? -1.459 -16.436 -15.572 1.00 71.58 205 PRO A CA 1
ATOM 1521 C C . PRO A 1 205 ? -0.007 -16.506 -15.128 1.00 77.21 205 PRO A C 1
ATOM 1522 O O . PRO A 1 205 ? 0.665 -17.480 -15.491 1.00 78.23 205 PRO A O 1
ATOM 1526 N N . GLY A 1 206 ? 0.456 -15.503 -14.373 1.00 75.91 206 GLY A N 1
ATOM 1527 C CA . GLY A 1 206 ? 1.859 -15.385 -13.978 1.00 79.30 206 GLY A CA 1
ATOM 1528 C C . GLY A 1 206 ? 2.263 -13.963 -13.581 1.00 83.56 206 GLY A C 1
ATOM 1529 O O . GLY A 1 206 ? 2.969 -13.739 -12.582 1.00 79.98 206 GLY A O 1
ATOM 1530 N N . MET A 1 207 ? 1.806 -12.997 -14.376 1.00 80.12 207 MET A N 1
ATOM 1531 C CA . MET A 1 207 ? 2.040 -11.583 -14.138 1.00 68.74 207 MET A CA 1
ATOM 1532 C C . MET A 1 207 ? 1.219 -11.114 -12.952 1.00 69.27 207 MET A C 1
ATOM 1533 O O . MET A 1 207 ? 0.004 -11.320 -12.922 1.00 67.40 207 MET A O 1
ATOM 1538 N N . PRO A 1 208 ? 1.870 -10.454 -11.978 1.00 70.88 208 PRO A N 1
ATOM 1539 C CA . PRO A 1 208 ? 1.125 -9.872 -10.847 1.00 68.22 208 PRO A CA 1
ATOM 1540 C C . PRO A 1 208 ? 0.161 -8.778 -11.328 1.00 70.15 208 PRO A C 1
ATOM 1541 O O . PRO A 1 208 ? 0.480 -8.030 -12.269 1.00 69.43 208 PRO A O 1
ATOM 1545 N N . PHE A 1 209 ? -1.000 -8.668 -10.690 1.00 66.75 209 PHE A N 1
ATOM 1546 C CA . PHE A 1 209 ? -1.946 -7.622 -11.067 1.00 64.83 209 PHE A CA 1
ATOM 1547 C C . PHE A 1 209 ? -1.420 -6.195 -10.854 1.00 66.31 209 PHE A C 1
ATOM 1548 O O . PHE A 1 209 ? -1.891 -5.261 -11.509 1.00 64.04 209 PHE A O 1
ATOM 1556 N N . SER A 1 210 ? -0.475 -6.033 -9.926 1.00 67.00 210 SER A N 1
ATOM 1557 C CA . SER A 1 210 ? 0.143 -4.735 -9.652 1.00 65.66 210 SER A CA 1
ATOM 1558 C C . SER A 1 210 ? 0.995 -4.283 -10.843 1.00 67.00 210 SER A C 1
ATOM 1559 O O . SER A 1 210 ? 1.067 -3.094 -11.173 1.00 65.69 210 SER A O 1
ATOM 1562 N N . THR A 1 211 ? 1.658 -5.241 -11.473 1.00 64.61 211 THR A N 1
ATOM 1563 C CA . THR A 1 211 ? 2.562 -4.942 -12.559 1.00 65.27 211 THR A CA 1
ATOM 1564 C C . THR A 1 211 ? 1.760 -4.682 -13.798 1.00 67.47 211 THR A C 1
ATOM 1565 O O . THR A 1 211 ? 2.280 -4.149 -14.777 1.00 69.78 211 THR A O 1
ATOM 1569 N N . ALA A 1 212 ? 0.489 -5.076 -13.767 1.00 66.85 212 ALA A N 1
ATOM 1570 C CA . ALA A 1 212 ? -0.410 -4.802 -14.886 1.00 65.10 212 ALA A CA 1
ATOM 1571 C C . ALA A 1 212 ? -0.790 -3.326 -14.868 1.00 64.46 212 ALA A C 1
ATOM 1572 O O . ALA A 1 212 ? -0.647 -2.622 -15.876 1.00 63.05 212 ALA A O 1
ATOM 1574 N N . ILE A 1 213 ? -1.261 -2.873 -13.703 1.00 63.21 213 ILE A N 1
ATOM 1575 C CA . ILE A 1 213 ? -1.639 -1.490 -13.490 1.00 59.81 213 ILE A CA 1
ATOM 1576 C C . ILE A 1 213 ? -0.478 -0.589 -13.880 1.00 64.52 213 ILE A C 1
ATOM 1577 O O . ILE A 1 213 ? -0.662 0.422 -14.563 1.00 64.83 213 ILE A O 1
ATOM 1582 N N . MET A 1 214 ? 0.719 -0.969 -13.455 1.00 62.58 214 MET A N 1
ATOM 1583 C CA . MET A 1 214 ? 1.920 -0.218 -13.785 1.00 61.85 214 MET A CA 1
ATOM 1584 C C . MET A 1 214 ? 2.206 -0.153 -15.277 1.00 60.39 214 MET A C 1
ATOM 1585 O O . MET A 1 214 ? 2.997 0.663 -15.703 1.00 62.60 214 MET A O 1
ATOM 1590 N N . ILE A 1 215 ? 1.598 -1.017 -16.077 1.00 60.82 215 ILE A N 1
ATOM 1591 C CA . ILE A 1 215 ? 1.848 -0.963 -17.513 1.00 59.66 215 ILE A CA 1
ATOM 1592 C C . ILE A 1 215 ? 0.960 0.084 -18.153 1.00 62.14 215 ILE A C 1
ATOM 1593 O O . ILE A 1 215 ? 1.361 0.728 -19.111 1.00 66.02 215 ILE A O 1
ATOM 1598 N N . PHE A 1 216 ? -0.233 0.291 -17.613 1.00 62.23 216 PHE A N 1
ATOM 1599 C CA . PHE A 1 216 ? -1.089 1.362 -18.124 1.00 60.92 216 PHE A CA 1
ATOM 1600 C C . PHE A 1 216 ? -0.684 2.777 -17.657 1.00 63.07 216 PHE A C 1
ATOM 1601 O O . PHE A 1 216 ? -0.785 3.733 -18.428 1.00 64.08 216 PHE A O 1
ATOM 1609 N N . VAL A 1 217 ? -0.239 2.911 -16.406 1.00 62.08 217 VAL A N 1
ATOM 1610 C CA . VAL A 1 217 ? 0.201 4.200 -15.882 1.00 59.46 217 VAL A CA 1
ATOM 1611 C C . VAL A 1 217 ? 1.454 4.624 -16.631 1.00 59.40 217 VAL A C 1
ATOM 1612 O O . VAL A 1 217 ? 1.662 5.799 -16.920 1.00 57.42 217 VAL A O 1
ATOM 1616 N N . GLY A 1 218 ? 2.276 3.653 -16.977 1.00 57.05 218 GLY A N 1
ATOM 1617 C CA . GLY A 1 218 ? 3.534 3.948 -17.622 1.00 55.47 218 GLY A CA 1
ATOM 1618 C C . GLY A 1 218 ? 3.335 4.514 -18.999 1.00 55.21 218 GLY A C 1
ATOM 1619 O O . GLY A 1 218 ? 4.287 4.867 -19.667 1.00 62.77 218 GLY A O 1
ATOM 1620 N N . GLY A 1 219 ? 2.096 4.614 -19.436 1.00 55.40 219 GLY A N 1
ATOM 1621 C CA . GLY A 1 219 ? 1.828 5.237 -20.718 1.00 57.55 219 GLY A CA 1
ATOM 1622 C C . GLY A 1 219 ? 1.543 6.723 -20.583 1.00 62.77 219 GLY A C 1
ATOM 1623 O O . GLY A 1 219 ? 1.717 7.487 -21.517 1.00 64.42 219 GLY A O 1
ATOM 1624 N N . TRP A 1 220 ? 1.107 7.145 -19.407 1.00 63.32 220 TRP A N 1
ATOM 1625 C CA . TRP A 1 220 ? 0.910 8.554 -19.155 1.00 57.84 220 TRP A CA 1
ATOM 1626 C C . TRP A 1 220 ? 2.161 9.240 -18.610 1.00 57.63 220 TRP A C 1
ATOM 1627 O O . TRP A 1 220 ? 2.261 10.447 -18.694 1.00 57.75 220 TRP A O 1
ATOM 1638 N N . ILE A 1 221 ? 3.106 8.489 -18.042 1.00 57.77 221 ILE A N 1
ATOM 1639 C CA . ILE A 1 221 ? 4.221 9.095 -17.297 1.00 52.33 221 ILE A CA 1
ATOM 1640 C C . ILE A 1 221 ? 4.679 10.438 -17.852 1.00 51.81 221 ILE A C 1
ATOM 1641 O O . ILE A 1 221 ? 4.507 11.451 -17.195 1.00 54.56 221 ILE A O 1
ATOM 1646 N N . ALA A 1 222 ? 5.236 10.444 -19.059 1.00 50.13 222 ALA A N 1
ATOM 1647 C CA . ALA A 1 222 ? 5.843 11.638 -19.654 1.00 52.08 222 ALA A CA 1
ATOM 1648 C C . ALA A 1 222 ? 4.922 12.866 -19.765 1.00 56.60 222 ALA A C 1
ATOM 1649 O O . ALA A 1 222 ? 5.381 14.015 -19.713 1.00 56.21 222 ALA A O 1
ATOM 1651 N N . VAL A 1 223 ? 3.629 12.618 -19.942 1.00 58.52 223 VAL A N 1
ATOM 1652 C CA . VAL A 1 223 ? 2.613 13.670 -19.929 1.00 52.92 223 VAL A CA 1
ATOM 1653 C C . VAL A 1 223 ? 2.308 14.171 -18.513 1.00 51.51 223 VAL A C 1
ATOM 1654 O O . VAL A 1 223 ? 2.132 15.359 -18.304 1.00 54.24 223 VAL A O 1
ATOM 1658 N N . VAL A 1 224 ? 2.258 13.263 -17.547 1.00 51.53 224 VAL A N 1
ATOM 1659 C CA . VAL A 1 224 ? 2.033 13.628 -16.153 1.00 52.57 224 VAL A CA 1
ATOM 1660 C C . VAL A 1 224 ? 3.193 14.392 -15.536 1.00 50.71 224 VAL A C 1
ATOM 1661 O O . VAL A 1 224 ? 3.001 15.297 -14.730 1.00 52.63 224 VAL A O 1
ATOM 1665 N N . VAL A 1 225 ? 4.401 14.030 -15.912 1.00 50.05 225 VAL A N 1
ATOM 1666 C CA . VAL A 1 225 ? 5.572 14.716 -15.399 1.00 50.89 225 VAL A CA 1
ATOM 1667 C C . VAL A 1 225 ? 5.770 16.126 -16.007 1.00 53.49 225 VAL A C 1
ATOM 1668 O O . VAL A 1 225 ? 6.575 16.926 -15.516 1.00 53.77 225 VAL A O 1
ATOM 1672 N N . SER A 1 226 ? 5.004 16.459 -17.042 1.00 51.98 226 SER A N 1
ATOM 1673 C CA . SER A 1 226 ? 5.104 17.803 -17.612 1.00 50.86 226 SER A CA 1
ATOM 1674 C C . SER A 1 226 ? 3.784 18.428 -18.118 1.00 51.46 226 SER A C 1
ATOM 1675 O O . SER A 1 226 ? 3.804 19.192 -19.099 1.00 52.83 226 SER A O 1
ATOM 1678 N N . ILE A 1 227 ? 2.654 18.147 -17.460 1.00 47.92 227 ILE A N 1
ATOM 1679 C CA . ILE A 1 227 ? 1.422 18.833 -17.843 1.00 48.31 227 ILE A CA 1
ATOM 1680 C C . ILE A 1 227 ? 1.570 20.350 -17.850 1.00 48.51 227 ILE A C 1
ATOM 1681 O O . ILE A 1 227 ? 0.923 20.992 -18.652 1.00 52.57 227 ILE A O 1
ATOM 1686 N N . HIS A 1 228 ? 2.394 20.933 -16.985 1.00 44.51 228 HIS A N 1
ATOM 1687 C CA . HIS A 1 228 ? 2.561 22.383 -17.007 1.00 47.13 228 HIS A CA 1
ATOM 1688 C C . HIS A 1 228 ? 2.232 22.985 -18.377 1.00 48.36 228 HIS A C 1
ATOM 1689 O O . HIS A 1 228 ? 1.515 23.986 -18.485 1.00 45.47 228 HIS A O 1
ATOM 1696 N N . ASP A 1 229 ? 2.774 22.384 -19.428 1.00 47.13 229 ASP A N 1
ATOM 1697 C CA . ASP A 1 229 ? 2.688 23.015 -20.732 1.00 48.43 229 ASP A CA 1
ATOM 1698 C C . ASP A 1 229 ? 1.240 23.123 -21.285 1.00 47.73 229 ASP A C 1
ATOM 1699 O O . ASP A 1 229 ? 0.967 23.878 -22.200 1.00 51.21 229 ASP A O 1
ATOM 1704 N N . ILE A 1 230 ? 0.302 22.414 -20.677 1.00 47.91 230 ILE A N 1
ATOM 1705 C CA . ILE A 1 230 ? -1.111 22.490 -21.051 1.00 47.36 230 ILE A CA 1
ATOM 1706 C C . ILE A 1 230 ? -1.940 23.287 -20.034 1.00 46.15 230 ILE A C 1
ATOM 1707 O O . ILE A 1 230 ? -2.791 24.087 -20.376 1.00 45.49 230 ILE A O 1
ATOM 1712 N N . VAL A 1 231 ? -1.653 23.055 -18.771 1.00 47.32 231 VAL A N 1
ATOM 1713 C CA . VAL A 1 231 ? -2.508 23.444 -17.679 1.00 45.29 231 VAL A CA 1
ATOM 1714 C C . VAL A 1 231 ? -2.161 24.813 -17.077 1.00 47.96 231 VAL A C 1
ATOM 1715 O O . VAL A 1 231 ? -2.949 25.379 -16.311 1.00 48.20 231 VAL A O 1
ATOM 1719 N N . LYS A 1 232 ? -0.995 25.346 -17.440 1.00 46.63 232 LYS A N 1
ATOM 1720 C CA . LYS A 1 232 ? -0.647 26.743 -17.184 1.00 45.87 232 LYS A CA 1
ATOM 1721 C C . LYS A 1 232 ? -1.628 27.644 -17.901 1.00 46.84 232 LYS A C 1
ATOM 1722 O O . LYS A 1 232 ? -1.529 28.852 -17.812 1.00 52.02 232 LYS A O 1
ATOM 1728 N N . GLU A 1 233 ? -2.545 27.052 -18.650 1.00 46.18 233 GLU A N 1
ATOM 1729 C CA . GLU A 1 233 ? -3.564 27.788 -19.384 1.00 46.25 233 GLU A CA 1
ATOM 1730 C C . GLU A 1 233 ? -4.976 27.704 -18.747 1.00 48.00 233 GLU A C 1
ATOM 1731 O O . GLU A 1 233 ? -5.921 28.303 -19.236 1.00 48.54 233 GLU A O 1
ATOM 1737 N N . CYS A 1 234 ? -5.112 26.957 -17.659 1.00 48.28 234 CYS A N 1
ATOM 1738 C CA . CYS A 1 234 ? -6.390 26.777 -16.980 1.00 48.61 234 CYS A CA 1
ATOM 1739 C C . CYS A 1 234 ? -6.799 27.985 -16.153 1.00 50.66 234 CYS A C 1
ATOM 1740 O O . CYS A 1 234 ? -5.958 28.771 -15.714 1.00 48.72 234 CYS A O 1
ATOM 1743 N N . LYS A 1 235 ? -8.101 28.087 -15.905 1.00 51.90 235 LYS A N 1
ATOM 1744 C CA . LYS A 1 235 ? -8.686 29.245 -15.249 1.00 50.93 235 LYS A CA 1
ATOM 1745 C C . LYS A 1 235 ? -8.481 29.224 -13.746 1.00 52.80 235 LYS A C 1
ATOM 1746 O O . LYS A 1 235 ? -8.771 28.231 -13.109 1.00 55.32 235 LYS A O 1
ATOM 1752 N N . VAL A 1 236 ? -8.000 30.323 -13.174 1.00 53.69 236 VAL A N 1
ATOM 1753 C CA . VAL A 1 236 ? -7.755 30.371 -11.735 1.00 56.31 236 VAL A CA 1
ATOM 1754 C C . VAL A 1 236 ? -8.371 31.636 -11.168 1.00 60.66 236 VAL A C 1
ATOM 1755 O O . VAL A 1 236 ? -8.428 32.649 -11.863 1.00 65.12 236 VAL A O 1
ATOM 1759 N N . ASP A 1 237 ? -8.852 31.576 -9.924 1.00 64.55 237 ASP A N 1
ATOM 1760 C CA . ASP A 1 237 ? -9.223 32.784 -9.163 1.00 62.21 237 ASP A CA 1
ATOM 1761 C C . ASP A 1 237 ? -8.063 33.089 -8.232 1.00 60.34 237 ASP A C 1
ATOM 1762 O O . ASP A 1 237 ? -7.811 32.353 -7.269 1.00 60.55 237 ASP A O 1
ATOM 1767 N N . PRO A 1 238 ? -7.339 34.169 -8.534 1.00 60.60 238 PRO A N 1
ATOM 1768 C CA . PRO A 1 238 ? -6.128 34.600 -7.814 1.00 59.82 238 PRO A CA 1
ATOM 1769 C C . PRO A 1 238 ? -6.387 34.806 -6.318 1.00 63.71 238 PRO A C 1
ATOM 1770 O O . PRO A 1 238 ? -5.461 34.696 -5.506 1.00 58.76 238 PRO A O 1
ATOM 1774 N N . ASN A 1 239 ? -7.652 35.089 -5.981 1.00 69.57 239 ASN A N 1
ATOM 1775 C CA . ASN A 1 239 ? -8.099 35.381 -4.606 1.00 68.64 239 ASN A CA 1
ATOM 1776 C C . ASN A 1 239 ? -8.755 34.217 -3.897 1.00 71.23 239 ASN A C 1
ATOM 1777 O O . ASN A 1 239 ? -9.713 34.415 -3.146 1.00 74.67 239 ASN A O 1
ATOM 1782 N N . ALA A 1 240 ? -8.269 33.006 -4.146 1.00 70.31 240 ALA A N 1
ATOM 1783 C CA . ALA A 1 240 ? -8.751 31.861 -3.404 1.00 68.20 240 ALA A CA 1
ATOM 1784 C C . ALA A 1 240 ? -8.053 31.885 -2.052 1.00 65.86 240 ALA A C 1
ATOM 1785 O O . ALA A 1 240 ? -7.623 32.923 -1.603 1.00 65.11 240 ALA A O 1
ATOM 1787 N N . SER A 1 241 ? -7.938 30.735 -1.413 1.00 71.30 241 SER A N 1
ATOM 1788 C CA . SER A 1 241 ? -7.249 30.611 -0.137 1.00 70.48 241 SER A CA 1
ATOM 1789 C C . SER A 1 241 ? -6.512 29.285 -0.180 1.00 72.11 241 SER A C 1
ATOM 1790 O O . SER A 1 241 ? -6.542 28.603 -1.201 1.00 72.23 241 SER A O 1
ATOM 1793 N N . ARG A 1 242 ? -5.858 28.904 0.908 1.00 71.15 242 ARG A N 1
ATOM 1794 C CA . ARG A 1 242 ? -5.270 27.578 0.954 1.00 73.21 242 ARG A CA 1
ATOM 1795 C C . ARG A 1 242 ? -6.365 26.564 0.585 1.00 76.86 242 ARG A C 1
ATOM 1796 O O . ARG A 1 242 ? -6.119 25.595 -0.143 1.00 80.41 242 ARG A O 1
ATOM 1804 N N . GLU A 1 243 ? -7.583 26.796 1.071 1.00 71.95 243 GLU A N 1
ATOM 1805 C CA . GLU A 1 243 ? -8.633 25.790 0.976 1.00 67.98 243 GLU A CA 1
ATOM 1806 C C . GLU A 1 243 ? -9.463 25.936 -0.288 1.00 68.69 243 GLU A C 1
ATOM 1807 O O . GLU A 1 243 ? -10.023 24.965 -0.776 1.00 73.74 243 GLU A O 1
ATOM 1813 N N . GLY A 1 244 ? -9.534 27.137 -0.837 1.00 65.35 244 GLY A N 1
ATOM 1814 C CA . GLY A 1 244 ? -10.212 27.317 -2.107 1.00 65.65 244 GLY A CA 1
ATOM 1815 C C . GLY A 1 244 ? -9.321 26.941 -3.280 1.00 69.16 244 GLY A C 1
ATOM 1816 O O . GLY A 1 244 ? -9.816 26.548 -4.342 1.00 64.60 244 GLY A O 1
ATOM 1817 N N . GLN A 1 245 ? -8.006 27.083 -3.080 1.00 70.60 245 GLN A N 1
ATOM 1818 C CA . GLN A 1 245 ? -6.996 26.636 -4.038 1.00 70.16 245 GLN A CA 1
ATOM 1819 C C . GLN A 1 245 ? -6.984 25.118 -4.111 1.00 69.08 245 GLN A C 1
ATOM 1820 O O . GLN A 1 245 ? -6.706 24.536 -5.169 1.00 69.09 245 GLN A O 1
ATOM 1826 N N . THR A 1 246 ? -7.254 24.473 -2.980 1.00 65.95 246 THR A N 1
ATOM 1827 C CA . THR A 1 246 ? -7.265 23.020 -2.962 1.00 65.13 246 THR A CA 1
ATOM 1828 C C . THR A 1 246 ? -8.480 22.460 -3.676 1.00 61.81 246 THR A C 1
ATOM 1829 O O . THR A 1 246 ? -8.365 21.480 -4.401 1.00 61.05 246 THR A O 1
ATOM 1833 N N . LYS A 1 247 ? -9.640 23.077 -3.497 1.00 62.18 247 LYS A N 1
ATOM 1834 C CA . LYS A 1 247 ? -10.7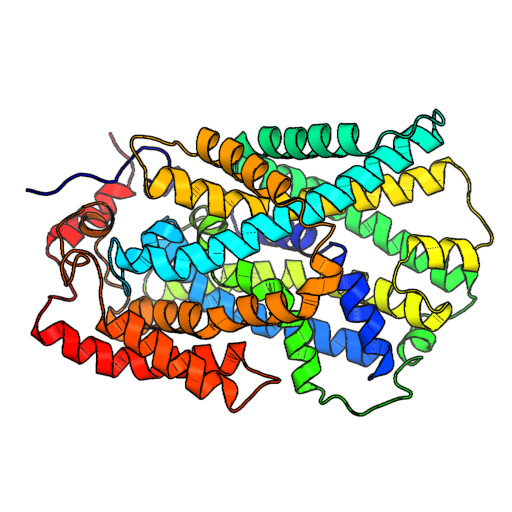98 22.636 -4.266 1.00 64.21 247 LYS A CA 1
ATOM 1835 C C . LYS A 1 247 ? -10.585 22.897 -5.754 1.00 65.27 247 LYS A C 1
ATOM 1836 O O . LYS A 1 247 ? -11.085 22.140 -6.587 1.00 66.83 247 LYS A O 1
ATOM 1842 N N . ALA A 1 248 ? -9.844 23.954 -6.094 1.00 65.21 248 ALA A N 1
ATOM 1843 C CA . ALA A 1 248 ? -9.516 24.245 -7.501 1.00 63.37 248 ALA A CA 1
ATOM 1844 C C . ALA A 1 248 ? -8.670 23.130 -8.107 1.00 62.10 248 ALA A C 1
ATOM 1845 O O . ALA A 1 248 ? -8.989 22.611 -9.176 1.00 59.76 248 ALA A O 1
ATOM 1847 N N . ASP A 1 249 ? -7.596 22.769 -7.415 1.00 58.76 249 ASP A N 1
ATOM 1848 C CA . ASP A 1 249 ? -6.819 21.593 -7.776 1.00 61.02 249 ASP A CA 1
ATOM 1849 C C . ASP A 1 249 ? -7.660 20.323 -7.937 1.00 60.12 249 ASP A C 1
ATOM 1850 O O . ASP A 1 249 ? -7.455 19.565 -8.877 1.00 59.56 249 ASP A O 1
ATOM 1855 N N . ALA A 1 250 ? -8.585 20.084 -7.011 1.00 61.61 250 ALA A N 1
ATOM 1856 C CA . ALA A 1 250 ? -9.406 18.866 -7.016 1.00 57.72 250 ALA A CA 1
ATOM 1857 C C . ALA A 1 250 ? -10.444 18.840 -8.144 1.00 58.71 250 ALA A C 1
ATOM 1858 O O . ALA A 1 250 ? -10.723 17.792 -8.721 1.00 56.94 250 ALA A O 1
ATOM 1860 N N . ARG A 1 251 ? -11.023 19.996 -8.447 1.00 62.26 251 ARG A N 1
ATOM 1861 C CA . ARG A 1 251 ? -12.008 20.113 -9.518 1.00 60.34 251 ARG A CA 1
ATOM 1862 C C . ARG A 1 251 ? -11.389 19.846 -10.884 1.00 59.30 251 ARG A C 1
ATOM 1863 O O . ARG A 1 251 ? -12.025 19.249 -11.732 1.00 62.08 251 ARG A O 1
ATOM 1871 N N . TYR A 1 252 ? -10.154 20.294 -11.096 1.00 57.17 252 TYR A N 1
ATOM 1872 C CA . TYR A 1 252 ? -9.401 19.967 -12.314 1.00 56.52 252 TYR A CA 1
ATOM 1873 C C . TYR A 1 252 ? -8.988 18.466 -12.439 1.00 58.53 252 TYR A C 1
ATOM 1874 O O . TYR A 1 252 ? -9.205 17.824 -13.481 1.00 53.57 252 TYR A O 1
ATOM 1883 N N . ALA A 1 253 ? -8.386 17.917 -11.383 1.00 57.92 253 ALA A N 1
ATOM 1884 C CA . ALA A 1 253 ? -8.089 16.491 -11.342 1.00 54.52 253 ALA A CA 1
ATOM 1885 C C . ALA A 1 253 ? -9.351 15.668 -11.592 1.00 55.80 253 ALA A C 1
ATOM 1886 O O . ALA A 1 253 ? -9.293 14.655 -12.274 1.00 59.68 253 ALA A O 1
ATOM 1888 N N . THR A 1 254 ? -10.490 16.086 -11.049 1.00 55.07 254 THR A N 1
ATOM 1889 C CA . THR A 1 254 ? -11.732 15.350 -11.296 1.00 57.65 254 THR A CA 1
ATOM 1890 C C . THR A 1 254 ? -12.150 15.430 -12.769 1.00 56.68 254 THR A C 1
ATOM 1891 O O . THR A 1 254 ? -12.660 14.451 -13.330 1.00 56.74 254 THR A O 1
ATOM 1895 N N . ALA A 1 255 ? -11.928 16.579 -13.398 1.00 53.15 255 ALA A N 1
ATOM 1896 C CA . ALA A 1 255 ? -12.330 16.742 -14.793 1.00 54.94 255 ALA A CA 1
ATOM 1897 C C . ALA A 1 255 ? -11.484 15.871 -15.730 1.00 59.43 255 ALA A C 1
ATOM 1898 O O . ALA A 1 255 ? -11.970 15.425 -16.786 1.00 58.72 255 ALA A O 1
ATOM 1900 N N . GLN A 1 256 ? -10.229 15.624 -15.349 1.00 54.28 256 GLN A N 1
ATOM 1901 C CA . GLN A 1 256 ? -9.363 14.814 -16.184 1.00 53.12 256 GLN A CA 1
ATOM 1902 C C . GLN A 1 256 ? -9.743 13.353 -16.035 1.00 58.22 256 GLN A C 1
ATOM 1903 O O . GLN A 1 256 ? -9.630 12.564 -16.970 1.00 59.43 256 GLN A O 1
ATOM 1909 N N . TRP A 1 257 ? -10.238 13.004 -14.856 1.00 59.75 257 TRP A N 1
ATOM 1910 C CA . TRP A 1 257 ? -10.656 11.643 -14.586 1.00 57.74 257 TRP A CA 1
ATOM 1911 C C . TRP A 1 257 ? -11.899 11.265 -15.399 1.00 57.64 257 TRP A C 1
ATOM 1912 O O . TRP A 1 257 ? -11.950 10.187 -15.974 1.00 60.49 257 TRP A O 1
ATOM 1923 N N . LEU A 1 258 ? -12.901 12.134 -15.452 1.00 55.93 258 LEU A N 1
ATOM 1924 C CA . LEU A 1 258 ? -14.136 11.785 -16.156 1.00 53.44 258 LEU A CA 1
ATOM 1925 C C . LEU A 1 258 ? -13.891 11.844 -17.638 1.00 54.38 258 LEU A C 1
ATOM 1926 O O . LEU A 1 258 ? -14.714 11.406 -18.419 1.00 54.28 258 LEU A O 1
ATOM 1931 N N . GLY A 1 259 ? -12.751 12.403 -18.027 1.00 57.37 259 GLY A N 1
ATOM 1932 C CA . GLY A 1 259 ? -12.387 12.474 -19.433 1.00 55.37 259 GLY A CA 1
ATOM 1933 C C . GLY A 1 259 ? -11.624 11.250 -19.933 1.00 60.33 259 GLY A C 1
ATOM 1934 O O . GLY A 1 259 ? -11.913 10.747 -21.027 1.00 59.61 259 GLY A O 1
ATOM 1935 N N . MET A 1 260 ? -10.670 10.764 -19.124 1.00 61.64 260 MET A N 1
ATOM 1936 C CA . MET A 1 260 ? -9.745 9.698 -19.524 1.00 57.85 260 MET A CA 1
ATOM 1937 C C . MET A 1 260 ? -10.198 8.254 -19.209 1.00 57.03 260 MET A C 1
ATOM 1938 O O . MET A 1 260 ? -9.816 7.315 -19.896 1.00 56.76 260 MET A O 1
ATOM 1943 N N . VAL A 1 261 ? -11.014 8.074 -18.182 1.00 59.02 261 VAL A N 1
ATOM 1944 C CA . VAL A 1 261 ? -11.535 6.743 -17.844 1.00 56.78 261 VAL A CA 1
ATOM 1945 C C . VAL A 1 261 ? -12.501 6.185 -18.917 1.00 58.07 261 VAL A C 1
ATOM 1946 O O . VAL A 1 261 ? -12.135 5.243 -19.630 1.00 58.09 261 VAL A O 1
ATOM 1950 N N . PRO A 1 262 ? -13.725 6.759 -19.051 1.00 57.80 262 PRO A N 1
ATOM 1951 C CA . PRO A 1 262 ? -14.655 6.216 -20.053 1.00 54.36 262 PRO A CA 1
ATOM 1952 C C . PRO A 1 262 ? -14.080 6.167 -21.478 1.00 55.79 262 PRO A C 1
ATOM 1953 O O . PRO A 1 262 ? -14.447 5.294 -22.251 1.00 55.46 262 PRO A O 1
ATOM 1957 N N . ALA A 1 263 ? -13.187 7.075 -21.839 1.00 57.35 263 ALA A N 1
ATOM 1958 C CA . ALA A 1 263 ? -12.576 6.956 -23.155 1.00 55.49 263 ALA A CA 1
ATOM 1959 C C . ALA A 1 263 ? -11.658 5.739 -23.217 1.00 53.94 263 ALA A C 1
ATOM 1960 O O . ALA A 1 263 ? -11.738 4.937 -24.134 1.00 56.67 263 ALA A O 1
ATOM 1962 N N . SER A 1 264 ? -10.786 5.576 -22.236 1.00 55.87 264 SER A N 1
ATOM 1963 C CA . SER A 1 264 ? -9.781 4.532 -22.372 1.00 56.63 264 SER A CA 1
ATOM 1964 C C . SER A 1 264 ? -10.303 3.144 -21.968 1.00 58.50 264 SER A C 1
ATOM 1965 O O . SER A 1 264 ? -9.696 2.136 -22.329 1.00 58.05 264 SER A O 1
ATOM 1968 N N . ILE A 1 265 ? -11.427 3.093 -21.244 1.00 54.93 265 ILE A N 1
ATOM 1969 C CA . ILE A 1 265 ? -12.118 1.829 -20.963 1.00 51.16 265 ILE A CA 1
ATOM 1970 C C . ILE A 1 265 ? -12.829 1.268 -22.212 1.00 52.13 265 ILE A C 1
ATOM 1971 O O . ILE A 1 265 ? -12.714 0.087 -22.518 1.00 49.93 265 ILE A O 1
ATOM 1976 N N . ILE A 1 266 ? -13.556 2.119 -22.932 1.00 53.68 266 ILE A N 1
ATOM 1977 C CA . ILE A 1 266 ? -14.199 1.724 -24.191 1.00 53.89 266 ILE A CA 1
ATOM 1978 C C . ILE A 1 266 ? -13.194 1.242 -25.238 1.00 55.38 266 ILE A C 1
ATOM 1979 O O . ILE A 1 266 ? -13.445 0.242 -25.924 1.00 54.18 266 ILE A O 1
ATOM 1984 N N . PHE A 1 267 ? -12.072 1.952 -25.384 1.00 52.82 267 PHE A N 1
ATOM 1985 C CA . PHE A 1 267 ? -11.100 1.583 -26.422 1.00 54.09 267 PHE A CA 1
ATOM 1986 C C . PHE A 1 267 ? -10.117 0.482 -25.982 1.00 53.39 267 PHE A C 1
ATOM 1987 O O . PHE A 1 267 ? -9.626 -0.286 -26.801 1.00 50.93 267 PHE A O 1
ATOM 1995 N N . GLY A 1 268 ? -9.860 0.389 -24.684 1.00 53.66 268 GLY A N 1
ATOM 1996 C CA . GLY A 1 268 ? -9.123 -0.736 -24.154 1.00 49.16 268 GLY A CA 1
ATOM 1997 C C . GLY A 1 268 ? -9.914 -1.987 -24.437 1.00 48.43 268 GLY A C 1
ATOM 1998 O O . GLY A 1 268 ? -9.377 -2.940 -24.973 1.00 48.56 268 GLY A O 1
ATOM 1999 N N . PHE A 1 269 ? -11.201 -1.982 -24.091 1.00 51.62 269 PHE A N 1
ATOM 2000 C CA . PHE A 1 269 ? -12.082 -3.104 -24.423 1.00 51.77 269 PHE A CA 1
ATOM 2001 C C . PHE A 1 269 ? -12.053 -3.498 -25.920 1.00 50.28 269 PHE A C 1
ATOM 2002 O O . PHE A 1 269 ? -12.044 -4.681 -26.240 1.00 52.43 269 PHE A O 1
ATOM 2010 N N . ILE A 1 270 ? -12.030 -2.540 -26.837 1.00 47.35 270 ILE A N 1
ATOM 2011 C CA . ILE A 1 270 ? -11.923 -2.907 -28.248 1.00 48.42 270 ILE A CA 1
ATOM 2012 C C . ILE A 1 270 ? -10.603 -3.633 -28.586 1.00 50.41 270 ILE A C 1
ATOM 2013 O O . ILE A 1 270 ? -10.597 -4.613 -29.341 1.00 51.22 270 ILE A O 1
ATOM 2018 N N . GLY A 1 271 ? -9.488 -3.176 -28.028 1.00 49.05 271 GLY A N 1
ATOM 2019 C CA . GLY A 1 271 ? -8.220 -3.852 -28.252 1.00 48.99 271 GLY A CA 1
ATOM 2020 C C . GLY A 1 271 ? -8.186 -5.275 -27.702 1.00 47.50 271 GLY A C 1
ATOM 2021 O O . GLY A 1 271 ? -7.703 -6.207 -28.362 1.00 45.58 271 GLY A O 1
ATOM 2022 N N . ALA A 1 272 ? -8.693 -5.431 -26.479 1.00 47.55 272 ALA A N 1
ATOM 2023 C CA . ALA A 1 272 ? -8.786 -6.729 -25.818 1.00 44.50 272 ALA A CA 1
ATOM 2024 C C . ALA A 1 272 ? -9.698 -7.710 -26.575 1.00 47.58 272 ALA A C 1
ATOM 2025 O O . ALA A 1 272 ? -9.312 -8.850 -26.807 1.00 47.48 272 ALA A O 1
ATOM 2027 N N . ALA A 1 273 ? -10.893 -7.259 -26.963 1.00 46.37 273 ALA A N 1
ATOM 2028 C CA . ALA A 1 273 ? -11.835 -8.056 -27.756 1.00 44.87 273 ALA A CA 1
ATOM 2029 C C . ALA A 1 273 ? -11.237 -8.578 -29.080 1.00 48.99 273 ALA A C 1
ATOM 2030 O O . ALA A 1 273 ? -11.325 -9.760 -29.385 1.00 47.81 273 ALA A O 1
ATOM 2032 N N . SER A 1 274 ? -10.630 -7.701 -29.868 1.00 49.32 274 SER A N 1
ATOM 2033 C CA . SER A 1 274 ? -9.850 -8.148 -31.011 1.00 47.62 274 SER A CA 1
ATOM 2034 C C . SER A 1 274 ? -8.904 -9.311 -30.703 1.00 49.22 274 SER A C 1
ATOM 2035 O O . SER A 1 274 ? -8.925 -10.291 -31.431 1.00 50.18 274 SER A O 1
ATOM 2038 N N . MET A 1 275 ? -8.044 -9.200 -29.679 1.00 48.45 275 MET A N 1
ATOM 2039 C CA . MET A 1 275 ? -7.092 -10.286 -29.365 1.00 49.04 275 MET A CA 1
ATOM 2040 C C . MET A 1 275 ? -7.831 -11.611 -29.191 1.00 50.21 275 MET A C 1
ATOM 2041 O O . MET A 1 275 ? -7.469 -12.635 -29.753 1.00 49.98 275 MET A O 1
ATOM 2046 N N . VAL A 1 276 ? -8.906 -11.555 -28.416 1.00 52.00 276 VAL A N 1
ATOM 2047 C CA . VAL A 1 276 ? -9.555 -12.720 -27.862 1.00 43.35 276 VAL A CA 1
ATOM 2048 C C . VAL A 1 276 ? -10.541 -13.355 -28.857 1.00 44.04 276 VAL A C 1
ATOM 2049 O O . VAL A 1 276 ? -10.695 -14.556 -28.894 1.00 43.85 276 VAL A O 1
ATOM 2053 N N . LEU A 1 277 ? -11.184 -12.551 -29.688 1.00 43.52 277 LEU A N 1
ATOM 2054 C CA . LEU A 1 277 ? -12.064 -13.087 -30.717 1.00 42.22 277 LEU A CA 1
ATOM 2055 C C . LEU A 1 277 ? -11.298 -13.642 -31.923 1.00 44.62 277 LEU A C 1
ATOM 2056 O O . LEU A 1 277 ? -11.705 -14.635 -32.509 1.00 46.55 277 LEU A O 1
ATOM 2061 N N . VAL A 1 278 ? -10.186 -13.023 -32.289 1.00 41.84 278 VAL A N 1
ATOM 2062 C CA . VAL A 1 278 ? -9.615 -13.256 -33.601 1.00 41.14 278 VAL A CA 1
ATOM 2063 C C . VAL A 1 278 ? -8.102 -13.388 -33.568 1.00 46.01 278 VAL A C 1
ATOM 2064 O O . VAL A 1 278 ? -7.496 -13.801 -34.541 1.00 48.74 278 VAL A O 1
ATOM 2068 N N . GLY A 1 279 ? -7.471 -13.030 -32.461 1.00 48.76 279 GLY A N 1
ATOM 2069 C CA . GLY A 1 279 ? -6.034 -13.236 -32.347 1.00 48.30 279 GLY A CA 1
ATOM 2070 C C . GLY A 1 279 ? -5.132 -12.068 -32.702 1.00 53.75 279 GLY A C 1
ATOM 2071 O O . GLY A 1 279 ? -3.916 -12.239 -32.696 1.00 50.35 279 GLY A O 1
ATOM 2072 N N . GLU A 1 280 ? -5.727 -10.901 -32.995 1.00 58.11 280 GLU A N 1
ATOM 2073 C CA . GLU A 1 280 ? -5.016 -9.650 -33.363 1.00 60.95 280 GLU A CA 1
ATOM 2074 C C . GLU A 1 280 ? -5.475 -8.466 -32.491 1.00 57.21 280 GLU A C 1
ATOM 2075 O O . GLU A 1 280 ? -6.673 -8.343 -32.259 1.00 58.02 280 GLU A O 1
ATOM 2081 N N . TRP A 1 281 ? -4.563 -7.595 -32.030 1.00 56.81 281 TRP A N 1
ATOM 2082 C CA . TRP A 1 281 ? -4.950 -6.419 -31.194 1.00 57.33 281 TRP A CA 1
ATOM 2083 C C . TRP A 1 281 ? -5.589 -5.256 -31.976 1.00 57.19 281 TRP A C 1
ATOM 2084 O O . TRP A 1 281 ? -6.309 -4.420 -31.415 1.00 52.07 281 TRP A O 1
ATOM 2095 N N . ASN A 1 282 ? -5.296 -5.215 -33.271 1.00 57.66 282 ASN A N 1
ATOM 2096 C CA . ASN A 1 282 ? -5.766 -4.181 -34.179 1.00 54.84 282 ASN A CA 1
ATOM 2097 C C . ASN A 1 282 ? -7.200 -4.412 -34.672 1.00 56.28 282 ASN A C 1
ATOM 2098 O O . ASN A 1 282 ? -7.479 -5.389 -35.369 1.00 57.52 282 ASN A O 1
ATOM 2103 N N . PRO A 1 283 ? -8.122 -3.514 -34.314 1.00 55.65 283 PRO A N 1
ATOM 2104 C CA . PRO A 1 283 ? -9.543 -3.652 -34.676 1.00 58.15 283 PRO A CA 1
ATOM 2105 C C . PRO A 1 283 ? -9.830 -3.591 -36.191 1.00 56.92 283 PRO A C 1
ATOM 2106 O O . PRO A 1 283 ? -10.814 -4.159 -36.665 1.00 55.72 283 PRO A O 1
ATOM 2110 N N . VAL A 1 284 ? -8.980 -2.908 -36.943 1.00 55.46 284 VAL A N 1
ATOM 2111 C CA . VAL A 1 284 ? -9.134 -2.874 -38.392 1.00 57.61 284 VAL A CA 1
ATOM 2112 C C . VAL A 1 284 ? -9.162 -4.294 -38.981 1.00 65.44 284 VAL A C 1
ATOM 2113 O O . VAL A 1 284 ? -10.121 -4.675 -39.663 1.00 67.08 284 VAL A O 1
ATOM 2117 N N . ILE A 1 285 ? -8.114 -5.077 -38.710 1.00 65.74 285 ILE A N 1
ATOM 2118 C CA . ILE A 1 285 ? -8.072 -6.491 -39.097 1.00 60.64 285 ILE A CA 1
ATOM 2119 C C . ILE A 1 285 ? -9.182 -7.326 -38.464 1.00 60.33 285 ILE A C 1
ATOM 2120 O O . ILE A 1 285 ? -9.881 -8.067 -39.141 1.00 61.71 285 ILE A O 1
ATOM 2125 N N . ALA A 1 286 ? -9.320 -7.228 -37.152 1.00 59.06 286 ALA A N 1
ATOM 2126 C CA . ALA A 1 286 ? -10.268 -8.070 -36.446 1.00 56.92 286 ALA A CA 1
ATOM 2127 C C . ALA A 1 286 ? -11.693 -7.893 -36.954 1.00 59.36 286 ALA A C 1
ATOM 2128 O O . ALA A 1 286 ? -12.440 -8.859 -37.020 1.00 62.28 286 ALA A O 1
ATOM 2130 N N . ILE A 1 287 ? -12.087 -6.675 -37.311 1.00 60.21 287 ILE A N 1
ATOM 2131 C CA . ILE A 1 287 ? -13.458 -6.474 -37.785 1.00 63.35 287 ILE A CA 1
ATOM 2132 C C . ILE A 1 287 ? -13.597 -6.978 -39.213 1.00 61.92 287 ILE A C 1
ATOM 2133 O O . ILE A 1 287 ? -14.636 -7.518 -39.597 1.00 60.40 287 ILE A O 1
ATOM 2138 N N . THR A 1 288 ? -12.533 -6.819 -39.988 1.00 61.02 288 THR A N 1
ATOM 2139 C CA . THR A 1 288 ? -12.516 -7.306 -41.359 1.00 62.20 288 THR A CA 1
ATOM 2140 C C . THR A 1 288 ? -12.835 -8.795 -41.448 1.00 64.57 288 THR A C 1
ATOM 2141 O O . THR A 1 288 ? -13.739 -9.184 -42.188 1.00 66.75 288 THR A O 1
ATOM 2145 N N . GLU A 1 289 ? -12.089 -9.621 -40.706 1.00 64.80 289 GLU A N 1
ATOM 2146 C CA . GLU A 1 289 ? -12.379 -11.054 -40.625 1.00 61.62 289 GLU A CA 1
ATOM 2147 C C . GLU A 1 289 ? -13.798 -11.308 -40.179 1.00 62.13 289 GLU A C 1
ATOM 2148 O O . GLU A 1 289 ? -14.602 -11.796 -40.953 1.00 65.87 289 GLU A O 1
ATOM 2154 N N . VAL A 1 290 ? -14.099 -10.976 -38.931 1.00 62.12 290 VAL A N 1
ATOM 2155 C CA . VAL A 1 290 ? -15.394 -11.287 -38.330 1.00 60.55 290 VAL A CA 1
ATOM 2156 C C . VAL A 1 290 ? -16.596 -10.997 -39.220 1.00 59.10 290 VAL A C 1
ATOM 2157 O O . VAL A 1 290 ? -17.625 -11.648 -39.112 1.00 56.73 290 VAL A O 1
ATOM 2161 N N . VAL A 1 291 ? -16.447 -10.019 -40.104 1.00 64.78 291 VAL A N 1
ATOM 2162 C CA . VAL A 1 291 ? -17.543 -9.527 -40.944 1.00 65.78 291 VAL A CA 1
ATOM 2163 C C . VAL A 1 291 ? -17.408 -10.022 -42.386 1.00 63.78 291 VAL A C 1
ATOM 2164 O O . VAL A 1 291 ? -18.347 -9.973 -43.170 1.00 63.44 291 VAL A O 1
ATOM 2168 N N . GLY A 1 292 ? -16.223 -10.500 -42.728 1.00 66.49 292 GLY A N 1
ATOM 2169 C CA . GLY A 1 292 ? -15.999 -11.102 -44.024 1.00 66.02 292 GLY A CA 1
ATOM 2170 C C . GLY A 1 292 ? -15.912 -10.057 -45.113 1.00 69.47 292 GLY A C 1
ATOM 2171 O O . GLY A 1 292 ? -16.740 -10.054 -46.021 1.00 73.38 292 GLY A O 1
ATOM 2172 N N . GLY A 1 293 ? -14.914 -9.178 -45.019 1.00 66.06 293 GLY A N 1
ATOM 2173 C CA . GLY A 1 293 ? -14.680 -8.146 -46.017 1.00 67.47 293 GLY A CA 1
ATOM 2174 C C . GLY A 1 293 ? -15.512 -6.893 -45.796 1.00 71.06 293 GLY A C 1
ATOM 2175 O O . GLY A 1 293 ? -16.550 -6.948 -45.139 1.00 73.39 293 GLY A O 1
ATOM 2176 N N . VAL A 1 294 ? -15.063 -5.758 -46.328 1.00 70.40 294 VAL A N 1
ATOM 2177 C CA . VAL A 1 294 ? -15.856 -4.526 -46.233 1.00 73.88 294 VAL A CA 1
ATOM 2178 C C . VAL A 1 294 ? -15.720 -3.589 -47.452 1.00 75.10 294 VAL A C 1
ATOM 2179 O O . VAL A 1 294 ? -14.691 -3.584 -48.151 1.00 70.93 294 VAL A O 1
ATOM 2183 N N . SER A 1 295 ? -16.775 -2.803 -47.678 1.00 72.86 295 SER A N 1
ATOM 2184 C CA . SER A 1 295 ? -16.868 -1.828 -48.776 1.00 77.44 295 SER A CA 1
ATOM 2185 C C . SER A 1 295 ? -15.803 -0.723 -48.733 1.00 76.10 295 SER A C 1
ATOM 2186 O O . SER A 1 295 ? -15.343 -0.355 -47.656 1.00 79.13 295 SER A O 1
ATOM 2189 N N . ILE A 1 296 ? -15.427 -0.168 -49.886 1.00 73.38 296 ILE A N 1
ATOM 2190 C CA . ILE A 1 296 ? -14.408 0.895 -49.899 1.00 74.51 296 ILE A CA 1
ATOM 2191 C C . ILE A 1 296 ? -14.694 2.112 -48.984 1.00 72.74 296 ILE A C 1
ATOM 2192 O O . ILE A 1 296 ? -13.815 2.559 -48.253 1.00 68.99 296 ILE A O 1
ATOM 2197 N N . PRO A 1 297 ? -15.917 2.663 -49.036 1.00 74.71 297 PRO A N 1
ATOM 2198 C CA . PRO A 1 297 ? -16.310 3.635 -48.008 1.00 74.39 297 PRO A CA 1
ATOM 2199 C C . PRO A 1 297 ? -15.994 3.206 -46.559 1.00 72.38 297 PRO A C 1
ATOM 2200 O O . PRO A 1 297 ? -15.161 3.856 -45.938 1.00 72.83 297 PRO A O 1
ATOM 2204 N N . MET A 1 298 ? -16.626 2.159 -46.031 1.00 70.15 298 MET A N 1
ATOM 2205 C CA . MET A 1 298 ? -16.416 1.790 -44.628 1.00 69.68 298 MET A CA 1
ATOM 2206 C C . MET A 1 298 ? -14.974 1.489 -44.268 1.00 68.58 298 MET A C 1
ATOM 2207 O O . MET A 1 298 ? -14.649 1.357 -43.098 1.00 69.93 298 MET A O 1
ATOM 2212 N N . ALA A 1 299 ? -14.120 1.357 -45.273 1.00 66.95 299 ALA A N 1
ATOM 2213 C CA . ALA A 1 299 ? -12.695 1.174 -45.049 1.00 63.30 299 ALA A CA 1
ATOM 2214 C C . ALA A 1 299 ? -12.066 2.545 -44.803 1.00 70.83 299 ALA A C 1
ATOM 2215 O O . ALA A 1 299 ? -11.486 2.803 -43.751 1.00 75.44 299 ALA A O 1
ATOM 2217 N N . ILE A 1 300 ? -12.173 3.420 -45.796 1.00 70.13 300 ILE A N 1
ATOM 2218 C CA . ILE A 1 300 ? -11.846 4.827 -45.647 1.00 64.88 300 ILE A CA 1
ATOM 2219 C C . ILE A 1 300 ? -12.251 5.392 -44.266 1.00 65.32 300 ILE A C 1
ATOM 2220 O O . ILE A 1 300 ? -11.453 6.054 -43.614 1.00 64.79 300 ILE A O 1
ATOM 2225 N N . LEU A 1 301 ? -13.478 5.126 -43.825 1.00 63.81 301 LEU A N 1
ATOM 2226 C CA . LEU A 1 301 ? -13.880 5.385 -42.441 1.00 65.18 301 LEU A CA 1
ATOM 2227 C C . LEU A 1 301 ? -12.829 4.962 -41.414 1.00 66.89 301 LEU A C 1
ATOM 2228 O O . LEU A 1 301 ? -12.354 5.793 -40.653 1.00 66.37 301 LEU A O 1
ATOM 2233 N N . PHE A 1 302 ? -12.500 3.666 -41.370 1.00 66.42 302 PHE A N 1
ATOM 2234 C CA . PHE A 1 302 ? -11.522 3.142 -40.405 1.00 67.73 302 PHE A CA 1
ATOM 2235 C C . PHE A 1 302 ? -10.275 4.014 -40.413 1.00 67.87 302 PHE A C 1
ATOM 2236 O O . PHE A 1 302 ? -9.725 4.340 -39.365 1.00 69.01 302 PHE A O 1
ATOM 2244 N N . GLN A 1 303 ? -9.845 4.418 -41.601 1.00 68.07 303 GLN A N 1
ATOM 2245 C CA . GLN A 1 303 ? -8.643 5.231 -41.743 1.00 65.67 303 GLN A CA 1
ATOM 2246 C C . GLN A 1 303 ? -8.809 6.714 -41.329 1.00 66.21 303 GLN A C 1
ATOM 2247 O O . GLN A 1 303 ? -7.871 7.325 -40.815 1.00 65.46 303 GLN A O 1
ATOM 2253 N N . VAL A 1 304 ? -9.983 7.297 -41.576 1.00 65.09 304 VAL A N 1
ATOM 2254 C CA . VAL A 1 304 ? -10.295 8.629 -41.064 1.00 61.56 304 VAL A CA 1
ATOM 2255 C C . VAL A 1 304 ? -10.247 8.594 -39.525 1.00 60.93 304 VAL A C 1
ATOM 2256 O O . VAL A 1 304 ? -9.791 9.546 -38.890 1.00 60.01 304 VAL A O 1
ATOM 2260 N N . PHE A 1 305 ? -10.696 7.490 -38.929 1.00 61.28 305 PHE A N 1
ATOM 2261 C CA . PHE A 1 305 ? -10.618 7.318 -37.477 1.00 59.82 305 PHE A CA 1
ATOM 2262 C C . PHE A 1 305 ? -9.174 7.383 -36.934 1.00 59.74 305 PHE A C 1
ATOM 2263 O O . PHE A 1 305 ? -8.854 8.234 -36.103 1.00 58.13 305 PHE A O 1
ATOM 2271 N N . VAL A 1 306 ? -8.314 6.477 -37.391 1.00 56.58 306 VAL A N 1
ATOM 2272 C CA . VAL A 1 306 ? -6.913 6.468 -36.982 1.00 54.76 306 VAL A CA 1
ATOM 2273 C C . VAL A 1 306 ? -6.244 7.859 -37.062 1.00 57.57 306 VAL A C 1
ATOM 2274 O O . VAL A 1 306 ? -5.500 8.273 -36.154 1.00 54.45 306 VAL A O 1
ATOM 2278 N N . LEU A 1 307 ? -6.507 8.571 -38.157 1.00 57.66 307 LEU A N 1
ATOM 2279 C CA . LEU A 1 307 ? -5.985 9.922 -38.362 1.00 55.15 307 LEU A CA 1
ATOM 2280 C C . LEU A 1 307 ? -6.564 10.908 -37.353 1.00 54.96 307 LEU A C 1
ATOM 2281 O O . LEU A 1 307 ? -5.847 11.683 -36.751 1.00 54.98 307 LEU A O 1
ATOM 2286 N N . LEU A 1 308 ? -7.876 10.890 -37.183 1.00 56.01 308 LEU A N 1
ATOM 2287 C CA . LEU A 1 308 ? -8.509 11.735 -36.193 1.00 53.98 308 LEU A CA 1
ATOM 2288 C C . LEU A 1 308 ? -8.002 11.420 -34.773 1.00 59.51 308 LEU A C 1
ATOM 2289 O O . LEU A 1 308 ? -7.897 12.305 -33.929 1.00 62.47 308 LEU A O 1
ATOM 2294 N N . ALA A 1 309 ? -7.660 10.165 -34.512 1.00 57.56 309 ALA A N 1
ATOM 2295 C CA . ALA A 1 309 ? -7.139 9.778 -33.201 1.00 57.18 309 ALA A CA 1
ATOM 2296 C C . ALA A 1 309 ? -5.674 10.166 -32.927 1.00 54.92 309 ALA A C 1
ATOM 2297 O O . ALA A 1 309 ? -5.261 10.267 -31.789 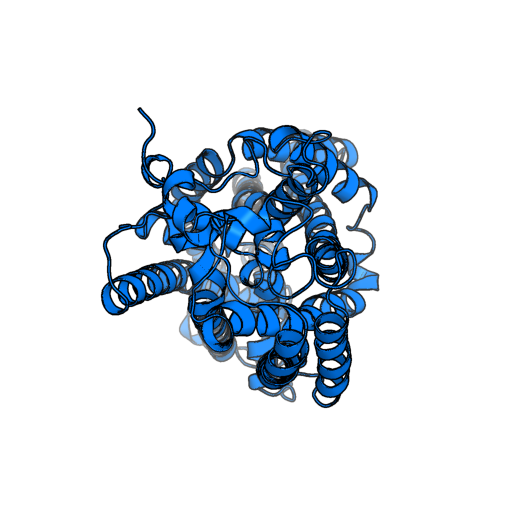1.00 55.90 309 ALA A O 1
ATOM 2299 N N . THR A 1 310 ? -4.887 10.358 -33.967 1.00 55.86 310 THR A N 1
ATOM 2300 C CA . THR A 1 310 ? -3.485 10.749 -33.816 1.00 55.67 310 THR A CA 1
ATOM 2301 C C . THR A 1 310 ? -3.345 12.268 -33.627 1.00 57.16 310 THR A C 1
ATOM 2302 O O . THR A 1 310 ? -2.521 12.763 -32.863 1.00 55.37 310 THR A O 1
ATOM 2306 N N . TRP A 1 311 ? -4.186 13.005 -34.331 1.00 60.20 311 TRP A N 1
ATOM 2307 C CA . TRP A 1 311 ? -4.143 14.448 -34.316 1.00 58.00 311 TRP A CA 1
ATOM 2308 C C . TRP A 1 311 ? -4.571 14.975 -32.957 1.00 60.72 311 TRP A C 1
ATOM 2309 O O . TRP A 1 311 ? -4.183 16.066 -32.575 1.00 62.20 311 TRP A O 1
ATOM 2320 N N . SER A 1 312 ? -5.401 14.213 -32.243 1.00 62.03 312 SER A N 1
ATOM 2321 C CA . SER A 1 312 ? -5.904 14.635 -30.941 1.00 56.64 312 SER A CA 1
ATOM 2322 C C . SER A 1 312 ? -4.927 14.287 -29.827 1.00 59.27 312 SER A C 1
ATOM 2323 O O . SER A 1 312 ? -5.156 14.646 -28.672 1.00 61.33 312 SER A O 1
ATOM 2326 N N . THR A 1 313 ? -3.837 13.597 -30.175 1.00 55.91 313 THR A N 1
ATOM 2327 C CA . THR A 1 313 ? -2.855 13.176 -29.182 1.00 53.94 313 THR A CA 1
ATOM 2328 C C . THR A 1 313 ? -1.430 13.696 -29.434 1.00 56.57 313 THR A C 1
ATOM 2329 O O . THR A 1 313 ? -0.819 14.311 -28.551 1.00 56.26 313 THR A O 1
ATOM 2333 N N . ASN A 1 314 ? -0.896 13.455 -30.6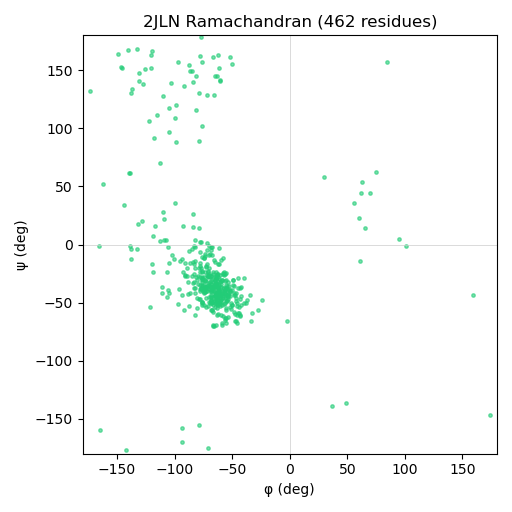27 1.00 52.87 314 ASN A N 1
ATOM 2334 C CA . ASN A 1 314 ? 0.477 13.853 -30.935 1.00 48.71 314 ASN A CA 1
ATOM 2335 C C . ASN A 1 314 ? 0.874 15.298 -30.545 1.00 53.17 314 ASN A C 1
ATOM 2336 O O . ASN A 1 314 ? 1.722 15.477 -29.667 1.00 52.69 314 ASN A O 1
ATOM 2341 N N . PRO A 1 315 ? 0.272 16.332 -31.187 1.00 54.33 315 PRO A N 1
ATOM 2342 C CA . PRO A 1 315 ? 0.632 17.721 -30.871 1.00 53.57 315 PRO A CA 1
ATOM 2343 C C . PRO A 1 315 ? 0.717 17.996 -29.371 1.00 55.12 315 PRO A C 1
ATOM 2344 O O . PRO A 1 315 ? 1.763 18.386 -28.833 1.00 52.08 315 PRO A O 1
ATOM 2348 N N . ALA A 1 316 ? -0.408 17.795 -28.700 1.00 53.92 316 ALA A N 1
ATOM 2349 C CA . ALA A 1 316 ? -0.517 18.153 -27.304 1.00 49.84 316 ALA A CA 1
ATOM 2350 C C . ALA A 1 316 ? 0.458 17.374 -26.421 1.00 51.79 316 ALA A C 1
ATOM 2351 O O . ALA A 1 316 ? 1.043 17.947 -25.511 1.00 53.26 316 ALA A O 1
ATOM 2353 N N . ALA A 1 317 ? 0.659 16.085 -26.690 1.00 50.48 317 ALA A N 1
ATOM 2354 C CA . ALA A 1 317 ? 1.495 15.270 -25.806 1.00 48.09 317 ALA A CA 1
ATOM 2355 C C . ALA A 1 317 ? 2.991 15.260 -26.161 1.00 51.86 317 ALA A C 1
ATOM 2356 O O . ALA A 1 317 ? 3.832 15.090 -25.284 1.00 52.48 317 ALA A O 1
ATOM 2358 N N . ASN A 1 318 ? 3.332 15.468 -27.432 1.00 52.29 318 ASN A N 1
ATOM 2359 C CA . ASN A 1 318 ? 4.706 15.257 -27.879 1.00 47.80 318 ASN A CA 1
ATOM 2360 C C . ASN A 1 318 ? 5.434 16.476 -28.448 1.00 49.85 318 ASN A C 1
ATOM 2361 O O . ASN A 1 318 ? 6.658 16.512 -28.460 1.00 50.46 318 ASN A O 1
ATOM 2366 N N . LEU A 1 319 ? 4.706 17.469 -28.946 1.00 53.36 319 LEU A N 1
ATOM 2367 C CA . LEU A 1 319 ? 5.363 18.588 -29.646 1.00 52.89 319 LEU A CA 1
ATOM 2368 C C . LEU A 1 319 ? 5.412 19.888 -28.852 1.00 49.44 319 LEU A C 1
ATOM 2369 O O . LEU A 1 319 ? 6.402 20.598 -28.915 1.00 48.80 319 LEU A O 1
ATOM 2374 N N . LEU A 1 320 ? 4.336 20.191 -28.126 1.00 51.66 320 LEU A N 1
ATOM 2375 C CA . LEU A 1 320 ? 4.288 21.320 -27.197 1.00 51.32 320 LEU A CA 1
ATOM 2376 C C . LEU A 1 320 ? 5.520 21.422 -26.311 1.00 53.68 320 LEU A C 1
ATOM 2377 O O . LEU A 1 320 ? 6.099 22.497 -26.201 1.00 53.86 320 LEU A O 1
ATOM 2382 N N . SER A 1 321 ? 5.918 20.328 -25.665 1.00 48.78 321 SER A N 1
ATOM 2383 C CA . SER A 1 321 ? 6.967 20.442 -24.660 1.00 48.24 321 SER A CA 1
ATOM 2384 C C . SER A 1 321 ? 8.389 20.601 -25.169 1.00 50.39 321 SER A C 1
ATOM 2385 O O . SER A 1 321 ? 9.210 21.194 -24.486 1.00 55.27 321 SER A O 1
ATOM 2388 N N . PRO A 1 322 ? 8.719 20.058 -26.341 1.00 48.81 322 PRO A N 1
ATOM 2389 C CA . PRO A 1 322 ? 10.065 20.501 -26.719 1.00 50.79 322 PRO A CA 1
ATOM 2390 C C . PRO A 1 322 ? 10.084 21.956 -27.250 1.00 52.27 322 PRO A C 1
ATOM 2391 O O . PRO A 1 322 ? 11.077 22.682 -27.051 1.00 50.63 322 PRO A O 1
ATOM 2395 N N . ALA A 1 323 ? 9.003 22.376 -27.908 1.00 49.19 323 ALA A N 1
ATOM 2396 C CA . ALA A 1 323 ? 8.863 23.772 -28.301 1.00 49.17 323 ALA A CA 1
ATOM 2397 C C . ALA A 1 323 ? 9.186 24.723 -27.128 1.00 49.91 323 ALA A C 1
ATOM 2398 O O . ALA A 1 323 ? 10.101 25.522 -27.233 1.00 53.43 323 ALA A O 1
ATOM 2400 N N . TYR A 1 324 ? 8.471 24.638 -26.013 1.00 46.00 324 TYR A N 1
ATOM 2401 C CA . TYR A 1 324 ? 8.755 25.533 -24.893 1.00 48.64 324 TYR A CA 1
ATOM 2402 C C . TYR A 1 324 ? 10.157 25.388 -24.284 1.00 54.90 324 TYR A C 1
ATOM 2403 O O . TYR A 1 324 ? 10.653 26.350 -23.660 1.00 55.08 324 TYR A O 1
ATOM 2412 N N . THR A 1 325 ? 10.781 24.209 -24.422 1.00 51.51 325 THR A N 1
ATOM 2413 C CA . THR A 1 325 ? 12.156 24.009 -23.937 1.00 49.63 325 THR A CA 1
ATOM 2414 C C . THR A 1 325 ? 13.157 24.815 -24.770 1.00 48.68 325 THR A C 1
ATOM 2415 O O . THR A 1 325 ? 14.093 25.400 -24.230 1.00 47.51 325 THR A O 1
ATOM 2419 N N . LEU A 1 326 ? 12.952 24.847 -26.083 1.00 49.04 326 LEU A N 1
ATOM 2420 C CA . LEU A 1 326 ? 13.791 25.655 -26.971 1.00 51.20 326 LEU A CA 1
ATOM 2421 C C . LEU A 1 326 ? 13.616 27.162 -26.768 1.00 49.36 326 LEU A C 1
ATOM 2422 O O . LEU A 1 326 ? 14.589 27.892 -26.506 1.00 50.32 326 LEU A O 1
ATOM 2427 N N . CYS A 1 327 ? 12.387 27.643 -26.884 1.00 47.85 327 CYS A N 1
ATOM 2428 C CA . CYS A 1 327 ? 12.184 29.090 -26.873 1.00 51.53 327 CYS A CA 1
ATOM 2429 C C . CYS A 1 327 ? 12.459 29.643 -25.469 1.00 53.05 327 CYS A C 1
ATOM 2430 O O . CYS A 1 327 ? 12.416 30.854 -25.218 1.00 52.92 327 CYS A O 1
ATOM 2433 N N . SER A 1 328 ? 12.788 28.745 -24.557 1.00 51.10 328 SER A N 1
ATOM 2434 C CA . SER A 1 328 ? 12.843 29.105 -23.164 1.00 47.17 328 SER A CA 1
ATOM 2435 C C . SER A 1 328 ? 14.236 28.906 -22.568 1.00 48.30 328 SER A C 1
ATOM 2436 O O . SER A 1 328 ? 14.540 29.457 -21.514 1.00 51.40 328 SER A O 1
ATOM 2439 N N . THR A 1 329 ? 15.079 28.132 -23.253 1.00 50.24 329 THR A N 1
ATOM 2440 C CA . THR A 1 329 ? 16.508 27.978 -22.911 1.00 50.85 329 THR A CA 1
ATOM 2441 C C . THR A 1 329 ? 17.394 28.926 -23.751 1.00 50.65 329 THR A C 1
ATOM 2442 O O . THR A 1 329 ? 18.397 29.458 -23.263 1.00 46.17 329 THR A O 1
ATOM 2446 N N . PHE A 1 330 ? 17.032 29.104 -25.026 1.00 50.11 330 PHE A N 1
ATOM 2447 C CA . PHE A 1 330 ? 17.689 30.087 -25.897 1.00 52.43 330 PHE A CA 1
ATOM 2448 C C . PHE A 1 330 ? 16.724 31.231 -26.257 1.00 54.62 330 PHE A C 1
ATOM 2449 O O . PHE A 1 330 ? 16.265 31.351 -27.418 1.00 52.41 330 PHE A O 1
ATOM 2457 N N . PRO A 1 331 ? 16.413 32.075 -25.252 1.00 48.95 331 PRO A N 1
ATOM 2458 C CA . PRO A 1 331 ? 15.237 32.917 -25.417 1.00 50.30 331 PRO A CA 1
ATOM 2459 C C . PRO A 1 331 ? 15.418 34.033 -26.462 1.00 50.82 331 PRO A C 1
ATOM 2460 O O . PRO A 1 331 ? 14.411 34.480 -26.997 1.00 51.59 331 PRO A O 1
ATOM 2464 N N . ARG A 1 332 ? 16.643 34.457 -26.774 1.00 53.14 332 ARG A N 1
ATOM 2465 C CA . ARG A 1 332 ? 16.808 35.469 -27.830 1.00 54.11 332 ARG A CA 1
ATOM 2466 C C . ARG A 1 332 ? 17.008 34.799 -29.201 1.00 53.78 332 ARG A C 1
ATOM 2467 O O . ARG A 1 332 ? 16.831 35.447 -30.232 1.00 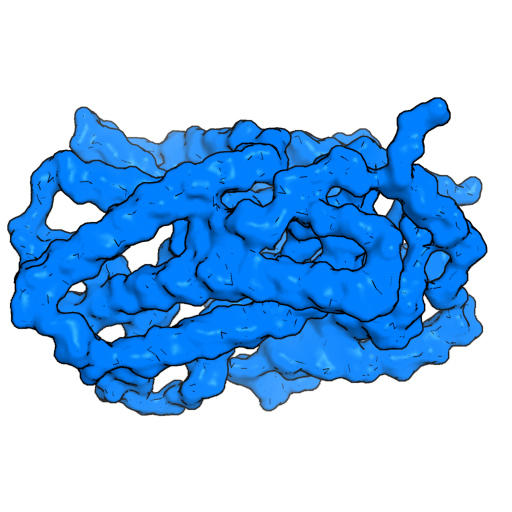56.49 332 ARG A O 1
ATOM 2475 N N . VAL A 1 333 ? 17.329 33.501 -29.210 1.00 54.35 333 VAL A N 1
ATOM 2476 C CA . VAL A 1 333 ? 17.414 32.730 -30.459 1.00 51.07 333 VAL A CA 1
ATOM 2477 C C . VAL A 1 333 ? 16.087 32.121 -30.961 1.00 54.89 333 VAL A C 1
ATOM 2478 O O . VAL A 1 333 ? 15.835 32.162 -32.156 1.00 58.25 333 VAL A O 1
ATOM 2482 N N . PHE A 1 334 ? 15.248 31.551 -30.088 1.00 54.87 334 PHE A N 1
ATOM 2483 C CA . PHE A 1 334 ? 14.008 30.877 -30.546 1.00 53.63 334 PHE A CA 1
ATOM 2484 C C . PHE A 1 334 ? 12.773 31.500 -29.960 1.00 51.50 334 PHE A C 1
ATOM 2485 O O . PHE A 1 334 ? 12.802 31.992 -28.843 1.00 55.18 334 PHE A O 1
ATOM 2493 N N . THR A 1 335 ? 11.662 31.415 -30.676 1.00 51.88 335 THR A N 1
ATOM 2494 C CA . THR A 1 335 ? 10.369 31.754 -30.081 1.00 53.41 335 THR A CA 1
ATOM 2495 C C . THR A 1 335 ? 9.441 30.528 -30.129 1.00 50.36 335 THR A C 1
ATOM 2496 O O . THR A 1 335 ? 9.731 29.579 -30.816 1.00 51.97 335 THR A O 1
ATOM 2500 N N . PHE A 1 336 ? 8.332 30.534 -29.405 1.00 51.00 336 PHE A N 1
ATOM 2501 C CA . PHE A 1 336 ? 7.436 29.390 -29.468 1.00 51.37 336 PHE A CA 1
ATOM 2502 C C . PHE A 1 336 ? 7.172 28.877 -30.883 1.00 52.39 336 PHE A C 1
ATOM 2503 O O . PHE A 1 336 ? 7.425 27.717 -31.163 1.00 52.97 336 PHE A O 1
ATOM 2511 N N . LYS A 1 337 ? 6.645 29.713 -31.768 1.00 53.94 337 LYS A N 1
ATOM 2512 C CA . LYS A 1 337 ? 6.390 29.256 -33.134 1.00 53.64 337 LYS A CA 1
ATOM 2513 C C . LYS A 1 337 ? 7.656 28.687 -33.813 1.00 52.75 337 LYS A C 1
ATOM 2514 O O . LYS A 1 337 ? 7.592 27.719 -34.580 1.00 55.62 337 LYS A O 1
ATOM 2520 N N . THR A 1 338 ? 8.814 29.245 -33.520 1.00 49.81 338 THR A N 1
ATOM 2521 C CA . THR A 1 338 ? 10.022 28.747 -34.163 1.00 50.21 338 THR A CA 1
ATOM 2522 C C . THR A 1 338 ? 10.574 27.444 -33.570 1.00 52.91 338 THR A C 1
ATOM 2523 O O . THR A 1 338 ? 11.219 26.665 -34.290 1.00 52.55 338 THR A O 1
ATOM 2527 N N . GLY A 1 339 ? 10.305 27.218 -32.273 1.00 52.84 339 GLY A N 1
ATOM 2528 C CA . GLY A 1 339 ? 10.753 26.043 -31.523 1.00 49.26 339 GLY A CA 1
ATOM 2529 C C . GLY A 1 339 ? 9.980 24.806 -31.938 1.00 48.41 339 GLY A C 1
ATOM 2530 O O . GLY A 1 339 ? 10.529 23.712 -32.005 1.00 46.57 339 GLY A O 1
ATOM 2531 N N . VAL A 1 340 ? 8.697 25.011 -32.224 1.00 46.51 340 VAL A N 1
ATOM 2532 C CA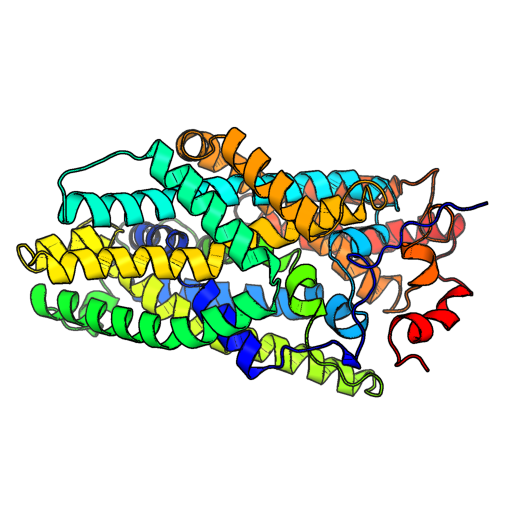 . VAL A 1 340 ? 7.830 24.022 -32.832 1.00 44.70 340 VAL A CA 1
ATOM 2533 C C . VAL A 1 340 ? 8.337 23.513 -34.184 1.00 49.36 340 VAL A C 1
ATOM 2534 O O . VAL A 1 340 ? 8.327 22.322 -34.424 1.00 50.76 340 VAL A O 1
ATOM 2538 N N . ILE A 1 341 ? 8.769 24.403 -35.072 1.00 51.40 341 ILE A N 1
ATOM 2539 C CA . ILE A 1 341 ? 9.382 23.995 -36.349 1.00 52.23 341 ILE A CA 1
ATOM 2540 C C . ILE A 1 341 ? 10.698 23.198 -36.206 1.00 51.72 341 ILE A C 1
ATOM 2541 O O . ILE A 1 341 ? 10.925 22.225 -36.928 1.00 50.84 341 ILE A O 1
ATOM 2546 N N . VAL A 1 342 ? 11.569 23.610 -35.292 1.00 50.13 342 VAL A N 1
ATOM 2547 C CA . VAL A 1 342 ? 12.798 22.855 -35.063 1.00 49.67 342 VAL A CA 1
ATOM 2548 C C . VAL A 1 342 ? 12.572 21.502 -34.357 1.00 52.01 342 VAL A C 1
ATOM 2549 O O . VAL A 1 342 ? 13.366 20.584 -34.526 1.00 56.19 342 VAL A O 1
ATOM 2553 N N . SER A 1 343 ? 11.508 21.370 -33.567 1.00 51.11 343 SER A N 1
ATOM 2554 C CA . SER A 1 343 ? 11.249 20.118 -32.847 1.00 50.27 343 SER A CA 1
ATOM 2555 C C . SER A 1 343 ? 10.649 19.046 -33.733 1.00 51.35 343 SER A C 1
ATOM 2556 O O . SER A 1 343 ? 10.982 17.881 -33.617 1.00 51.17 343 SER A O 1
ATOM 2559 N N . ALA A 1 344 ? 9.741 19.450 -34.604 1.00 50.30 344 ALA A N 1
ATOM 2560 C CA . ALA A 1 344 ? 9.119 18.523 -35.512 1.00 50.54 344 ALA A CA 1
ATOM 2561 C C . ALA A 1 344 ? 10.126 18.061 -36.570 1.00 55.07 344 ALA A C 1
ATOM 2562 O O . ALA A 1 344 ? 9.971 16.990 -37.150 1.00 57.36 344 ALA A O 1
ATOM 2564 N N . VAL A 1 345 ? 11.163 18.853 -36.819 1.00 54.78 345 VAL A N 1
ATOM 2565 C CA . VAL A 1 345 ? 12.213 18.435 -37.757 1.00 54.83 345 VAL A CA 1
ATOM 2566 C C . VAL A 1 345 ? 13.216 17.480 -37.108 1.00 58.24 345 VAL A C 1
ATOM 2567 O O . VAL A 1 345 ? 13.444 16.392 -37.627 1.00 63.69 345 VAL A O 1
ATOM 2571 N N . VAL A 1 346 ? 13.821 17.864 -35.987 1.00 54.62 346 VAL A N 1
ATOM 2572 C CA . VAL A 1 346 ? 14.638 16.903 -35.241 1.00 57.85 346 VAL A CA 1
ATOM 2573 C C . VAL A 1 346 ? 13.889 15.570 -34.998 1.00 60.44 346 VAL A C 1
ATOM 2574 O O . VAL A 1 346 ? 14.393 14.491 -35.307 1.00 62.70 346 VAL A O 1
ATOM 2578 N N . GLY A 1 347 ? 12.678 15.646 -34.462 1.00 59.33 347 GLY A N 1
ATOM 2579 C CA . GLY A 1 347 ? 11.863 14.458 -34.269 1.00 58.92 347 GLY A CA 1
ATOM 2580 C C . GLY A 1 347 ? 11.913 13.498 -35.444 1.00 61.94 347 GLY A C 1
ATOM 2581 O O . GLY A 1 347 ? 12.195 12.321 -35.257 1.00 64.75 347 GLY A O 1
ATOM 2582 N N . LEU A 1 348 ? 11.651 14.001 -36.650 1.00 59.91 348 LEU A N 1
ATOM 2583 C CA . LEU A 1 348 ? 11.615 13.166 -37.850 1.00 62.27 348 LEU A CA 1
ATOM 2584 C C . LEU A 1 348 ? 12.989 12.691 -38.357 1.00 68.78 348 LEU A C 1
ATOM 2585 O O . LEU A 1 348 ? 13.092 11.621 -38.955 1.00 75.82 348 LEU A O 1
ATOM 2590 N N . LEU A 1 349 ? 14.047 13.462 -38.147 1.00 67.20 349 LEU A N 1
ATOM 2591 C CA . LEU A 1 349 ? 15.363 12.992 -38.585 1.00 68.05 349 LEU A CA 1
ATOM 2592 C C . LEU A 1 349 ? 15.969 11.951 -37.633 1.00 72.56 349 LEU A C 1
ATOM 2593 O O . LEU A 1 349 ? 17.091 11.499 -37.839 1.00 77.09 349 LEU A O 1
ATOM 2598 N N . MET A 1 350 ? 15.234 11.579 -36.586 1.00 73.49 350 MET A N 1
ATOM 2599 C CA . MET A 1 350 ? 15.612 10.423 -35.769 1.00 75.51 350 MET A CA 1
ATOM 2600 C C . MET A 1 350 ? 14.995 9.186 -36.418 1.00 76.97 350 MET A C 1
ATOM 2601 O O . MET A 1 350 ? 15.226 8.057 -35.990 1.00 77.94 350 MET A O 1
ATOM 2606 N N . MET A 1 351 ? 14.194 9.420 -37.453 1.00 76.49 351 MET A N 1
ATOM 2607 C CA . MET A 1 351 ? 13.472 8.357 -38.141 1.00 79.42 351 MET A CA 1
ATOM 2608 C C . MET A 1 351 ? 13.152 7.208 -37.202 1.00 81.49 351 MET A C 1
ATOM 2609 O O . MET A 1 351 ? 13.548 6.072 -37.467 1.00 85.48 351 MET A O 1
ATOM 2614 N N . PRO A 1 352 ? 12.424 7.511 -36.104 1.00 82.40 352 PRO A N 1
ATOM 2615 C CA . PRO A 1 352 ? 12.193 6.631 -34.943 1.00 80.92 352 PRO A CA 1
ATOM 2616 C C . PRO A 1 352 ? 11.294 5.424 -35.204 1.00 78.74 352 PRO A C 1
ATOM 2617 O O . PRO A 1 352 ? 11.174 4.570 -34.335 1.00 79.85 352 PRO A O 1
ATOM 2621 N N . TRP A 1 353 ? 10.658 5.370 -36.368 1.00 82.28 353 TRP A N 1
ATOM 2622 C CA . TRP A 1 353 ? 9.740 4.278 -36.689 1.00 83.67 353 TRP A CA 1
ATOM 2623 C C . TRP A 1 353 ? 10.513 3.028 -37.058 1.00 88.31 353 TRP A C 1
ATOM 2624 O O . TRP A 1 353 ? 9.917 2.004 -37.398 1.00 85.95 353 TRP A O 1
ATOM 2635 N N . GLN A 1 354 ? 11.840 3.120 -36.982 1.00 90.53 354 GLN A N 1
ATOM 2636 C CA . GLN A 1 354 ? 12.714 1.996 -37.314 1.00 93.72 354 GLN A CA 1
ATOM 2637 C C . GLN A 1 354 ? 13.589 1.503 -36.146 1.00 95.94 354 GLN A C 1
ATOM 2638 O O . GLN A 1 354 ? 14.443 0.637 -36.318 1.00 100.69 354 GLN A O 1
ATOM 2644 N N . PHE A 1 355 ? 13.350 2.040 -34.955 1.00 95.82 355 PHE A N 1
ATOM 2645 C CA . PHE A 1 355 ? 14.135 1.696 -33.772 1.00 93.00 355 PHE A CA 1
ATOM 2646 C C . PHE A 1 355 ? 13.217 1.402 -32.589 1.00 94.74 355 PHE A C 1
ATOM 2647 O O . PHE A 1 355 ? 13.686 1.038 -31.510 1.00 93.53 355 PHE A O 1
ATOM 2655 N N . ALA A 1 356 ? 11.910 1.584 -32.782 1.00 96.14 356 ALA A N 1
ATOM 2656 C CA . ALA A 1 356 ? 10.941 1.324 -31.720 1.00 89.82 356 ALA A CA 1
ATOM 2657 C C . ALA A 1 356 ? 10.897 -0.170 -31.458 1.00 93.97 356 ALA A C 1
ATOM 2658 O O . ALA A 1 356 ? 10.819 -0.594 -30.302 1.00 94.26 356 ALA A O 1
ATOM 2660 N N . GLY A 1 357 ? 10.964 -0.957 -32.539 1.00 94.20 357 GLY A N 1
ATOM 2661 C CA . GLY A 1 357 ? 11.010 -2.408 -32.454 1.00 90.92 357 GLY A CA 1
ATOM 2662 C C . GLY A 1 357 ? 12.182 -2.852 -31.595 1.00 92.63 357 GLY A C 1
ATOM 2663 O O . GLY A 1 357 ? 11.996 -3.430 -30.524 1.00 93.89 357 GLY A O 1
ATOM 2664 N N . VAL A 1 358 ? 13.393 -2.578 -32.069 1.00 93.27 358 VAL A N 1
ATOM 2665 C CA . VAL A 1 358 ? 14.604 -2.758 -31.268 1.00 94.83 358 VAL A CA 1
ATOM 2666 C C . VAL A 1 358 ? 14.412 -2.170 -29.865 1.00 93.54 358 VAL A C 1
ATOM 2667 O O . VAL A 1 358 ? 14.341 -2.897 -28.871 1.00 93.54 358 VAL A O 1
ATOM 2671 N N . LEU A 1 359 ? 14.302 -0.846 -29.812 1.00 90.12 359 LEU A N 1
ATOM 2672 C CA . LEU A 1 359 ? 14.462 -0.085 -28.587 1.00 85.53 359 LEU A CA 1
ATOM 2673 C C . LEU A 1 359 ? 13.321 -0.175 -27.582 1.00 84.44 359 LEU A C 1
ATOM 2674 O O . LEU A 1 359 ? 13.450 0.323 -26.473 1.00 83.95 359 LEU A O 1
ATOM 2679 N N . ASN A 1 360 ? 12.210 -0.792 -27.952 1.00 84.11 360 ASN A N 1
ATOM 2680 C CA . ASN A 1 360 ? 11.108 -0.935 -27.009 1.00 86.60 360 ASN A CA 1
ATOM 2681 C C . ASN A 1 360 ? 11.564 -0.967 -25.537 1.00 85.72 360 ASN A C 1
ATOM 2682 O O . ASN A 1 360 ? 11.130 -0.147 -24.732 1.00 85.74 360 ASN A O 1
ATOM 2687 N N . THR A 1 361 ? 12.450 -1.901 -25.196 1.00 87.89 361 THR A N 1
ATOM 2688 C CA . THR A 1 361 ? 12.918 -2.087 -23.814 1.00 87.99 361 THR A CA 1
ATOM 2689 C C . THR A 1 361 ? 13.799 -0.963 -23.252 1.00 84.44 361 THR A C 1
ATOM 2690 O O . THR A 1 361 ? 13.781 -0.701 -22.050 1.00 82.18 361 THR A O 1
ATOM 2694 N N . PHE A 1 362 ? 14.586 -0.326 -24.113 1.00 82.99 362 PHE A N 1
ATOM 2695 C CA . PHE A 1 362 ? 15.410 0.810 -23.721 1.00 76.83 362 PHE A CA 1
ATOM 2696 C C . PHE A 1 362 ? 14.539 1.989 -23.311 1.00 75.80 362 PHE A C 1
ATOM 2697 O O . PHE A 1 362 ? 14.814 2.632 -22.302 1.00 73.81 362 PHE A O 1
ATOM 2705 N N . LEU A 1 363 ? 13.492 2.264 -24.097 1.00 77.95 363 LEU A N 1
ATOM 2706 C CA . LEU A 1 363 ? 12.568 3.389 -23.852 1.00 74.90 363 LEU A CA 1
ATOM 2707 C C . LEU A 1 363 ? 11.693 3.225 -22.610 1.00 73.00 363 LEU A C 1
ATOM 2708 O O . LEU A 1 363 ? 11.354 4.204 -21.958 1.00 69.68 363 LEU A O 1
ATOM 2713 N N . ASN A 1 364 ? 11.307 1.995 -22.301 1.00 74.17 364 ASN A N 1
ATOM 2714 C CA . ASN A 1 364 ? 10.558 1.727 -21.088 1.00 73.28 364 ASN A CA 1
ATOM 2715 C C . ASN A 1 364 ? 11.401 2.055 -19.870 1.00 71.19 364 ASN A C 1
ATOM 2716 O O . ASN A 1 364 ? 10.874 2.404 -18.824 1.00 72.20 364 ASN A O 1
ATOM 2721 N N . LEU A 1 365 ? 12.718 1.931 -20.015 1.00 72.03 365 LEU A N 1
ATOM 2722 C CA . LEU A 1 365 ? 13.668 2.343 -18.983 1.00 70.79 365 LEU A CA 1
ATOM 2723 C C . LEU A 1 365 ? 13.754 3.850 -18.851 1.00 69.81 365 LEU A C 1
ATOM 2724 O O . LEU A 1 365 ? 13.643 4.383 -17.743 1.00 70.11 365 LEU A O 1
ATOM 2729 N N . LEU A 1 366 ? 13.993 4.529 -19.974 1.00 67.17 366 LEU A N 1
ATOM 2730 C CA . LEU A 1 366 ? 14.104 5.980 -19.962 1.00 65.80 366 LEU A CA 1
ATOM 2731 C C . LEU A 1 366 ? 12.852 6.618 -19.379 1.00 65.62 366 LEU A C 1
ATOM 2732 O O . LEU A 1 366 ? 12.952 7.555 -18.593 1.00 65.83 366 LEU A O 1
ATOM 2737 N N . ALA A 1 367 ? 11.677 6.106 -19.730 1.00 65.01 367 ALA A N 1
ATOM 2738 C CA . ALA A 1 367 ? 10.451 6.663 -19.171 1.00 60.92 367 ALA A CA 1
ATOM 2739 C C . ALA A 1 367 ? 10.404 6.468 -17.674 1.00 60.15 367 ALA A C 1
ATOM 2740 O O . ALA A 1 367 ? 10.244 7.421 -16.933 1.00 62.00 367 ALA A O 1
ATOM 2742 N N . SER A 1 368 ? 10.549 5.245 -17.203 1.00 60.97 368 SER A N 1
ATOM 2743 C CA . SER A 1 368 ? 10.413 5.062 -15.769 1.00 63.10 368 SER A CA 1
ATOM 2744 C C . SER A 1 368 ? 11.546 5.712 -14.951 1.00 61.04 368 SER A C 1
ATOM 2745 O O . SER A 1 368 ? 11.448 5.791 -13.724 1.00 63.18 368 SER A O 1
ATOM 2748 N N . ALA A 1 369 ? 12.598 6.192 -15.624 1.00 60.49 369 ALA A N 1
ATOM 2749 C CA . ALA A 1 369 ? 13.664 6.988 -14.966 1.00 60.92 369 ALA A CA 1
ATOM 2750 C C . ALA A 1 369 ? 13.315 8.487 -14.846 1.00 62.64 369 ALA A C 1
ATOM 2751 O O . ALA A 1 369 ? 14.192 9.346 -14.820 1.00 62.12 369 ALA A O 1
ATOM 2753 N N . LEU A 1 370 ? 12.024 8.791 -14.807 1.00 59.91 370 LEU A N 1
ATOM 2754 C CA . LEU A 1 370 ? 11.549 10.137 -14.559 1.00 56.81 370 LEU A CA 1
ATOM 2755 C C . LEU A 1 370 ? 10.841 10.141 -13.201 1.00 56.57 370 LEU A C 1
ATOM 2756 O O . LEU A 1 370 ? 10.290 11.143 -12.757 1.00 54.20 370 LEU A O 1
ATOM 2761 N N . GLY A 1 371 ? 10.859 8.996 -12.541 1.00 57.53 371 GLY A N 1
ATOM 2762 C CA . GLY A 1 371 ? 10.232 8.880 -11.245 1.00 57.30 371 GLY A CA 1
ATOM 2763 C C . GLY A 1 371 ? 10.836 9.849 -10.249 1.00 57.79 371 GLY A C 1
ATOM 2764 O O . GLY A 1 371 ? 10.096 10.538 -9.551 1.00 57.45 371 GLY A O 1
ATOM 2765 N N . PRO A 1 372 ? 12.182 9.885 -10.149 1.00 58.26 372 PRO A N 1
ATOM 2766 C CA . PRO A 1 372 ? 12.788 10.906 -9.296 1.00 60.21 372 PRO A CA 1
ATOM 2767 C C . PRO A 1 372 ? 12.527 12.332 -9.797 1.00 57.12 372 PRO A C 1
ATOM 2768 O O . PRO A 1 372 ? 12.382 13.227 -8.976 1.00 57.07 372 PRO A O 1
ATOM 2772 N N . LEU A 1 373 ? 12.442 12.549 -11.101 1.00 57.32 373 LEU A N 1
ATOM 2773 C CA . LEU A 1 373 ? 12.171 13.901 -11.578 1.00 57.32 373 LEU A CA 1
ATOM 2774 C C . LEU A 1 373 ? 10.827 14.405 -11.061 1.00 53.59 373 LEU A C 1
ATOM 2775 O O . LEU A 1 373 ? 10.724 15.549 -10.634 1.00 52.02 373 LEU A O 1
ATOM 2780 N N . ALA A 1 374 ? 9.806 13.555 -11.094 1.00 52.60 374 ALA A N 1
ATOM 2781 C CA . ALA A 1 374 ? 8.483 13.935 -10.602 1.00 50.65 374 ALA A CA 1
ATOM 2782 C C . ALA A 1 374 ? 8.489 14.047 -9.086 1.00 52.11 374 ALA A C 1
ATOM 2783 O O . ALA A 1 374 ? 7.722 14.825 -8.505 1.00 49.17 374 ALA A O 1
ATOM 2785 N N . GLY A 1 375 ? 9.377 13.274 -8.457 1.00 52.65 375 GLY A N 1
ATOM 2786 C CA . GLY A 1 375 ? 9.428 13.162 -7.011 1.00 51.18 375 GLY A CA 1
ATOM 2787 C C . GLY A 1 375 ? 10.102 14.355 -6.385 1.00 50.20 375 GLY A C 1
ATOM 2788 O O . GLY A 1 375 ? 9.703 14.842 -5.348 1.00 51.55 375 GLY A O 1
ATOM 2789 N N . ILE A 1 376 ? 11.139 14.832 -7.041 1.00 52.47 376 ILE A N 1
ATOM 2790 C CA . ILE A 1 376 ? 11.902 15.965 -6.559 1.00 51.09 376 ILE A CA 1
ATOM 2791 C C . ILE A 1 376 ? 11.159 17.283 -6.791 1.00 51.22 376 ILE A C 1
ATOM 2792 O O . ILE A 1 376 ? 11.350 18.247 -6.054 1.00 50.45 376 ILE A O 1
ATOM 2797 N N . MET A 1 377 ? 10.318 17.328 -7.820 1.00 52.65 377 MET A N 1
ATOM 2798 C CA . MET A 1 377 ? 9.618 18.562 -8.146 1.00 48.93 377 MET A CA 1
ATOM 2799 C C . MET A 1 377 ? 8.404 18.693 -7.247 1.00 52.02 377 MET A C 1
ATOM 2800 O O . MET A 1 377 ? 8.088 19.799 -6.810 1.00 50.10 377 MET A O 1
ATOM 2805 N N . ILE A 1 378 ? 7.730 17.580 -6.949 1.00 50.39 378 ILE A N 1
ATOM 2806 C CA . ILE A 1 378 ? 6.576 17.672 -6.061 1.00 50.04 378 ILE A CA 1
ATOM 2807 C C . ILE A 1 378 ? 7.067 18.105 -4.677 1.00 51.92 378 ILE A C 1
ATOM 2808 O O . ILE A 1 378 ? 6.388 18.876 -3.982 1.00 51.53 378 ILE A O 1
ATOM 2813 N N . SER A 1 379 ? 8.261 17.644 -4.303 1.00 49.13 379 SER A N 1
ATOM 2814 C CA . SER A 1 379 ? 8.776 17.869 -2.954 1.00 50.68 379 SER A CA 1
ATOM 2815 C C . SER A 1 379 ? 9.339 19.280 -2.761 1.00 51.83 379 SER A C 1
ATOM 2816 O O . SER A 1 379 ? 9.044 19.937 -1.763 1.00 51.22 379 SER A O 1
ATOM 2819 N N . ASP A 1 380 ? 10.154 19.734 -3.708 1.00 49.26 380 ASP A N 1
ATOM 2820 C CA . ASP A 1 380 ? 10.656 21.094 -3.688 1.00 47.79 380 ASP A CA 1
ATOM 2821 C C . ASP A 1 380 ? 9.487 22.084 -3.526 1.00 50.31 380 ASP A C 1
ATOM 2822 O O . ASP A 1 380 ? 9.474 22.881 -2.596 1.00 52.06 380 ASP A O 1
ATOM 2827 N N . TYR A 1 381 ? 8.490 22.025 -4.405 1.00 49.44 381 TYR A N 1
ATOM 2828 C CA . TYR A 1 381 ? 7.366 22.962 -4.332 1.00 44.31 381 TYR A CA 1
ATOM 2829 C C . TYR A 1 381 ? 6.407 22.779 -3.135 1.00 46.83 381 TYR A C 1
ATOM 2830 O O . TYR A 1 381 ? 6.119 23.757 -2.465 1.00 50.48 381 TYR A O 1
ATOM 2839 N N . PHE A 1 382 ? 5.905 21.574 -2.846 1.00 45.60 382 PHE A N 1
ATOM 2840 C CA . PHE A 1 382 ? 4.963 21.418 -1.711 1.00 45.37 382 PHE A CA 1
ATOM 2841 C C . PHE A 1 382 ? 5.591 21.388 -0.311 1.00 50.09 382 PHE A C 1
ATOM 2842 O O . PHE A 1 382 ? 5.103 22.052 0.603 1.00 51.59 382 PHE A O 1
ATOM 2850 N N . LEU A 1 383 ? 6.652 20.608 -0.130 1.00 51.76 383 LEU A N 1
ATOM 2851 C CA . LEU A 1 383 ? 7.194 20.370 1.209 1.00 51.04 383 LEU A CA 1
ATOM 2852 C C . LEU A 1 383 ? 8.295 21.355 1.609 1.00 55.58 383 LEU A C 1
ATOM 2853 O O . LEU A 1 383 ? 8.182 22.023 2.628 1.00 63.59 383 LEU A O 1
ATOM 2858 N N . VAL A 1 384 ? 9.352 21.436 0.807 1.00 54.77 384 VAL A N 1
ATOM 2859 C CA . VAL A 1 384 ? 10.481 22.334 1.056 1.00 52.22 384 VAL A CA 1
ATOM 2860 C C . VAL A 1 384 ? 10.115 23.846 1.039 1.00 56.17 384 VAL A C 1
ATOM 2861 O O . VAL A 1 384 ? 10.295 24.531 2.036 1.00 60.62 384 VAL A O 1
ATOM 2865 N N . ARG A 1 385 ? 9.604 24.369 -0.073 1.00 53.09 385 ARG A N 1
ATOM 2866 C CA . ARG A 1 385 ? 9.355 25.810 -0.188 1.00 54.32 385 ARG A CA 1
ATOM 2867 C C . ARG A 1 385 ? 7.991 26.251 0.342 1.00 57.06 385 ARG A C 1
ATOM 2868 O O . ARG A 1 385 ? 7.758 27.427 0.586 1.00 56.27 385 ARG A O 1
ATOM 2876 N N . ARG A 1 386 ? 7.093 25.298 0.527 1.00 57.88 386 ARG A N 1
ATOM 2877 C CA . ARG A 1 386 ? 5.774 25.614 1.039 1.00 59.12 386 ARG A CA 1
ATOM 2878 C C . ARG A 1 386 ? 5.035 26.533 0.085 1.00 56.30 386 ARG A C 1
ATOM 2879 O O . ARG A 1 386 ? 4.387 27.497 0.497 1.00 59.02 386 ARG A O 1
ATOM 2887 N N . ARG A 1 387 ? 5.129 26.208 -1.200 1.00 55.16 387 ARG A N 1
ATOM 2888 C CA . ARG A 1 387 ? 4.404 26.932 -2.236 1.00 54.12 387 ARG A CA 1
ATOM 2889 C C . ARG A 1 387 ? 4.893 28.360 -2.345 1.00 52.58 387 ARG A C 1
ATOM 2890 O O . ARG A 1 387 ? 4.252 29.171 -2.961 1.00 55.67 387 ARG A O 1
ATOM 2898 N N . ARG A 1 388 ? 6.030 28.678 -1.754 1.00 53.42 388 ARG A N 1
ATOM 2899 C CA . ARG A 1 388 ? 6.472 30.062 -1.744 1.00 54.88 388 ARG A CA 1
ATOM 2900 C C . ARG A 1 388 ? 7.629 30.281 -2.739 1.00 57.31 388 ARG A C 1
ATOM 2901 O O . ARG A 1 388 ? 8.792 30.027 -2.436 1.00 56.69 388 ARG A O 1
ATOM 2909 N N . ILE A 1 389 ? 7.305 30.758 -3.936 1.00 55.26 389 ILE A N 1
ATOM 2910 C CA . ILE A 1 389 ? 8.305 30.822 -4.990 1.00 51.66 389 ILE A CA 1
ATOM 2911 C C . ILE A 1 389 ? 8.546 32.240 -5.519 1.00 53.98 389 ILE A C 1
ATOM 2912 O O . ILE A 1 389 ? 7.727 33.140 -5.300 1.00 57.01 389 ILE A O 1
ATOM 2917 N N . SER A 1 390 ? 9.666 32.446 -6.211 1.00 47.87 390 SER A N 1
ATOM 2918 C CA . SER A 1 390 ? 9.996 33.774 -6.719 1.00 46.05 390 SER A CA 1
ATOM 2919 C C . SER A 1 390 ? 10.078 33.843 -8.244 1.00 45.90 390 SER A C 1
ATOM 2920 O O . SER A 1 390 ? 11.135 33.631 -8.806 1.00 46.28 390 SER A O 1
ATOM 2923 N N . LEU A 1 391 ? 8.982 34.164 -8.920 1.00 44.24 391 LEU A N 1
ATOM 2924 C CA . LEU A 1 391 ? 9.074 34.343 -10.364 1.00 45.66 391 LEU A CA 1
ATOM 2925 C C . LEU A 1 391 ? 10.263 35.215 -10.792 1.00 47.15 391 LEU A C 1
ATOM 2926 O O . LEU A 1 391 ? 10.938 34.919 -11.770 1.00 49.34 391 LEU A O 1
ATOM 2931 N N . HIS A 1 392 ? 10.520 36.294 -10.070 1.00 50.13 392 HIS A N 1
ATOM 2932 C CA . HIS A 1 392 ? 11.620 37.191 -10.432 1.00 52.81 392 HIS A CA 1
ATOM 2933 C C . HIS A 1 392 ? 12.889 36.407 -10.733 1.00 51.08 392 HIS A C 1
ATOM 2934 O O . HIS A 1 392 ? 13.572 36.651 -11.738 1.00 52.54 392 HIS A O 1
ATOM 2941 N N . ASP A 1 393 ? 13.196 35.454 -9.864 1.00 48.47 393 ASP A N 1
ATOM 2942 C CA . ASP A 1 393 ? 14.479 34.766 -9.939 1.00 49.03 393 ASP A CA 1
ATOM 2943 C C . ASP A 1 393 ? 14.520 33.634 -10.955 1.00 50.27 393 ASP A C 1
ATOM 2944 O O . ASP A 1 393 ? 15.603 33.244 -11.371 1.00 54.02 393 ASP A O 1
ATOM 2949 N N . LEU A 1 394 ? 13.355 33.115 -11.352 1.00 49.29 394 LEU A N 1
ATOM 2950 C CA . LEU A 1 394 ? 13.272 32.030 -12.341 1.00 47.77 394 LEU A CA 1
ATOM 2951 C C . LEU A 1 394 ? 13.593 32.569 -13.732 1.00 50.77 394 LEU A C 1
ATOM 2952 O O . LEU A 1 394 ? 13.925 31.814 -14.654 1.00 49.19 394 LEU A O 1
ATOM 2957 N N . TYR A 1 395 ? 13.493 33.877 -13.903 1.00 47.60 395 TYR A N 1
ATOM 2958 C CA . TYR A 1 395 ? 13.728 34.406 -15.222 1.00 49.70 395 TYR A CA 1
ATOM 2959 C C . TYR A 1 395 ? 15.033 35.188 -15.294 1.00 57.40 395 TYR A C 1
ATOM 2960 O O . TYR A 1 395 ? 15.232 36.028 -16.201 1.00 57.86 395 TYR A O 1
ATOM 2969 N N . ARG A 1 396 ? 15.931 34.893 -14.353 1.00 54.68 396 ARG A N 1
ATOM 2970 C CA . ARG A 1 396 ? 17.163 35.654 -14.222 1.00 55.60 396 ARG A CA 1
ATOM 2971 C C . ARG A 1 396 ? 18.310 34.717 -13.970 1.00 51.60 396 ARG A C 1
ATOM 2972 O O . ARG A 1 396 ? 18.235 33.882 -13.098 1.00 56.73 396 ARG A O 1
ATOM 2980 N N . THR A 1 397 ? 19.370 34.872 -14.733 1.00 51.28 397 THR A N 1
ATOM 2981 C CA . THR A 1 397 ? 20.632 34.152 -14.565 1.00 52.74 397 THR A CA 1
ATOM 2982 C C . THR A 1 397 ? 21.311 34.098 -13.158 1.00 57.41 397 THR A C 1
ATOM 2983 O O . THR A 1 397 ? 21.890 33.075 -12.764 1.00 52.15 397 THR A O 1
ATOM 2987 N N . LYS A 1 398 ? 21.274 35.199 -12.410 1.00 62.41 398 LYS A N 1
ATOM 2988 C CA . LYS A 1 398 ? 21.853 35.221 -11.060 1.00 59.32 398 LYS A CA 1
ATOM 2989 C C . LYS A 1 398 ? 20.822 35.606 -10.005 1.00 57.57 398 LYS A C 1
ATOM 2990 O O . LYS A 1 398 ? 20.437 36.755 -9.913 1.00 62.99 398 LYS A O 1
ATOM 2996 N N . GLY A 1 399 ? 20.370 34.643 -9.214 1.00 54.14 399 GLY A N 1
ATOM 2997 C CA . GLY A 1 399 ? 19.332 34.891 -8.232 1.00 51.81 399 GLY A CA 1
ATOM 2998 C C . GLY A 1 399 ? 19.308 33.743 -7.252 1.00 52.69 399 GLY A C 1
ATOM 2999 O O . GLY A 1 399 ? 20.290 33.005 -7.151 1.00 53.73 399 GLY A O 1
ATOM 3000 N N . ILE A 1 400 ? 18.202 33.563 -6.537 1.00 51.24 400 ILE A N 1
ATOM 3001 C CA . ILE A 1 400 ? 18.150 32.496 -5.534 1.00 52.15 400 ILE A CA 1
ATOM 3002 C C . ILE A 1 400 ? 18.086 31.061 -6.087 1.00 50.97 400 ILE A C 1
ATOM 3003 O O . ILE A 1 400 ? 18.018 30.125 -5.305 1.00 54.17 400 ILE A O 1
ATOM 3008 N N . TYR A 1 401 ? 18.112 30.889 -7.413 1.00 54.21 401 TYR A N 1
ATOM 3009 C CA . TYR A 1 401 ? 18.060 29.554 -8.050 1.00 50.97 401 TYR A CA 1
ATOM 3010 C C . TYR A 1 401 ? 19.323 29.232 -8.859 1.00 55.15 401 TYR A C 1
ATOM 3011 O O . TYR A 1 401 ? 19.324 28.317 -9.684 1.00 55.89 401 TYR A O 1
ATOM 3020 N N . THR A 1 402 ? 20.396 29.987 -8.625 1.00 56.58 402 THR A N 1
ATOM 3021 C CA . THR A 1 402 ? 21.616 29.827 -9.403 1.00 51.65 402 THR A CA 1
ATOM 3022 C C . THR A 1 402 ? 22.511 28.773 -8.779 1.00 52.37 402 THR A C 1
ATOM 3023 O O . THR A 1 402 ? 23.215 28.074 -9.498 1.00 55.30 402 THR A O 1
ATOM 3027 N N . TYR A 1 403 ? 22.468 28.648 -7.451 1.00 52.75 403 TYR A N 1
ATOM 3028 C CA . TYR A 1 403 ? 23.329 27.715 -6.709 1.00 49.89 403 TYR A CA 1
ATOM 3029 C C . TYR A 1 403 ? 24.798 27.826 -7.131 1.00 50.41 403 TYR A C 1
ATOM 3030 O O . TYR A 1 403 ? 25.317 28.931 -7.290 1.00 53.52 403 TYR A O 1
ATOM 3039 N N . TRP A 1 404 ? 25.466 26.694 -7.318 1.00 50.14 404 TRP A N 1
ATOM 3040 C CA . TRP A 1 404 ? 26.873 26.700 -7.726 1.00 49.98 404 TRP A CA 1
ATOM 3041 C C . TRP A 1 404 ? 27.012 26.977 -9.219 1.00 50.41 404 TRP A C 1
ATOM 3042 O O . TRP A 1 404 ? 27.016 26.065 -10.034 1.00 51.54 404 TRP A O 1
ATOM 3053 N N . ARG A 1 405 ? 27.115 28.242 -9.585 1.00 53.55 405 ARG A N 1
ATOM 3054 C CA . ARG A 1 405 ? 27.364 28.596 -10.980 1.00 59.02 405 ARG A CA 1
ATOM 3055 C C . ARG A 1 405 ? 26.312 28.013 -11.952 1.00 61.59 405 ARG A C 1
ATOM 3056 O O . ARG A 1 405 ? 26.635 27.628 -13.089 1.00 60.05 405 ARG A O 1
ATOM 3064 N N . GLY A 1 406 ? 25.057 27.961 -11.492 1.00 58.02 406 GLY A N 1
ATOM 3065 C CA . GLY A 1 406 ? 23.928 27.534 -12.308 1.00 53.17 406 GLY A CA 1
ATOM 3066 C C . GLY A 1 406 ? 23.428 26.111 -12.097 1.00 51.79 406 GLY A C 1
ATOM 3067 O O . GLY A 1 406 ? 22.464 25.708 -12.730 1.00 51.29 406 GLY A O 1
ATOM 3068 N N . VAL A 1 407 ? 24.065 25.345 -11.215 1.00 51.96 407 VAL A N 1
ATOM 3069 C CA . VAL A 1 407 ? 23.737 23.925 -11.059 1.00 50.07 407 VAL A CA 1
ATOM 3070 C C . VAL A 1 407 ? 23.674 23.505 -9.609 1.00 50.88 407 VAL A C 1
ATOM 3071 O O . VAL A 1 407 ? 24.566 23.843 -8.847 1.00 54.81 407 VAL A O 1
ATOM 3075 N N . ASN A 1 408 ? 22.645 22.764 -9.211 1.00 50.00 408 ASN A N 1
ATOM 3076 C CA . ASN A 1 408 ? 22.548 22.334 -7.816 1.00 49.16 408 ASN A CA 1
ATOM 3077 C C . ASN A 1 408 ? 23.046 20.903 -7.672 1.00 48.12 408 ASN A C 1
ATOM 3078 O O . ASN A 1 408 ? 22.257 19.970 -7.765 1.00 49.71 408 ASN A O 1
ATOM 3083 N N . TRP A 1 409 ? 24.344 20.716 -7.449 1.00 48.33 409 TRP A N 1
ATOM 3084 C CA . TRP A 1 409 ? 24.883 19.354 -7.436 1.00 49.19 409 TRP A CA 1
ATOM 3085 C C . TRP A 1 409 ? 24.246 18.454 -6.383 1.00 48.00 409 TRP A C 1
ATOM 3086 O O . TRP A 1 409 ? 24.099 17.267 -6.632 1.00 49.65 409 TRP A O 1
ATOM 3097 N N . VAL A 1 410 ? 23.822 18.992 -5.241 1.00 45.56 410 VAL A N 1
ATOM 3098 C CA . VAL A 1 410 ? 23.178 18.131 -4.247 1.00 45.32 410 VAL A CA 1
ATOM 3099 C C . VAL A 1 410 ? 21.888 17.499 -4.757 1.00 49.13 410 VAL A C 1
ATOM 3100 O O . VAL A 1 410 ? 21.624 16.335 -4.438 1.00 48.39 410 VAL A O 1
ATOM 3104 N N . ALA A 1 411 ? 21.103 18.246 -5.556 1.00 51.59 411 ALA A N 1
ATOM 3105 C CA . ALA A 1 411 ? 19.871 17.721 -6.236 1.00 52.24 411 ALA A CA 1
ATOM 3106 C C . ALA A 1 411 ? 20.090 16.679 -7.364 1.00 51.77 411 ALA A C 1
ATOM 3107 O O . ALA A 1 411 ? 19.383 15.680 -7.416 1.00 52.09 411 ALA A O 1
ATOM 3109 N N . LEU A 1 412 ? 21.053 16.918 -8.260 1.00 52.02 412 LEU A N 1
ATOM 3110 C CA . LEU A 1 412 ? 21.552 15.868 -9.160 1.00 51.31 412 LEU A CA 1
ATOM 3111 C C . LEU A 1 412 ? 22.106 14.663 -8.391 1.00 53.22 412 LEU A C 1
ATOM 3112 O O . LEU A 1 412 ? 22.145 13.553 -8.908 1.00 55.15 412 LEU A O 1
ATOM 3117 N N . ALA A 1 413 ? 22.539 14.862 -7.155 1.00 52.62 413 ALA A N 1
ATOM 3118 C CA . ALA A 1 413 ? 22.963 13.715 -6.361 1.00 51.81 413 ALA A CA 1
ATOM 3119 C C . ALA A 1 413 ? 21.742 12.941 -5.844 1.00 53.44 413 ALA A C 1
ATOM 3120 O O . ALA A 1 413 ? 21.668 11.724 -6.014 1.00 53.44 413 ALA A O 1
ATOM 3122 N N . VAL A 1 414 ? 20.782 13.633 -5.231 1.00 52.57 414 VAL A N 1
ATOM 3123 C CA . VAL A 1 414 ? 19.541 12.973 -4.821 1.00 51.16 414 VAL A CA 1
ATOM 3124 C C . VAL A 1 414 ? 18.937 12.232 -6.011 1.00 54.54 414 VAL A C 1
ATOM 3125 O O . VAL A 1 414 ? 18.359 11.156 -5.857 1.00 56.12 414 VAL A O 1
ATOM 3129 N N . TYR A 1 415 ? 19.071 12.795 -7.208 1.00 53.69 415 TYR A N 1
ATOM 3130 C CA . TYR A 1 415 ? 18.575 12.098 -8.397 1.00 57.13 415 TYR A CA 1
ATOM 3131 C C . TYR A 1 415 ? 19.293 10.739 -8.631 1.00 58.69 415 TYR A C 1
ATOM 3132 O O . TYR A 1 415 ? 18.632 9.697 -8.772 1.00 57.50 415 TYR A O 1
ATOM 3141 N N . ALA A 1 416 ? 20.633 10.756 -8.655 1.00 56.53 416 ALA A N 1
ATOM 3142 C CA . ALA A 1 416 ? 21.438 9.536 -8.826 1.00 53.47 416 ALA A CA 1
ATOM 3143 C C . ALA A 1 416 ? 21.102 8.472 -7.792 1.00 53.51 416 ALA A C 1
ATOM 3144 O O . ALA A 1 416 ? 20.622 7.403 -8.147 1.00 51.27 416 ALA A O 1
ATOM 3146 N N . VAL A 1 417 ? 21.340 8.777 -6.515 1.00 51.66 417 VAL A N 1
ATOM 3147 C CA . VAL A 1 417 ? 20.982 7.862 -5.428 1.00 53.09 417 VAL A CA 1
ATOM 3148 C C . VAL A 1 417 ? 19.592 7.218 -5.592 1.00 57.28 417 VAL A C 1
ATOM 3149 O O . VAL A 1 417 ? 19.450 6.005 -5.419 1.00 57.71 417 VAL A O 1
ATOM 3153 N N . ALA A 1 418 ? 18.572 8.015 -5.923 1.00 57.53 418 ALA A N 1
ATOM 3154 C CA . ALA A 1 418 ? 17.208 7.480 -6.051 1.00 57.71 418 ALA A CA 1
ATOM 3155 C C . ALA A 1 418 ? 17.003 6.565 -7.273 1.00 61.01 418 ALA A C 1
ATOM 3156 O O . ALA A 1 418 ? 16.259 5.586 -7.195 1.00 62.95 418 ALA A O 1
ATOM 3158 N N . LEU A 1 419 ? 17.661 6.861 -8.392 1.00 59.14 419 LEU A N 1
ATOM 3159 C CA . LEU A 1 419 ? 17.580 5.974 -9.560 1.00 60.99 419 LEU A CA 1
ATOM 3160 C C . LEU A 1 419 ? 18.158 4.569 -9.229 1.00 62.95 419 LEU A C 1
ATOM 3161 O O . LEU A 1 419 ? 17.595 3.546 -9.604 1.00 62.81 419 LEU A O 1
ATOM 3166 N N . ALA A 1 420 ? 19.281 4.529 -8.515 1.00 63.48 420 ALA A N 1
ATOM 3167 C CA . ALA A 1 420 ? 19.848 3.268 -8.047 1.00 61.54 420 ALA A CA 1
ATOM 3168 C C . ALA A 1 420 ? 18.864 2.501 -7.161 1.00 62.03 420 ALA A C 1
ATOM 3169 O O . ALA A 1 420 ? 18.394 1.443 -7.565 1.00 67.41 420 ALA A O 1
ATOM 3171 N N . VAL A 1 421 ? 18.548 3.016 -5.973 1.00 56.72 421 VAL A N 1
ATOM 3172 C CA . VAL A 1 421 ? 17.499 2.407 -5.127 1.00 65.22 421 VAL A CA 1
ATOM 3173 C C . VAL A 1 421 ? 16.271 1.914 -5.935 1.00 67.93 421 VAL A C 1
ATOM 3174 O O . VAL A 1 421 ? 15.572 0.978 -5.538 1.00 64.28 421 VAL A O 1
ATOM 3178 N N . SER A 1 422 ? 16.026 2.573 -7.064 1.00 69.01 422 SER A N 1
ATOM 3179 C CA . SER A 1 422 ? 14.899 2.305 -7.952 1.00 66.64 422 SER A CA 1
ATOM 3180 C C . SER A 1 422 ? 14.988 0.894 -8.555 1.00 69.30 422 SER A C 1
ATOM 3181 O O . SER A 1 422 ? 13.967 0.231 -8.778 1.00 68.18 422 SER A O 1
ATOM 3184 N N . PHE A 1 423 ? 16.223 0.444 -8.794 1.00 71.75 423 PHE A N 1
ATOM 3185 C CA . PHE A 1 423 ? 16.518 -0.848 -9.446 1.00 74.54 423 PHE A CA 1
ATOM 3186 C C . PHE A 1 423 ? 16.256 -2.086 -8.587 1.00 73.36 423 PHE A C 1
ATOM 3187 O O . PHE A 1 423 ? 16.136 -3.196 -9.108 1.00 72.46 423 PHE A O 1
ATOM 3195 N N . LEU A 1 424 ? 16.165 -1.892 -7.278 1.00 71.02 424 LEU A N 1
ATOM 3196 C CA . LEU A 1 424 ? 15.842 -2.987 -6.391 1.00 71.37 424 LEU A CA 1
ATOM 3197 C C . LEU A 1 424 ? 14.397 -3.446 -6.583 1.00 74.28 424 LEU A C 1
ATOM 3198 O O . LEU A 1 424 ? 13.997 -4.464 -6.031 1.00 81.54 424 LEU A O 1
ATOM 3203 N N . THR A 1 425 ? 13.608 -2.722 -7.371 1.00 74.25 425 THR A N 1
ATOM 3204 C CA . THR A 1 425 ? 12.207 -3.125 -7.564 1.00 77.63 425 THR A CA 1
ATOM 3205 C C . THR A 1 425 ? 11.657 -2.983 -9.006 1.00 75.26 425 THR A C 1
ATOM 3206 O O . THR A 1 425 ? 10.699 -2.246 -9.229 1.00 78.82 425 THR A O 1
ATOM 3210 N N . PRO A 1 426 ? 12.251 -3.707 -9.974 1.00 72.43 426 PRO A N 1
ATOM 3211 C CA . PRO A 1 426 ? 12.020 -3.648 -11.427 1.00 75.35 426 PRO A CA 1
ATOM 3212 C C . PRO A 1 426 ? 10.582 -3.564 -11.983 1.00 75.99 426 PRO A C 1
ATOM 3213 O O . PRO A 1 426 ? 10.392 -2.860 -12.973 1.00 77.26 426 PRO A O 1
ATOM 3217 N N . ASP A 1 427 ? 9.595 -4.238 -11.410 1.00 74.49 427 ASP A N 1
ATOM 3218 C CA . ASP A 1 427 ? 8.252 -4.107 -11.984 1.00 75.72 427 ASP A CA 1
ATOM 3219 C C . ASP A 1 427 ? 7.500 -2.853 -11.517 1.00 75.74 427 ASP A C 1
ATOM 3220 O O . ASP A 1 427 ? 6.383 -2.597 -11.960 1.00 74.01 427 ASP A O 1
ATOM 3225 N N . LEU A 1 428 ? 8.123 -2.078 -10.628 1.00 76.43 428 LEU A N 1
ATOM 3226 C CA . LEU A 1 428 ? 7.555 -0.827 -10.125 1.00 70.76 428 LEU A CA 1
ATOM 3227 C C . LEU A 1 428 ? 8.550 0.342 -10.158 1.00 71.23 428 LEU A C 1
ATOM 3228 O O . LEU A 1 428 ? 8.326 1.345 -9.490 1.00 75.18 428 LEU A O 1
ATOM 3233 N N . MET A 1 429 ? 9.629 0.211 -10.935 1.00 69.91 429 MET A N 1
ATOM 3234 C CA . MET A 1 429 ? 10.715 1.203 -11.039 1.00 66.15 429 MET A CA 1
ATOM 3235 C C . MET A 1 429 ? 10.327 2.692 -10.888 1.00 69.07 429 MET A C 1
ATOM 3236 O O . MET A 1 429 ? 10.847 3.390 -10.006 1.00 66.94 429 MET A O 1
ATOM 3241 N N . PHE A 1 430 ? 9.435 3.176 -11.754 1.00 68.40 430 PHE A N 1
ATOM 3242 C CA . PHE A 1 430 ? 8.943 4.566 -11.705 1.00 64.16 430 PHE A CA 1
ATOM 3243 C C . PHE A 1 430 ? 8.444 5.020 -10.328 1.00 62.58 430 PHE A C 1
ATOM 3244 O O . PHE A 1 430 ? 8.864 6.054 -9.825 1.00 59.06 430 PHE A O 1
ATOM 3252 N N . VAL A 1 431 ? 7.546 4.242 -9.732 1.00 61.67 431 VAL A N 1
ATOM 3253 C CA . VAL A 1 431 ? 6.962 4.568 -8.439 1.00 60.29 431 VAL A CA 1
ATOM 3254 C C . VAL A 1 431 ? 7.904 4.444 -7.226 1.00 61.66 431 VAL A C 1
ATOM 3255 O O . VAL A 1 431 ? 7.720 5.136 -6.229 1.00 62.66 431 VAL A O 1
ATOM 3259 N N . THR A 1 432 ? 8.914 3.585 -7.287 1.00 60.16 432 THR A N 1
ATOM 3260 C CA . THR A 1 432 ? 9.916 3.595 -6.221 1.00 61.20 432 THR A CA 1
ATOM 3261 C C . THR A 1 432 ? 10.886 4.795 -6.309 1.00 60.79 432 THR A C 1
ATOM 3262 O O . THR A 1 432 ? 11.244 5.401 -5.303 1.00 57.92 432 THR A O 1
ATOM 3266 N N . GLY A 1 433 ? 11.310 5.142 -7.515 1.00 62.67 433 GLY A N 1
ATOM 3267 C CA . GLY A 1 433 ? 12.215 6.265 -7.685 1.00 60.42 433 GLY A CA 1
ATOM 3268 C C . GLY A 1 433 ? 11.607 7.605 -7.318 1.00 56.92 433 GLY A C 1
ATOM 3269 O O . GLY A 1 433 ? 12.310 8.501 -6.860 1.00 55.75 433 GLY A O 1
ATOM 3270 N N . LEU A 1 434 ? 10.302 7.741 -7.546 1.00 55.33 434 LEU A N 1
ATOM 3271 C CA . LEU A 1 434 ? 9.559 8.940 -7.174 1.00 54.46 434 LEU A CA 1
ATOM 3272 C C . LEU A 1 434 ? 9.515 9.035 -5.645 1.00 56.13 434 LEU A C 1
ATOM 3273 O O . LEU A 1 434 ? 9.965 10.031 -5.073 1.00 55.70 434 LEU A O 1
ATOM 3278 N N . ILE A 1 435 ? 9.002 7.991 -4.992 1.00 53.59 435 ILE A N 1
ATOM 3279 C CA . ILE A 1 435 ? 8.942 7.929 -3.533 1.00 53.55 435 ILE A CA 1
ATOM 3280 C C . ILE A 1 435 ? 10.317 8.119 -2.859 1.00 56.59 435 ILE A C 1
ATOM 3281 O O . ILE A 1 435 ? 10.426 8.731 -1.795 1.00 55.25 435 ILE A O 1
ATOM 3286 N N . ALA A 1 436 ? 11.364 7.573 -3.469 1.00 57.22 436 ALA A N 1
ATOM 3287 C CA . ALA A 1 436 ? 12.716 7.732 -2.945 1.00 56.46 436 ALA A CA 1
ATOM 3288 C C . ALA A 1 436 ? 13.228 9.191 -3.094 1.00 57.72 436 ALA A C 1
ATOM 3289 O O . ALA A 1 436 ? 13.730 9.801 -2.133 1.00 52.80 436 ALA A O 1
ATOM 3291 N N . ALA A 1 437 ? 13.101 9.733 -4.305 1.00 55.64 437 ALA A N 1
ATOM 3292 C CA . ALA A 1 437 ? 13.532 11.093 -4.586 1.00 52.44 437 ALA A CA 1
ATOM 3293 C C . ALA A 1 437 ? 12.776 12.064 -3.710 1.00 52.85 437 ALA A C 1
ATOM 3294 O O . ALA A 1 437 ? 13.365 12.944 -3.090 1.00 52.89 437 ALA A O 1
ATOM 3296 N N . LEU A 1 438 ? 11.465 11.905 -3.652 1.00 53.00 438 LEU A N 1
ATOM 3297 C CA . LEU A 1 438 ? 10.657 12.753 -2.780 1.00 52.84 438 LEU A CA 1
ATOM 3298 C C . LEU A 1 438 ? 11.259 12.818 -1.368 1.00 53.61 438 LEU A C 1
ATOM 3299 O O . LEU A 1 438 ? 11.620 13.896 -0.903 1.00 54.27 438 LEU A O 1
ATOM 3304 N N . LEU A 1 439 ? 11.422 11.672 -0.709 1.00 53.72 439 LEU A N 1
ATOM 3305 C CA . LEU A 1 439 ? 11.940 11.660 0.667 1.00 52.95 439 LEU A CA 1
ATOM 3306 C C . LEU A 1 439 ? 13.401 12.162 0.875 1.00 56.69 439 LEU A C 1
ATOM 3307 O O . LEU A 1 439 ? 13.659 12.894 1.825 1.00 58.32 439 LEU A O 1
ATOM 3312 N N . LEU A 1 440 ? 14.350 11.810 0.010 1.00 54.82 440 LEU A N 1
ATOM 3313 C CA . LEU A 1 440 ? 15.718 12.296 0.204 1.00 52.40 440 LEU A CA 1
ATOM 3314 C C . LEU A 1 440 ? 15.897 13.804 -0.048 1.00 58.92 440 LEU A C 1
ATOM 3315 O O . LEU A 1 440 ? 16.807 14.428 0.509 1.00 60.43 440 LEU A O 1
ATOM 3320 N N . HIS A 1 441 ? 15.060 14.398 -0.898 1.00 59.07 441 HIS A N 1
ATOM 3321 C CA . HIS A 1 441 ? 15.216 15.824 -1.231 1.00 56.51 441 HIS A CA 1
ATOM 3322 C C . HIS A 1 441 ? 15.093 16.682 0.029 1.00 57.39 441 HIS A C 1
ATOM 3323 O O . HIS A 1 441 ? 15.761 17.701 0.162 1.00 56.50 441 HIS A O 1
ATOM 3330 N N . ILE A 1 442 ? 14.249 16.252 0.962 1.00 57.17 442 ILE A N 1
ATOM 3331 C CA . ILE A 1 442 ? 13.999 17.029 2.171 1.00 59.50 442 ILE A CA 1
ATOM 3332 C C . ILE A 1 442 ? 15.253 17.333 3.022 1.00 59.08 442 ILE A C 1
ATOM 3333 O O . ILE A 1 442 ? 15.600 18.499 3.202 1.00 62.09 442 ILE A O 1
ATOM 3338 N N . PRO A 1 443 ? 15.941 16.301 3.534 1.00 56.06 443 PRO A N 1
ATOM 3339 C CA . PRO A 1 443 ? 17.226 16.522 4.216 1.00 54.15 443 PRO A CA 1
ATOM 3340 C C . PRO A 1 443 ? 18.278 17.118 3.291 1.00 58.72 443 PRO A C 1
ATOM 3341 O O . PRO A 1 443 ? 18.994 18.019 3.705 1.00 61.82 443 PRO A O 1
ATOM 3345 N N . ALA A 1 444 ? 18.393 16.627 2.062 1.00 55.52 444 ALA A N 1
ATOM 3346 C CA . ALA A 1 444 ? 19.349 17.221 1.139 1.00 54.83 444 ALA A CA 1
ATOM 3347 C C . ALA A 1 444 ? 19.132 18.731 1.007 1.00 60.06 444 ALA A C 1
ATOM 3348 O O . ALA A 1 444 ? 20.096 19.489 0.909 1.00 61.98 444 ALA A O 1
ATOM 3350 N N . MET A 1 445 ? 17.876 19.175 0.996 1.00 59.24 445 MET A N 1
ATOM 3351 C CA . MET A 1 445 ? 17.594 20.595 0.766 1.00 61.41 445 MET A CA 1
ATOM 3352 C C . MET A 1 445 ? 17.774 21.449 2.012 1.00 63.64 445 MET A C 1
ATOM 3353 O O . MET A 1 445 ? 18.127 22.626 1.903 1.00 62.94 445 MET A O 1
ATOM 3358 N N . ARG A 1 446 ? 17.541 20.875 3.191 1.00 63.43 446 ARG A N 1
ATOM 3359 C CA . ARG A 1 446 ? 17.829 21.616 4.421 1.00 67.45 446 ARG A CA 1
ATOM 3360 C C . ARG A 1 446 ? 19.327 21.754 4.673 1.00 66.04 446 ARG A C 1
ATOM 3361 O O . ARG A 1 446 ? 19.752 22.429 5.603 1.00 71.49 446 ARG A O 1
ATOM 3369 N N . TRP A 1 447 ? 20.125 21.126 3.824 1.00 63.77 447 TRP A N 1
ATOM 3370 C CA . TRP A 1 447 ? 21.570 21.212 3.940 1.00 64.31 447 TRP A CA 1
ATOM 3371 C C . TRP A 1 447 ? 22.108 22.291 2.993 1.00 62.68 447 TRP A C 1
ATOM 3372 O O . TRP A 1 447 ? 22.855 23.173 3.409 1.00 64.09 447 TRP A O 1
ATOM 3383 N N . VAL A 1 448 ? 21.713 22.224 1.725 1.00 59.89 448 VAL A N 1
ATOM 3384 C CA . VAL A 1 448 ? 22.048 23.258 0.753 1.00 57.12 448 VAL A CA 1
ATOM 3385 C C . VAL A 1 448 ? 21.586 24.646 1.229 1.00 58.46 448 VAL A C 1
ATOM 3386 O O . VAL A 1 448 ? 22.147 25.678 0.828 1.00 52.28 448 VAL A O 1
ATOM 3390 N N . ALA A 1 449 ? 20.569 24.655 2.096 1.00 59.88 449 ALA A N 1
ATOM 3391 C CA . ALA A 1 449 ? 19.939 25.895 2.556 1.00 56.30 449 ALA A CA 1
ATOM 3392 C C . ALA A 1 449 ? 20.804 26.659 3.566 1.00 60.30 449 ALA A C 1
ATOM 3393 O O . ALA A 1 449 ? 20.515 27.807 3.893 1.00 57.56 449 ALA A O 1
ATOM 3395 N N . LYS A 1 450 ? 21.859 26.011 4.055 1.00 60.39 450 LYS A N 1
ATOM 3396 C CA . LYS A 1 450 ? 22.798 26.628 4.970 1.00 56.85 450 LYS A CA 1
ATOM 3397 C C . LYS A 1 450 ? 23.801 27.454 4.176 1.00 61.53 450 LYS A C 1
ATOM 3398 O O . LYS A 1 450 ? 24.545 28.267 4.732 1.00 64.73 450 LYS A O 1
ATOM 3404 N N . THR A 1 451 ? 23.833 27.229 2.870 1.00 59.66 451 THR A N 1
ATOM 3405 C CA . THR A 1 451 ? 24.765 27.915 1.992 1.00 52.70 451 THR A CA 1
ATOM 3406 C C . THR A 1 451 ? 24.055 28.885 1.061 1.00 56.34 451 THR A C 1
ATOM 3407 O O . THR A 1 451 ? 24.590 29.947 0.762 1.00 59.20 451 THR A O 1
ATOM 3411 N N . PHE A 1 452 ? 22.858 28.515 0.596 1.00 58.18 452 PHE A N 1
ATOM 3412 C CA . PHE A 1 452 ? 22.086 29.321 -0.354 1.00 53.03 452 PHE A CA 1
ATOM 3413 C C . PHE A 1 452 ? 20.709 29.555 0.214 1.00 52.64 452 PHE A C 1
ATOM 3414 O O . PHE A 1 452 ? 20.208 28.711 0.935 1.00 55.74 452 PHE A O 1
ATOM 3422 N N . PRO A 1 453 ? 20.066 30.680 -0.132 1.00 54.06 453 PRO A N 1
ATOM 3423 C CA . PRO A 1 453 ? 18.794 31.005 0.518 1.00 54.92 453 PRO A CA 1
ATOM 3424 C C . PRO A 1 453 ? 17.630 30.344 -0.226 1.00 59.62 453 PRO A C 1
ATOM 3425 O O . PRO A 1 453 ? 17.725 30.175 -1.448 1.00 60.60 453 PRO A O 1
ATOM 3429 N N . LEU A 1 454 ? 16.561 29.985 0.488 1.00 57.86 454 LEU A N 1
ATOM 3430 C CA . LEU A 1 454 ? 15.413 29.302 -0.108 1.00 51.09 454 LEU A CA 1
ATOM 3431 C C . LEU A 1 454 ? 14.303 30.262 -0.507 1.00 57.28 454 LEU A C 1
ATOM 3432 O O . LEU A 1 454 ? 13.370 29.864 -1.223 1.00 59.63 454 LEU A O 1
ATOM 3437 N N . PHE A 1 455 ? 14.359 31.508 -0.030 1.00 57.01 455 PHE A N 1
ATOM 3438 C CA . PHE A 1 455 ? 13.316 32.484 -0.393 1.00 57.61 455 PHE A CA 1
ATOM 3439 C C . PHE A 1 455 ? 13.948 33.788 -0.825 1.00 55.76 455 PHE A C 1
ATOM 3440 O O . PHE A 1 455 ? 15.150 33.959 -0.668 1.00 57.55 455 PHE A O 1
ATOM 3448 N N . SER A 1 456 ? 13.170 34.689 -1.414 1.00 54.21 456 SER A N 1
ATOM 3449 C CA . SER A 1 456 ? 13.763 35.944 -1.877 1.00 57.92 456 SER A CA 1
ATOM 3450 C C . SER A 1 456 ? 12.842 37.155 -1.753 1.00 61.97 456 SER A C 1
ATOM 3451 O O . SER A 1 456 ? 11.612 37.037 -1.779 1.00 62.37 456 SER A O 1
ATOM 3454 N N . GLU A 1 457 ? 13.450 38.324 -1.601 1.00 63.55 457 GLU A N 1
ATOM 3455 C CA . GLU A 1 457 ? 12.674 39.543 -1.467 1.00 69.79 457 GLU A CA 1
ATOM 3456 C C . GLU A 1 457 ? 11.890 39.863 -2.745 1.00 66.92 457 GLU A C 1
ATOM 3457 O O . GLU A 1 457 ? 10.776 40.401 -2.681 1.00 66.27 457 GLU A O 1
ATOM 3463 N N . ALA A 1 458 ? 12.467 39.530 -3.899 1.00 60.85 458 ALA A N 1
ATOM 3464 C CA . ALA A 1 458 ? 11.879 39.925 -5.169 1.00 58.35 458 ALA A CA 1
ATOM 3465 C C . ALA A 1 458 ? 10.571 39.186 -5.389 1.00 59.36 458 ALA A C 1
ATOM 3466 O O . ALA A 1 458 ? 9.841 39.438 -6.354 1.00 59.66 458 ALA A O 1
ATOM 3468 N N . GLU A 1 459 ? 10.264 38.278 -4.474 1.00 56.79 459 GLU A N 1
ATOM 3469 C CA . GLU A 1 459 ? 9.052 37.498 -4.602 1.00 57.53 459 GLU A CA 1
ATOM 3470 C C . GLU A 1 459 ? 7.801 38.335 -4.409 1.00 59.47 459 GLU A C 1
ATOM 3471 O O . GLU A 1 459 ? 6.678 37.838 -4.515 1.00 59.75 459 GLU A O 1
ATOM 3477 N N . SER A 1 460 ? 7.991 39.610 -4.118 1.00 60.06 460 SER A N 1
ATOM 3478 C CA . SER A 1 460 ? 6.859 40.494 -3.963 1.00 58.64 460 SER A CA 1
ATOM 3479 C C . SER A 1 460 ? 6.408 41.020 -5.324 1.00 57.23 460 SER A C 1
ATOM 3480 O O . SER A 1 460 ? 5.296 41.525 -5.453 1.00 59.85 460 SER A O 1
ATOM 3483 N N . ARG A 1 461 ? 7.244 40.873 -6.347 1.00 55.28 461 ARG A N 1
ATOM 3484 C CA . ARG A 1 461 ? 6.814 41.241 -7.705 1.00 60.33 461 ARG A CA 1
ATOM 3485 C C . ARG A 1 461 ? 5.974 40.149 -8.438 1.00 61.75 461 ARG A C 1
ATOM 3486 O O . ARG A 1 461 ? 5.610 40.326 -9.615 1.00 59.82 461 ARG A O 1
ATOM 3494 N N . ASN A 1 462 ? 5.665 39.038 -7.754 1.00 56.82 462 ASN A N 1
ATOM 3495 C CA . ASN A 1 462 ? 4.995 37.901 -8.406 1.00 54.34 462 ASN A CA 1
ATOM 3496 C C . ASN A 1 462 ? 3.707 38.300 -9.129 1.00 55.75 462 ASN A C 1
ATOM 3497 O O . ASN A 1 462 ? 3.417 37.837 -10.236 1.00 53.98 462 ASN A O 1
ATOM 3502 N N . GLU A 1 463 ? 2.923 39.153 -8.485 1.00 56.14 463 GLU A N 1
ATOM 3503 C CA . GLU A 1 463 ? 1.610 39.467 -8.996 1.00 54.29 463 GLU A CA 1
ATOM 3504 C C . GLU A 1 463 ? 1.725 40.456 -10.146 1.00 57.78 463 GLU A C 1
ATOM 3505 O O . GLU A 1 463 ? 0.815 40.588 -10.968 1.00 56.39 463 GLU A O 1
ATOM 3511 N N . ASP A 1 464 ? 2.871 41.125 -10.214 1.00 58.92 464 ASP A N 1
ATOM 3512 C CA . ASP A 1 464 ? 3.202 41.970 -11.354 1.00 57.75 464 ASP A CA 1
ATOM 3513 C C . ASP A 1 464 ? 3.204 41.171 -12.650 1.00 53.20 464 ASP A C 1
ATOM 3514 O O . ASP A 1 464 ? 2.741 41.663 -13.668 1.00 54.10 464 ASP A O 1
ATOM 3519 N N . TYR A 1 465 ? 3.747 39.953 -12.617 1.00 52.74 465 TYR A N 1
ATOM 3520 C CA . TYR A 1 465 ? 3.785 39.076 -13.800 1.00 51.11 465 TYR A CA 1
ATOM 3521 C C . TYR A 1 465 ? 2.420 38.607 -14.316 1.00 53.13 465 TYR A C 1
ATOM 3522 O O . TYR A 1 465 ? 2.263 38.321 -15.508 1.00 50.41 465 TYR A O 1
ATOM 3531 N N . LEU A 1 466 ? 1.443 38.524 -13.417 1.00 54.39 466 LEU A N 1
ATOM 3532 C CA . LEU A 1 466 ? 0.129 37.985 -13.751 1.00 53.50 466 LEU A CA 1
ATOM 3533 C C . LEU A 1 466 ? -1.012 38.998 -13.870 1.00 56.91 466 LEU A C 1
ATOM 3534 O O . LEU A 1 466 ? -1.824 38.902 -14.803 1.00 60.87 466 LEU A O 1
ATOM 3539 N N . ARG A 1 467 ? -1.118 39.933 -12.925 1.00 55.44 467 ARG A N 1
ATOM 3540 C CA . ARG A 1 467 ? -2.312 40.770 -12.882 1.00 56.83 467 ARG A CA 1
ATOM 3541 C C . ARG A 1 467 ? -2.342 41.643 -14.125 1.00 59.48 467 ARG A C 1
ATOM 3542 O O . ARG A 1 467 ? -1.328 41.782 -14.801 1.00 58.24 467 ARG A O 1
ATOM 3550 N N . PRO A 1 468 ? -3.520 42.196 -14.455 1.00 66.46 468 PRO A N 1
ATOM 3551 C CA . PRO A 1 468 ? -3.725 43.097 -15.603 1.00 72.64 468 PRO A CA 1
ATOM 3552 C C . PRO A 1 468 ? -2.910 44.408 -15.583 1.00 75.49 468 PRO A C 1
ATOM 3553 O O . PRO A 1 468 ? -2.718 45.054 -14.535 1.00 68.68 468 PRO A O 1
ATOM 3557 N N . ILE A 1 469 ? -2.430 44.772 -16.773 1.00 78.35 469 ILE A N 1
ATOM 3558 C CA . ILE A 1 469 ? -1.539 45.917 -16.967 1.00 88.12 469 ILE A CA 1
ATOM 3559 C C . ILE A 1 469 ? -2.302 47.117 -17.558 1.00 98.02 469 ILE A C 1
ATOM 3560 O O . ILE A 1 469 ? -3.152 46.949 -18.448 1.00 96.28 469 ILE A O 1
ATOM 3565 N N . GLY A 1 470 ? -2.008 48.317 -17.052 1.00 96.71 470 GLY A N 1
ATOM 3566 C CA . GLY A 1 470 ? -2.679 49.521 -17.520 1.00 106.13 470 GLY A CA 1
ATOM 3567 C C . GLY A 1 470 ? -2.353 50.794 -16.749 1.00 119.00 470 GLY A C 1
ATOM 3568 O O . GLY A 1 470 ? -1.230 50.984 -16.266 1.00 120.69 470 GLY A O 1
ATOM 3569 N N . PRO A 1 471 ? -3.208 51.679 -16.596 1.00 117.75 471 PRO A N 1
#

Secondary structure (P-SEA, 3-state):
cccccccccccccccccccccaaaaaaaaaaaaccaaaaaaaaaacccccaaaaaaaaaaaaaaaaaaaacccccccccccccccccccccccccaaaaaaaaaaaaaaaaaaaaaaaaaaaaaaaaacccccccaaaaaaaaaaaaaaacccaaaaaaaaaaaaaaaaaaaaaaaaaaaaaaccccccccccccccccccaaaaaaaaaaaacccccccccccccccccccccaaaaaaaaaaaaaaaaaccaaaaaaaaaaaaaaaaccccccaaaaaaaaaccccaaaaaaaaaaaaaaaaacccccccaaaaaaaaacccccccaaaaaaaaaaaaaaaccccccccaaaaaaaaaacaaaaaaaaaaaccccccccccccccccccccccccccccaaaaaaaaaaaaaaaccccaaaaaaaaaaaaaaaaaaaaacccccccccccccccccccccc

GO terms:
  GO:0016020 membrane (C, EXP)

Radius of gyration: 22.81 Å; Cα contacts (8 Å, |Δi|>4): 740; chains: 1; bounding box: 50×68×62 Å

Sequence (463 aa):
EARSLLNPSNAPTRYAERSVGPFSLAAIWFAMAIQVAIFIAAGQMTSSFQVWQVIVAIAAGCTIAVILLFFTQSAAIRWGINFTVAARMPFGIRGSLIPITLKALLSLFWFGFQTWLGALALDEITRLLTGFTNLPLWIVIFGAIQVVTTFYGITFIRWMNVFASPVLLAMGVYMVYLMLDGADVSLGEVMSMGGENPGMPFSTAIMIFVGGWIAVVVSIHDIVKECKVDPNASREGQTKADARYATAQWLGMVPASIIFGFIGAASMVLVGEWNPVIAITEVVGGVSIPMAILFQVFVLLATWSTNPAANLLSPAYTLCSTFPRVFTFKTGVIVSAVVGLLMMPWQFAGVLNTFLNLLASALGPLAGIMISDYFLVRRRRISLHDLYRTKGIYTYWRGVNWVALAVYAVALAVSFLTPDLMFVTGLIAALLLHIPAMRWVAKTFPLFSEAESRNEDYLRPIG

Nearest PDB structures (foldseek):
  4d1c-assembly1_A  TM=9.864E-01  e=4.863E-57  Microbacterium maritypicum
  2x79-assembly1_A  TM=8.952E-01  e=3.249E-51  Microbacterium maritypicum
  7qoa-assembly2_B  TM=8.901E-01  e=1.611E-15  Proteus vulgaris
  7o82-assembly1_B  TM=5.010E-01  e=8.961E-06  Escherichia coli O157:H7
  3gi9-assembly1_C  TM=4.697E-01  e=8.026E-05  Methanocaldococcus jannaschii

B-factor: mean 60.12, std 11.9, range [37.1, 129.73]

Foldseek 3Di:
DWDFQDDPQQFAAFLVRFDDELQLLLLLLQLQQQAPVLLVLLAVCLAAAAQLLSLVLQLLLLVVLLVLLLQLQLLLQQQRGFPLLLLCQLWNLCQSCVVLVLLLVLLLQVLLQLLQLLLVLVQVLVCLPPVDHDRVVSSVVSLVVLLVLCLVPPVSLRVLSNVLNVVLVVLLVVLVVLQCVLLVHDPVRSRGQGRPNHDDDSVLSSVVNNLVCLSCSNTVSLPNSNYNDDNPADPVRSSVSSVSNSVSSSVNNSVSSSSLSSQQNSLCRSPNHSDSLVSSCVSNPHDDSVVNSVVSVNNNSSSSSHSSSRRQSRQLSNVCRVVVVPHHSSRSSVVSSVSSCVVVSNVCCVVCVVVSSLSSLLCLLVSQQSSQSCCPVLNVQDAPVPSRICDDLSCQPNGTDVLLVVLSVVLQVVLVVDPSCSNNSSSVSNNVVNRVSVVVSCVVTPSHDPNSVCSVVSHHDDD

InterPro domains:
  IPR001248 Purine-cytosine permease [PF02133] (23-429)
  IPR045225 Uracil/uridine/allantoin permease [PTHR30618] (10-422)

CATH classification: 1.10.4160.10

Organism: Microbacterium maritypicum (NCBI:txid33918)